Protein AF-A0A3D8IP56-F1 (afdb_monomer)

Radius of gyration: 52.85 Å; Cα contacts (8 Å, |Δi|>4): 988; chains: 1; bounding box: 137×89×140 Å

Organism: NCBI:txid2040648

Mean predicted aligned error: 13.24 Å

Solvent-accessible surface area (backbone atoms only — not comparable to full-atom values): 26062 Å² total; per-residue (Å²): 133,88,88,88,84,87,91,82,87,82,93,83,86,82,88,88,87,80,86,88,83,94,80,82,87,79,84,83,80,78,83,75,75,72,93,78,66,82,83,50,74,34,88,85,45,50,49,39,85,48,77,47,76,50,61,34,42,36,31,36,35,37,42,39,61,67,42,70,70,46,90,56,35,42,17,37,36,37,28,37,48,47,98,88,72,47,75,39,78,75,44,74,44,84,40,40,82,59,38,68,53,70,52,68,88,46,63,55,70,35,78,44,44,31,35,36,23,28,23,32,80,86,70,32,26,18,57,64,29,75,80,40,79,50,55,25,33,73,46,76,43,46,86,45,72,46,37,34,64,68,36,68,32,24,31,50,35,39,46,52,60,69,88,57,83,60,42,38,22,38,37,39,24,37,58,54,94,93,37,76,41,78,79,48,67,45,94,29,46,81,56,41,67,49,74,52,65,87,41,60,61,57,38,76,47,43,33,34,40,27,43,27,29,79,91,64,54,63,25,48,61,23,73,80,31,63,21,24,18,25,67,45,48,68,56,51,48,72,68,46,52,36,61,64,37,77,36,26,29,47,37,39,39,51,76,73,91,54,86,57,52,66,28,32,42,36,29,37,15,80,40,75,89,48,76,68,43,82,74,49,74,44,71,66,55,60,50,76,49,78,35,100,47,62,46,40,58,39,16,37,38,44,23,32,28,30,80,77,71,36,59,17,55,63,51,95,66,44,46,70,25,18,13,23,56,55,44,63,53,32,47,77,77,46,77,49,75,55,96,73,29,37,40,42,31,38,53,82,68,82,54,86,53,55,66,29,30,37,41,38,42,44,67,62,60,93,92,51,86,41,70,46,70,80,36,70,65,55,62,48,75,44,72,82,68,52,63,74,41,59,35,37,35,33,38,24,26,24,24,82,85,72,39,57,18,57,70,24,78,74,47,75,53,62,43,73,65,80,81,75,79,79,86,87,80,87,88,86,80,88,81,88,84,86,84,86,85,82,84,88,86,78,85,78,87,77,87,133

Structure (mmCIF, N/CA/C/O backbone):
data_AF-A0A3D8IP56-F1
#
_entry.id   AF-A0A3D8IP56-F1
#
loop_
_atom_site.group_PDB
_atom_site.id
_atom_site.type_symbol
_atom_site.label_atom_id
_atom_site.label_alt_id
_atom_site.label_comp_id
_atom_site.label_asym_id
_atom_site.label_entity_id
_atom_site.label_seq_id
_atom_site.pdbx_PDB_ins_code
_atom_site.Cartn_x
_atom_site.Cartn_y
_atom_site.Cartn_z
_atom_site.occupancy
_atom_site.B_iso_or_equiv
_atom_site.auth_seq_id
_atom_site.auth_comp_id
_atom_site.auth_asym_id
_atom_site.auth_atom_id
_atom_site.pdbx_PDB_model_num
ATOM 1 N N . MET A 1 1 ? -10.431 33.432 -21.878 1.00 34.69 1 MET A N 1
ATOM 2 C CA . MET A 1 1 ? -11.257 34.210 -20.927 1.00 34.69 1 MET A CA 1
ATOM 3 C C . MET A 1 1 ? -11.605 33.321 -19.742 1.00 34.69 1 MET A C 1
ATOM 5 O O . MET A 1 1 ? -12.153 32.266 -20.007 1.00 34.69 1 MET A O 1
ATOM 9 N N . LYS A 1 2 ? -11.328 33.795 -18.508 1.00 32.22 2 LYS A N 1
ATOM 10 C CA . LYS A 1 2 ? -11.927 33.401 -17.203 1.00 32.22 2 LYS A CA 1
ATOM 11 C C . LYS A 1 2 ? -11.724 31.929 -16.752 1.00 32.22 2 LYS A C 1
ATOM 13 O O . LYS A 1 2 ? -12.022 31.024 -17.503 1.00 32.22 2 LYS A O 1
ATOM 18 N N . TYR A 1 3 ? -11.242 31.565 -15.558 1.00 30.84 3 TYR A N 1
ATOM 19 C CA . TYR A 1 3 ? -11.013 32.236 -14.270 1.00 30.84 3 TYR A CA 1
ATOM 20 C C . TYR A 1 3 ? -9.814 31.565 -13.553 1.00 30.84 3 TYR A C 1
ATOM 22 O O . TYR A 1 3 ? -9.725 30.342 -13.513 1.00 30.84 3 TYR A O 1
ATOM 30 N N . LYS A 1 4 ? -8.927 32.370 -12.952 1.00 33.44 4 LYS A N 1
ATOM 31 C CA . LYS A 1 4 ? -7.924 31.991 -11.936 1.00 33.44 4 LYS A CA 1
ATOM 32 C C . LYS A 1 4 ? -8.309 32.722 -10.641 1.00 33.44 4 LYS A C 1
ATOM 34 O O . LYS A 1 4 ? -8.565 33.921 -10.704 1.00 33.44 4 LYS A O 1
ATOM 39 N N . ALA A 1 5 ? -8.310 32.035 -9.502 1.00 35.31 5 ALA A N 1
ATOM 40 C CA . ALA A 1 5 ? -8.330 32.629 -8.158 1.00 35.31 5 ALA A CA 1
ATOM 41 C C . ALA A 1 5 ? -7.398 31.774 -7.278 1.00 35.31 5 ALA A C 1
ATOM 43 O O . ALA A 1 5 ? -7.638 30.585 -7.107 1.00 35.31 5 ALA A O 1
ATOM 44 N N . ASN A 1 6 ? -6.152 32.208 -7.073 1.00 32.47 6 ASN A N 1
ATOM 45 C CA . ASN A 1 6 ? -5.650 32.998 -5.937 1.00 32.47 6 ASN A CA 1
ATOM 46 C C . ASN A 1 6 ? -5.750 32.290 -4.575 1.00 32.47 6 ASN A C 1
ATOM 48 O O . ASN A 1 6 ? -6.680 32.504 -3.808 1.00 32.47 6 ASN A O 1
ATOM 52 N N . ASN A 1 7 ? -4.703 31.512 -4.279 1.00 32.91 7 ASN A N 1
ATOM 53 C CA . ASN A 1 7 ? -4.247 31.176 -2.934 1.00 32.91 7 ASN A CA 1
ATOM 54 C C . ASN A 1 7 ? -3.130 32.155 -2.560 1.00 32.91 7 ASN A C 1
ATOM 56 O O . ASN A 1 7 ? -2.028 32.056 -3.096 1.00 32.91 7 ASN A O 1
ATOM 60 N N . PHE A 1 8 ? -3.403 33.085 -1.651 1.00 31.33 8 PHE A N 1
ATOM 61 C CA . PHE A 1 8 ? -2.369 33.831 -0.938 1.00 31.33 8 PHE A CA 1
ATOM 62 C C . PHE A 1 8 ? -3.011 34.462 0.295 1.00 31.33 8 PHE A C 1
ATOM 64 O O . PHE A 1 8 ? -3.791 35.390 0.122 1.00 31.33 8 PHE A O 1
ATOM 71 N N . PHE A 1 9 ? -2.748 33.930 1.499 1.00 29.22 9 PHE A N 1
ATOM 72 C CA . PHE A 1 9 ? -2.192 34.703 2.622 1.00 29.22 9 PHE A CA 1
ATOM 73 C C . PHE A 1 9 ? -2.137 33.935 3.972 1.00 29.22 9 PHE A C 1
ATOM 75 O O . PHE A 1 9 ? -3.104 33.324 4.409 1.00 29.22 9 PHE A O 1
ATOM 82 N N . ILE A 1 10 ? -0.976 34.091 4.630 1.00 31.78 10 ILE A N 1
ATOM 83 C CA . ILE A 1 10 ? -0.670 34.094 6.082 1.00 31.78 10 ILE A CA 1
ATOM 84 C C . ILE A 1 10 ? -0.617 32.754 6.838 1.00 31.78 10 ILE A C 1
ATOM 86 O O . ILE A 1 10 ? -1.547 32.338 7.519 1.00 31.78 10 ILE A O 1
ATOM 90 N N . LYS A 1 11 ? 0.599 32.189 6.868 1.00 30.52 11 LYS A N 1
ATOM 91 C CA . LYS A 1 11 ? 1.241 31.725 8.110 1.00 30.52 11 LYS A CA 1
ATOM 92 C C . LYS A 1 11 ? 1.801 32.952 8.835 1.00 30.52 11 LYS A C 1
ATOM 94 O O . LYS A 1 11 ? 2.644 33.613 8.245 1.00 30.52 11 LYS A O 1
ATOM 99 N N . PHE A 1 12 ? 1.372 33.224 10.063 1.00 33.34 12 PHE A N 1
ATOM 100 C CA . PHE A 1 12 ? 2.152 33.785 11.181 1.00 33.34 12 PHE A CA 1
ATOM 101 C C . PHE A 1 12 ? 1.209 33.963 12.385 1.00 33.34 12 PHE A C 1
ATOM 103 O O . PHE A 1 12 ? 0.012 34.136 12.191 1.00 33.34 12 PHE A O 1
ATOM 110 N N . ILE A 1 13 ? 1.782 33.970 13.593 1.00 31.11 13 ILE A N 1
ATOM 111 C CA . ILE A 1 13 ? 1.169 34.157 14.928 1.00 31.11 13 ILE A CA 1
ATOM 112 C C . ILE A 1 13 ? 1.014 32.842 15.713 1.00 31.11 13 ILE A C 1
ATOM 114 O O . ILE A 1 13 ? -0.050 32.243 15.840 1.00 31.11 13 ILE A O 1
ATOM 118 N N . PHE A 1 14 ? 2.153 32.417 16.265 1.00 32.19 14 PHE A N 1
ATOM 119 C CA . PHE A 1 14 ? 2.233 31.777 17.575 1.00 32.19 14 PHE A CA 1
ATOM 120 C C . PHE A 1 14 ? 2.339 32.892 18.631 1.00 32.19 14 PHE A C 1
ATOM 122 O O . PHE A 1 14 ? 2.972 33.913 18.362 1.00 32.19 14 PHE A O 1
ATOM 129 N N . LEU A 1 15 ? 1.828 32.607 19.832 1.00 30.64 15 LEU A N 1
ATOM 130 C CA . LEU A 1 15 ? 1.965 33.342 21.101 1.00 30.64 15 LEU A CA 1
ATOM 131 C C . LEU A 1 15 ? 0.818 34.305 21.477 1.00 30.64 15 LEU A C 1
ATOM 133 O O . LEU A 1 15 ? 0.420 35.172 20.709 1.00 30.64 15 LEU A O 1
ATOM 137 N N . CYS A 1 16 ? 0.381 34.143 22.733 1.00 31.30 16 CYS A N 1
ATOM 138 C CA . CYS A 1 16 ? -0.563 34.949 23.517 1.00 31.30 16 CYS A CA 1
ATOM 139 C C . CYS A 1 16 ? -2.061 34.750 23.242 1.00 31.30 16 CYS A C 1
ATOM 141 O O . CYS A 1 16 ? -2.652 35.521 22.510 1.00 31.30 16 CYS A O 1
ATOM 143 N N . TYR A 1 17 ? -2.689 33.794 23.940 1.00 29.91 17 TYR A N 1
ATOM 144 C CA . TYR A 1 17 ? -4.033 33.974 24.518 1.00 29.91 17 TYR A CA 1
ATOM 145 C C . TYR A 1 17 ? -4.200 33.018 25.710 1.00 29.91 17 TYR A C 1
ATOM 147 O O . TYR A 1 17 ? -4.777 31.938 25.624 1.00 29.91 17 TYR A O 1
ATOM 155 N N . ALA A 1 18 ? -3.617 33.419 26.835 1.00 35.22 18 ALA A N 1
ATOM 156 C CA . ALA A 1 18 ? -4.131 33.068 28.148 1.00 35.22 18 ALA A CA 1
ATOM 157 C C . ALA A 1 18 ? -4.883 34.300 28.672 1.00 35.22 18 ALA A C 1
ATOM 159 O O . ALA A 1 18 ? -4.525 35.426 28.334 1.00 35.22 18 ALA A O 1
ATOM 160 N N . VAL A 1 19 ? -5.852 34.052 29.550 1.00 35.22 19 VAL A N 1
ATOM 161 C CA . VAL A 1 19 ? -6.678 35.008 30.305 1.00 35.22 19 VAL A CA 1
ATOM 162 C C . VAL A 1 19 ? -8.010 35.415 29.637 1.00 35.22 19 VAL A C 1
ATOM 164 O O . VAL A 1 19 ? -8.063 35.885 28.508 1.00 35.22 19 VAL A O 1
ATOM 167 N N . PHE A 1 20 ? -9.068 35.252 30.447 1.00 29.77 20 PHE A N 1
ATOM 168 C CA . PHE A 1 20 ? -10.482 35.620 30.292 1.00 29.77 20 PHE A CA 1
ATOM 169 C C . PHE A 1 20 ? -11.344 34.734 29.383 1.00 29.77 20 PHE A C 1
ATOM 171 O O . PHE A 1 20 ? -11.345 34.881 28.171 1.00 29.77 20 PHE A O 1
ATOM 178 N N . LEU A 1 21 ? -12.181 33.876 29.988 1.00 30.61 21 LEU A N 1
ATOM 179 C CA . LEU A 1 21 ? -13.587 34.230 30.249 1.00 30.61 21 LEU A CA 1
ATOM 180 C C . LEU A 1 21 ? -14.311 33.071 30.967 1.00 30.61 21 LEU A C 1
ATOM 182 O O . LEU A 1 21 ? -14.954 32.217 30.363 1.00 30.61 21 LEU A O 1
ATOM 186 N N . SER A 1 22 ? -14.198 33.036 32.292 1.00 34.66 22 SER A N 1
ATOM 187 C CA . SER A 1 22 ? -15.036 32.218 33.167 1.00 34.66 22 SER A CA 1
ATOM 188 C C . SER A 1 22 ? -16.292 33.004 33.537 1.00 34.66 22 SER A C 1
ATOM 190 O O . SER A 1 22 ? -16.288 33.695 34.547 1.00 34.66 22 SER A O 1
ATOM 192 N N . TYR A 1 23 ? -17.349 32.918 32.732 1.00 34.22 23 TYR A N 1
ATOM 193 C CA . TYR A 1 23 ? -18.703 33.317 33.130 1.00 34.22 23 TYR A CA 1
ATOM 194 C C . TYR A 1 23 ? -19.718 32.547 32.292 1.00 34.22 23 TYR A C 1
ATOM 196 O O . TYR A 1 23 ? -19.950 32.904 31.151 1.00 34.22 23 TYR A O 1
ATOM 204 N N . PHE A 1 24 ? -20.286 31.490 32.871 1.00 30.02 24 PHE A N 1
ATOM 205 C CA . PHE A 1 24 ? -21.693 31.091 32.731 1.00 30.02 24 PHE A CA 1
ATOM 206 C C . PHE A 1 24 ? -21.999 30.108 33.872 1.00 30.02 24 PHE A C 1
ATOM 208 O O . PHE A 1 24 ? -22.133 28.901 33.687 1.00 30.02 24 PHE A O 1
ATOM 215 N N . LEU A 1 25 ? -22.066 30.641 35.095 1.00 35.97 25 LEU A N 1
ATOM 216 C CA . LEU A 1 25 ? -22.861 30.027 36.152 1.00 35.97 25 LEU A CA 1
ATOM 217 C C . LEU A 1 25 ? -24.308 30.422 35.862 1.00 35.97 25 LEU A C 1
ATOM 219 O O . LEU A 1 25 ? -24.690 31.568 36.087 1.00 35.97 25 LEU A O 1
ATOM 223 N N . SER A 1 26 ? -25.087 29.497 35.303 1.00 33.41 26 SER A N 1
ATOM 224 C CA . SER A 1 26 ? -26.540 29.629 35.306 1.00 33.41 26 SER A CA 1
ATOM 225 C C . SER A 1 26 ? -27.077 28.918 36.539 1.00 33.41 26 SER A C 1
ATOM 227 O O . SER A 1 26 ? -26.945 27.707 36.717 1.00 33.41 26 SER A O 1
ATOM 229 N N . SER A 1 27 ? -27.585 29.765 37.418 1.00 27.86 27 SER A N 1
ATOM 230 C CA . SER A 1 27 ? -28.222 29.520 38.692 1.00 27.86 27 SER A CA 1
ATOM 231 C C . SER A 1 27 ? -29.358 28.504 38.626 1.00 27.86 27 SER A C 1
ATOM 233 O O . SER A 1 27 ? -30.336 28.698 37.915 1.00 27.86 27 SER A O 1
ATOM 235 N N . CYS A 1 28 ? -29.289 27.507 39.503 1.00 31.78 28 CYS A N 1
ATOM 236 C CA . CYS A 1 28 ? -30.432 27.131 40.333 1.00 31.78 28 CYS A CA 1
ATOM 237 C C . CYS A 1 28 ? -29.911 26.522 41.643 1.00 31.78 28 CYS A C 1
ATOM 239 O O . CYS A 1 28 ? -30.143 25.364 41.970 1.00 31.78 28 CYS A O 1
ATOM 241 N N . SER A 1 29 ? -29.118 27.302 42.378 1.00 31.44 29 SER A N 1
ATOM 242 C CA . SER A 1 29 ? -28.724 26.990 43.749 1.00 31.44 29 SER A CA 1
ATOM 243 C C . SER A 1 29 ? -29.739 27.618 44.698 1.00 31.44 29 SER A C 1
ATOM 245 O O . SER A 1 29 ? -29.563 28.745 45.159 1.00 31.44 29 SER A O 1
ATOM 247 N N . SER A 1 30 ? -30.814 26.891 44.991 1.00 32.50 30 SER A N 1
ATOM 248 C CA . SER A 1 30 ? -31.570 27.121 46.218 1.00 32.50 30 SER A CA 1
ATOM 249 C C . SER A 1 30 ? -30.674 26.724 47.395 1.00 32.50 30 SER A C 1
ATOM 251 O O . SER A 1 30 ? -30.414 25.541 47.600 1.00 32.50 30 SER A O 1
ATOM 253 N N . THR A 1 31 ? -30.123 27.732 48.074 1.00 36.62 31 THR A N 1
ATOM 254 C CA . THR A 1 31 ? -29.680 27.714 49.482 1.00 36.62 31 THR A CA 1
ATOM 255 C C . THR A 1 31 ? -29.149 26.370 50.009 1.00 36.62 31 THR A C 1
ATOM 257 O O . THR A 1 31 ? -29.744 25.731 50.874 1.00 36.62 31 THR A O 1
ATOM 260 N N . PHE A 1 32 ? -27.978 25.952 49.518 1.00 39.22 32 PHE A N 1
ATOM 261 C CA . PHE A 1 32 ? -27.216 24.854 50.113 1.00 39.22 32 PHE A CA 1
ATOM 262 C C . PHE A 1 32 ? -26.441 25.362 51.333 1.00 39.22 32 PHE A C 1
ATOM 264 O O . PHE A 1 32 ? -25.485 26.127 51.205 1.00 39.22 32 PHE A O 1
ATOM 271 N N . GLY A 1 33 ? -26.842 24.907 52.520 1.00 35.41 33 GLY A N 1
ATOM 272 C CA . GLY A 1 33 ? -25.983 24.939 53.697 1.00 35.41 33 GLY A CA 1
ATOM 273 C C . GLY A 1 33 ? -24.664 24.216 53.406 1.00 35.41 33 GLY A C 1
ATOM 274 O O . GLY A 1 33 ? -24.645 23.178 52.746 1.00 35.41 33 GLY A O 1
ATOM 275 N N . SER A 1 34 ? -23.571 24.821 53.869 1.00 36.56 34 SER A N 1
ATOM 276 C CA . SER A 1 34 ? -22.175 24.375 53.793 1.00 36.56 34 SER A CA 1
ATOM 277 C C . SER A 1 34 ? -21.960 22.885 53.469 1.00 36.56 34 SER A C 1
ATOM 279 O O . SER A 1 34 ? -22.226 21.996 54.279 1.00 36.56 34 SER A O 1
ATOM 281 N N . ILE A 1 35 ? -21.370 22.622 52.300 1.00 47.69 35 ILE A N 1
ATOM 282 C CA . ILE A 1 35 ? -20.869 21.303 51.867 1.00 47.69 35 ILE A CA 1
ATOM 283 C C . ILE A 1 35 ? -19.579 20.905 52.637 1.00 47.69 35 ILE A C 1
ATOM 285 O O . ILE A 1 35 ? -19.059 19.810 52.448 1.00 47.69 35 ILE A O 1
ATOM 289 N N . GLY A 1 36 ? -19.073 21.753 53.546 1.00 43.41 36 GLY A N 1
ATOM 290 C CA . GLY A 1 36 ? -17.792 21.560 54.243 1.00 43.41 36 GLY A CA 1
ATOM 291 C C . GLY A 1 36 ? -17.836 21.529 55.777 1.00 43.41 36 GLY A C 1
ATOM 292 O O . GLY A 1 36 ? -16.777 21.499 56.398 1.00 43.41 36 GLY A O 1
ATOM 293 N N . GLY A 1 37 ? -19.012 21.565 56.412 1.00 56.78 37 GLY A N 1
ATOM 294 C CA . GLY A 1 37 ? -19.115 21.454 57.874 1.00 56.78 37 GLY A CA 1
ATOM 295 C C . GLY A 1 37 ? -18.830 20.030 58.361 1.00 56.78 37 GLY A C 1
ATOM 296 O O . GLY A 1 37 ? -19.289 19.069 57.743 1.00 56.78 37 GLY A O 1
ATOM 297 N N . LYS A 1 38 ? -18.097 19.878 59.474 1.00 71.69 38 LYS A N 1
ATOM 298 C CA . LYS A 1 38 ? -18.051 18.592 60.188 1.00 71.69 38 LYS A CA 1
ATOM 299 C C . LYS A 1 38 ? -19.473 18.236 60.621 1.00 71.69 38 LYS A C 1
ATOM 301 O O . LYS A 1 38 ? -20.161 19.068 61.202 1.00 71.69 38 LYS A O 1
ATOM 306 N N . ASP A 1 39 ? -19.889 17.016 60.309 1.00 85.69 39 ASP A N 1
ATOM 307 C CA . ASP A 1 39 ? -21.163 16.457 60.754 1.00 85.69 39 ASP A CA 1
ATOM 308 C C . ASP A 1 39 ? -21.223 16.469 62.293 1.00 85.69 39 ASP A C 1
ATOM 310 O O . ASP A 1 39 ? -20.398 15.821 62.941 1.00 85.69 39 ASP A O 1
ATOM 314 N N . GLU A 1 40 ? -22.186 17.184 62.877 1.00 91.56 40 GLU A N 1
ATOM 315 C CA . GLU A 1 40 ? -22.523 17.035 64.295 1.00 91.56 40 GLU A CA 1
ATOM 316 C C . GLU A 1 40 ? -23.502 15.864 64.437 1.00 91.56 40 GLU A C 1
ATOM 318 O O . GLU A 1 40 ? -24.546 15.839 63.779 1.00 91.56 40 GLU A O 1
ATOM 323 N N . ILE A 1 41 ? -23.133 14.870 65.251 1.00 93.00 41 ILE A N 1
ATOM 324 C CA . ILE A 1 41 ? -23.905 13.634 65.399 1.00 93.00 41 ILE A CA 1
ATOM 325 C C . ILE A 1 41 ? -24.960 13.804 66.491 1.00 93.00 41 ILE A C 1
ATOM 327 O O . ILE A 1 41 ? -24.613 14.074 67.640 1.00 93.00 41 ILE A O 1
ATOM 331 N N . ASP A 1 42 ? -26.226 13.570 66.149 1.00 93.75 42 ASP A N 1
ATOM 332 C CA . ASP A 1 42 ? -27.303 13.370 67.120 1.00 93.75 42 ASP A CA 1
ATOM 333 C C . ASP A 1 42 ? -27.644 11.879 67.212 1.00 93.75 42 ASP A C 1
ATOM 335 O O . ASP A 1 42 ? -28.110 11.251 66.257 1.00 93.75 42 ASP A O 1
ATOM 339 N N . THR A 1 43 ? -27.396 11.301 68.385 1.00 91.62 43 THR A N 1
ATOM 340 C CA . THR A 1 43 ? -27.649 9.886 68.675 1.00 91.62 43 THR A CA 1
ATOM 341 C C . THR A 1 43 ? -29.134 9.549 68.794 1.00 91.62 43 THR A C 1
ATOM 343 O O . THR A 1 43 ? -29.479 8.371 68.759 1.00 91.62 43 THR A O 1
ATOM 346 N N . ASN A 1 44 ? -30.009 10.550 68.929 1.00 92.44 44 ASN A N 1
ATOM 347 C CA . ASN A 1 44 ? -31.458 10.361 68.990 1.00 92.44 44 ASN A CA 1
ATOM 348 C C . ASN A 1 44 ? -32.109 10.329 67.599 1.00 92.44 44 ASN A C 1
ATOM 350 O O . ASN A 1 44 ? -33.286 9.978 67.485 1.00 92.44 44 ASN A O 1
ATOM 354 N N . LEU A 1 45 ? -31.367 10.678 66.538 1.00 94.44 45 LEU A N 1
ATOM 355 C CA . LEU A 1 45 ? -31.891 10.628 65.178 1.00 94.44 45 LEU A CA 1
ATOM 356 C C . LEU A 1 45 ? -31.979 9.183 64.655 1.00 94.44 45 LEU A C 1
ATOM 358 O O . LEU A 1 45 ? -31.026 8.409 64.795 1.00 94.44 45 LEU A O 1
ATOM 362 N N . PRO A 1 46 ? -33.090 8.814 63.992 1.00 94.19 46 PRO A N 1
ATOM 363 C CA . PRO A 1 46 ? -33.262 7.483 63.421 1.00 94.19 46 PRO A CA 1
ATOM 364 C C . PRO A 1 46 ? -32.211 7.131 62.354 1.00 94.19 46 PRO A C 1
ATOM 366 O O . PRO A 1 46 ? -32.152 7.737 61.289 1.00 94.19 46 PRO A O 1
ATOM 369 N N . VAL A 1 47 ? -31.417 6.084 62.585 1.00 95.00 47 VAL A N 1
ATOM 370 C CA . VAL A 1 47 ? -30.417 5.613 61.609 1.00 95.00 47 VAL A CA 1
ATOM 371 C C . VAL A 1 47 ? -31.084 4.832 60.474 1.00 95.00 47 VAL A C 1
ATOM 373 O O . VAL A 1 47 ? -31.926 3.959 60.700 1.00 95.00 47 VAL A O 1
ATOM 376 N N . VAL A 1 48 ? -30.651 5.083 59.237 1.00 95.62 48 VAL A N 1
ATOM 377 C CA . VAL A 1 48 ? -31.072 4.302 58.067 1.00 95.62 48 VAL A CA 1
ATOM 378 C C . VAL A 1 48 ? -30.466 2.895 58.135 1.00 95.62 48 VAL A C 1
ATOM 380 O O . VAL A 1 48 ? -29.262 2.710 57.967 1.00 95.62 48 VAL A O 1
ATOM 383 N N . LYS A 1 49 ? -31.313 1.888 58.375 1.00 92.50 49 LYS A N 1
ATOM 384 C CA . LYS A 1 49 ? -30.896 0.479 58.536 1.00 92.50 49 LYS A CA 1
ATOM 385 C C . LYS A 1 49 ? -30.760 -0.280 57.214 1.00 92.50 49 LYS A C 1
ATOM 387 O O . LYS A 1 49 ? -29.984 -1.224 57.122 1.00 92.50 49 LYS A O 1
ATOM 392 N N . THR A 1 50 ? -31.535 0.096 56.199 1.00 93.19 50 THR A N 1
ATOM 393 C CA . THR A 1 50 ? -31.520 -0.555 54.883 1.00 93.19 50 THR A CA 1
ATOM 394 C C . THR A 1 50 ? -31.044 0.441 53.846 1.00 93.19 50 THR A C 1
ATOM 396 O O . THR A 1 50 ? -31.733 1.427 53.619 1.00 93.19 50 THR A O 1
ATOM 399 N N . PHE A 1 51 ? -29.911 0.177 53.211 1.00 96.12 51 PHE A N 1
ATOM 400 C CA . PHE A 1 51 ? -29.380 1.000 52.133 1.00 96.12 51 PHE A CA 1
ATOM 401 C C . PHE A 1 51 ? -28.838 0.062 51.060 1.00 96.12 51 PHE A C 1
ATOM 403 O O . PHE A 1 51 ? -27.925 -0.721 51.322 1.00 96.12 51 PHE A O 1
ATOM 410 N N . ARG A 1 52 ? -29.476 0.061 49.890 1.00 97.00 52 ARG A N 1
ATOM 411 C CA . ARG A 1 52 ? -29.161 -0.842 48.777 1.00 97.00 52 ARG A CA 1
ATOM 412 C C . ARG A 1 52 ? -28.818 -0.034 47.540 1.00 97.00 52 ARG A C 1
ATOM 414 O O . ARG A 1 52 ? -29.259 1.104 47.400 1.00 97.00 52 ARG A O 1
ATOM 421 N N . ALA A 1 53 ? -28.040 -0.647 46.655 1.00 97.44 53 ALA A N 1
ATOM 422 C CA . ALA A 1 53 ? -27.597 -0.041 45.412 1.00 97.44 53 ALA A CA 1
ATOM 423 C C . ALA A 1 53 ? -28.028 -0.872 44.201 1.00 97.44 53 ALA A C 1
ATOM 425 O O . ALA A 1 53 ? -28.010 -2.102 44.234 1.00 97.44 53 ALA A O 1
ATOM 426 N N . LEU A 1 54 ? -28.355 -0.166 43.125 1.00 97.31 54 LEU A N 1
ATOM 427 C CA . LEU A 1 54 ? -28.669 -0.668 41.797 1.00 97.31 54 LEU A CA 1
ATOM 428 C C . LEU A 1 54 ? -27.636 -0.053 40.839 1.00 97.31 54 LEU A C 1
ATOM 430 O O . LEU A 1 54 ? -27.813 1.092 40.410 1.00 97.31 54 LEU A O 1
ATOM 434 N N . PRO A 1 55 ? -26.503 -0.732 40.583 1.00 96.50 55 PRO A N 1
ATOM 435 C CA . PRO A 1 55 ? -25.452 -0.181 39.741 1.00 96.50 55 PRO A CA 1
ATOM 436 C C . PRO A 1 55 ? -25.852 -0.189 38.264 1.00 96.50 55 PRO A C 1
ATOM 438 O O . PRO A 1 55 ? -26.368 -1.176 37.745 1.00 96.50 55 PRO A O 1
ATOM 441 N N . ASP A 1 56 ? -25.517 0.897 37.583 1.00 94.69 56 ASP A N 1
ATOM 442 C CA . ASP A 1 56 ? -25.536 1.048 36.133 1.00 94.69 5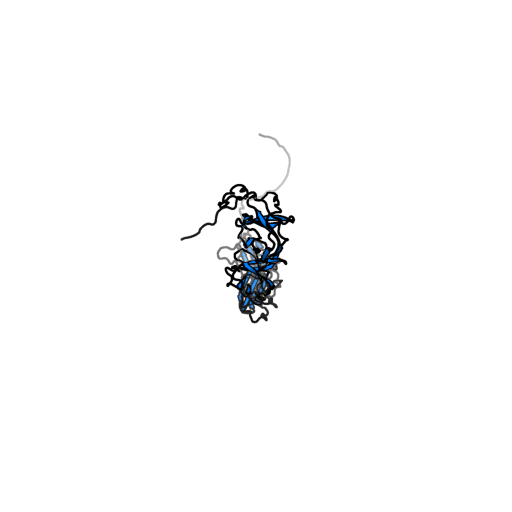6 ASP A CA 1
ATOM 443 C C . ASP A 1 56 ? -24.100 1.343 35.640 1.00 94.69 56 ASP A C 1
ATOM 445 O O . ASP A 1 56 ? -23.137 1.315 36.414 1.00 94.69 56 ASP A O 1
ATOM 449 N N . VAL A 1 57 ? -23.915 1.590 34.344 1.00 94.31 57 VAL A N 1
ATOM 450 C CA . VAL A 1 57 ? -22.602 1.801 33.713 1.00 94.31 57 VAL A CA 1
ATOM 451 C C . VAL A 1 57 ? -21.890 3.042 34.263 1.00 94.31 57 VAL A C 1
ATOM 453 O O . VAL A 1 57 ? -20.708 2.978 34.589 1.00 94.31 57 VAL A O 1
ATOM 456 N N . THR A 1 58 ? -22.589 4.172 34.380 1.00 94.50 58 THR A N 1
ATOM 457 C CA . THR A 1 58 ? -22.023 5.460 34.841 1.00 94.50 58 THR A CA 1
ATOM 458 C C . THR A 1 58 ? -22.798 6.061 36.010 1.00 94.50 58 THR A C 1
ATOM 460 O O . THR A 1 58 ? -22.605 7.229 36.366 1.00 94.50 58 THR A O 1
ATOM 463 N N . SER A 1 59 ? -23.683 5.281 36.624 1.00 95.12 59 SER A N 1
ATOM 464 C CA . SER A 1 59 ? -24.481 5.726 37.756 1.00 95.12 59 SER A CA 1
ATOM 465 C C . SER A 1 59 ? -24.758 4.594 38.734 1.00 95.12 59 SER A C 1
ATOM 467 O O . SER A 1 59 ? -24.602 3.419 38.408 1.00 95.12 59 SER A O 1
ATOM 469 N N . ILE A 1 60 ? -25.130 4.951 39.957 1.00 98.12 60 ILE A N 1
ATOM 470 C CA . ILE A 1 60 ? -25.629 4.015 40.958 1.00 98.12 60 ILE A CA 1
ATOM 471 C C . ILE A 1 60 ? -26.926 4.592 41.509 1.00 98.12 60 ILE A C 1
ATOM 473 O O . ILE A 1 60 ? -26.932 5.680 42.090 1.00 98.12 60 ILE A O 1
ATOM 477 N N . GLY A 1 61 ? -28.021 3.861 41.316 1.00 97.81 61 GLY A N 1
ATOM 478 C CA . GLY A 1 61 ? -29.282 4.114 42.000 1.00 97.81 61 GLY A CA 1
ATOM 479 C C . GLY A 1 61 ? -29.226 3.576 43.424 1.00 97.81 61 GLY A C 1
ATOM 480 O O . GLY A 1 61 ? -28.615 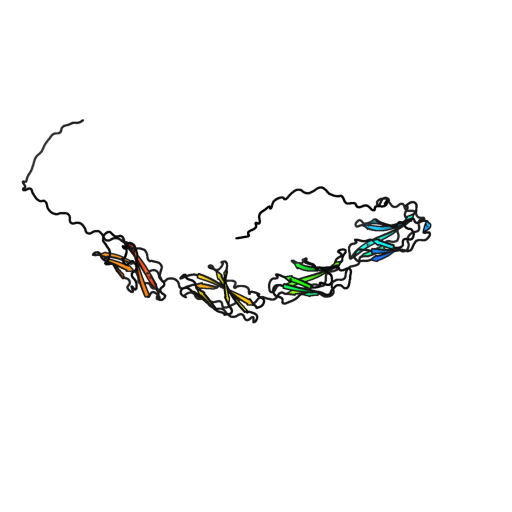2.543 43.679 1.00 97.81 61 GLY A O 1
ATOM 481 N N . PHE A 1 62 ? -29.874 4.262 44.350 1.00 98.25 62 PHE A N 1
ATOM 482 C CA . PHE A 1 62 ? -29.978 3.872 45.745 1.00 98.25 62 PHE A CA 1
ATOM 483 C C . PHE A 1 62 ? -31.435 3.760 46.154 1.00 98.25 62 PHE A C 1
ATOM 485 O O . PHE A 1 62 ? -32.252 4.592 45.759 1.00 98.25 62 PHE A O 1
ATOM 492 N N . GLU A 1 63 ? -31.721 2.778 47.001 1.00 97.75 63 GLU A N 1
ATOM 493 C CA . GLU A 1 63 ? -33.014 2.609 47.656 1.00 97.75 63 GLU A CA 1
ATOM 494 C C . GLU A 1 63 ? -32.829 2.369 49.162 1.00 97.75 63 GLU A C 1
ATOM 496 O O . GLU A 1 63 ? -31.895 1.687 49.607 1.00 97.75 63 GLU A O 1
ATOM 501 N N . TRP A 1 64 ? -33.723 2.937 49.965 1.00 97.44 64 TRP A N 1
ATOM 502 C CA . TRP A 1 64 ? -33.785 2.709 51.405 1.00 97.44 64 TRP A CA 1
ATOM 503 C C . TRP A 1 64 ? -35.222 2.758 51.916 1.00 97.44 64 TRP A C 1
ATOM 505 O O . TRP A 1 64 ? -36.113 3.350 51.308 1.00 97.44 64 TRP A O 1
ATOM 515 N N . LYS A 1 65 ? -35.453 2.135 53.072 1.00 95.50 65 LYS A N 1
ATOM 516 C CA . LYS A 1 65 ? -36.702 2.279 53.818 1.00 95.50 65 LYS A CA 1
ATOM 517 C C . LYS A 1 65 ? -36.634 3.519 54.696 1.00 95.50 65 LYS A C 1
ATOM 519 O O . LYS A 1 6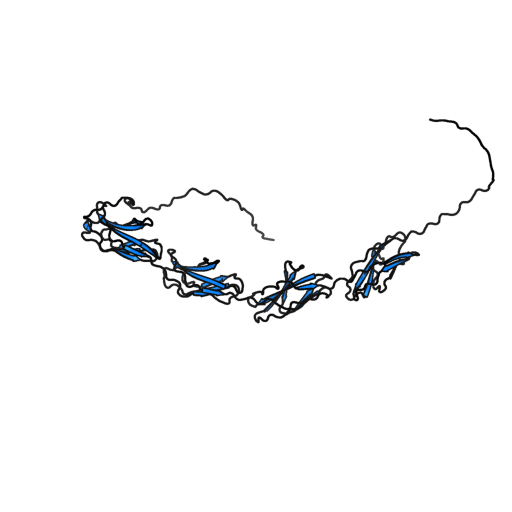5 ? -35.605 3.782 55.321 1.00 95.50 65 LYS A O 1
ATOM 524 N N . THR A 1 66 ? -37.748 4.236 54.771 1.00 94.00 66 THR A N 1
ATOM 525 C CA . THR A 1 66 ? -37.932 5.332 55.722 1.00 94.00 66 THR A CA 1
ATOM 526 C C . THR A 1 66 ? -37.686 4.819 57.148 1.00 94.00 66 THR A C 1
ATOM 528 O O . THR A 1 66 ? -38.294 3.813 57.526 1.00 94.00 66 THR A O 1
ATOM 531 N N . PRO A 1 67 ? -36.788 5.448 57.927 1.00 93.19 67 PRO A N 1
ATOM 532 C CA . PRO A 1 67 ? -36.558 5.080 59.318 1.00 93.19 67 PRO A CA 1
ATOM 533 C C . PRO A 1 67 ? -37.793 5.293 60.202 1.00 93.19 67 PRO A C 1
ATOM 535 O O . PRO A 1 67 ? -38.699 6.057 59.861 1.00 93.19 67 PRO A O 1
ATOM 538 N N . ASP A 1 68 ? -37.792 4.649 61.370 1.00 89.94 68 ASP A N 1
ATOM 539 C CA . ASP A 1 68 ? -38.799 4.869 62.412 1.00 89.94 68 ASP A CA 1
ATOM 540 C C . ASP A 1 68 ? -38.830 6.356 62.819 1.00 89.94 68 ASP A C 1
ATOM 542 O O . ASP A 1 68 ? -37.810 7.035 62.764 1.00 89.94 68 ASP A O 1
ATOM 546 N N . ASN A 1 69 ? -39.982 6.879 63.251 1.00 92.44 69 ASN A N 1
ATOM 547 C CA . ASN A 1 69 ? -40.148 8.293 63.637 1.00 92.44 69 ASN A CA 1
ATOM 548 C C . ASN A 1 69 ? -39.744 9.323 62.549 1.00 92.44 69 ASN A C 1
ATOM 550 O O . ASN A 1 69 ? -38.991 10.259 62.832 1.00 92.44 69 ASN A O 1
ATOM 554 N N . PRO A 1 70 ? -40.297 9.246 61.320 1.00 92.50 70 PRO A N 1
ATOM 555 C CA . PRO A 1 70 ? -39.926 10.144 60.218 1.00 92.50 70 PRO A CA 1
ATOM 556 C C . PRO A 1 70 ? -40.206 11.630 60.494 1.00 92.50 70 PRO A C 1
ATOM 558 O O . PRO A 1 70 ? -39.629 12.494 59.846 1.00 92.50 70 PRO A O 1
ATOM 561 N N . HIS A 1 71 ? -41.053 11.951 61.478 1.00 93.00 71 HIS A N 1
ATOM 562 C CA . HIS A 1 71 ? -41.352 13.324 61.897 1.00 93.00 71 HIS A CA 1
ATOM 563 C C . HIS A 1 71 ? -40.147 14.071 62.508 1.00 93.00 71 HIS A C 1
ATOM 565 O O . HIS A 1 71 ? -40.192 15.302 62.622 1.00 93.00 71 HIS A O 1
ATOM 571 N N . LEU A 1 72 ? -39.094 13.343 62.903 1.00 94.19 72 LEU A N 1
ATOM 572 C CA . LEU A 1 72 ? -37.825 13.891 63.397 1.00 94.19 72 LEU A CA 1
ATOM 573 C C . LEU A 1 72 ? -36.842 14.236 62.266 1.00 94.19 72 LEU A C 1
ATOM 575 O O . LEU A 1 72 ? -35.871 14.950 62.502 1.00 94.19 72 LEU A O 1
ATOM 579 N N . ILE A 1 73 ? -37.092 13.748 61.050 1.00 96.06 73 ILE A N 1
ATOM 580 C CA . ILE A 1 73 ? -36.182 13.828 59.906 1.00 96.06 73 ILE A CA 1
ATOM 581 C C . ILE A 1 73 ? -36.602 15.000 59.000 1.00 96.06 73 ILE A C 1
ATOM 583 O O . ILE A 1 73 ? -37.779 15.163 58.698 1.00 96.06 73 ILE A O 1
ATOM 587 N N . ASP A 1 74 ? -35.648 15.815 58.548 1.00 95.94 74 ASP A N 1
ATOM 588 C CA . ASP A 1 74 ? -35.819 16.835 57.495 1.00 95.94 74 ASP A CA 1
ATOM 589 C C . ASP A 1 74 ? -35.357 16.312 56.121 1.00 95.94 74 ASP A C 1
ATOM 591 O O . ASP A 1 74 ? -35.873 16.700 55.070 1.00 95.94 74 ASP A O 1
ATOM 595 N N . GLY A 1 75 ? -34.416 15.365 56.108 1.00 96.81 75 GLY A N 1
ATOM 596 C CA . GLY A 1 75 ? -33.921 14.759 54.880 1.00 96.81 75 GLY A CA 1
ATOM 597 C C . GLY A 1 75 ? -32.842 13.707 55.093 1.00 96.81 75 GLY A C 1
ATOM 598 O O . GLY A 1 75 ? -32.644 13.206 56.197 1.00 96.81 75 GLY A O 1
ATOM 599 N N . TYR A 1 76 ? -32.122 13.390 54.022 1.00 97.69 76 TY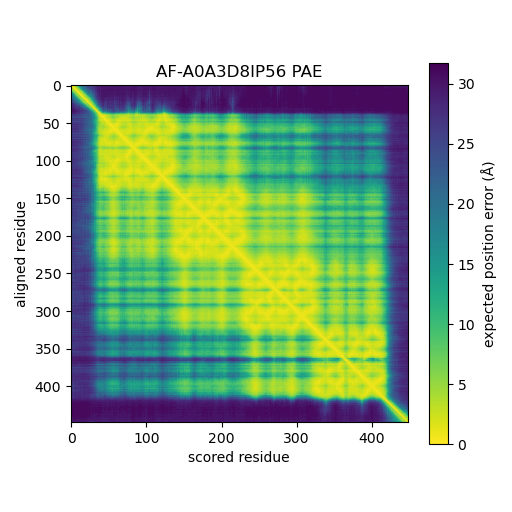R A N 1
ATOM 600 C CA . TYR A 1 76 ? -31.045 12.399 54.025 1.00 97.69 76 TYR A CA 1
ATOM 601 C C . TYR A 1 76 ? -29.791 12.951 53.363 1.00 97.69 76 TYR A C 1
ATOM 603 O O . TYR A 1 76 ? -29.884 13.700 52.393 1.00 97.69 76 TYR A O 1
ATOM 611 N N . ILE A 1 77 ? -28.618 12.549 53.845 1.00 97.69 77 ILE A N 1
ATOM 612 C CA . ILE A 1 77 ? -27.341 12.801 53.173 1.00 97.69 77 ILE A CA 1
ATOM 613 C C . ILE A 1 77 ? -26.781 11.476 52.688 1.00 97.69 77 ILE A C 1
ATOM 615 O O . ILE A 1 77 ? -26.634 10.538 53.472 1.00 97.69 77 ILE A O 1
ATOM 619 N N . ILE A 1 78 ? -26.421 11.429 51.407 1.00 97.81 78 ILE A N 1
ATOM 620 C CA . ILE A 1 78 ? -25.653 10.322 50.841 1.00 97.81 78 ILE A CA 1
ATOM 621 C C . ILE A 1 78 ? -24.195 10.747 50.766 1.00 97.81 78 ILE A C 1
ATOM 623 O O . ILE A 1 78 ? -23.854 11.826 50.269 1.00 97.81 78 ILE A O 1
ATOM 627 N N . TYR A 1 79 ? -23.338 9.871 51.266 1.00 97.38 79 TYR A N 1
ATOM 628 C CA . TYR A 1 79 ? -21.899 10.024 51.281 1.00 97.38 79 TYR A CA 1
ATOM 629 C C . TYR A 1 79 ? -21.270 9.043 50.305 1.00 97.38 79 TYR A C 1
ATOM 631 O O . TYR A 1 79 ? -21.655 7.878 50.274 1.00 97.38 79 TYR A O 1
ATOM 639 N N . ARG A 1 80 ? -20.251 9.496 49.577 1.00 97.75 80 ARG A N 1
ATOM 640 C CA . ARG A 1 80 ? -19.368 8.655 48.762 1.00 97.75 80 ARG A CA 1
ATOM 641 C C . ARG A 1 80 ? -17.941 8.843 49.230 1.00 97.75 80 ARG A C 1
ATOM 643 O O . ARG A 1 80 ? -17.526 9.972 49.491 1.00 97.75 80 ARG A O 1
ATOM 650 N N . LYS A 1 81 ? -17.165 7.773 49.319 1.00 96.19 81 LYS A N 1
ATOM 651 C CA . LYS A 1 81 ? -15.740 7.879 49.624 1.00 96.19 81 LYS A CA 1
ATOM 652 C C . LYS A 1 81 ? -14.984 8.445 48.421 1.00 96.19 81 LYS A C 1
ATOM 654 O O . LYS A 1 81 ? -15.205 8.045 47.279 1.00 96.19 81 LYS A O 1
ATOM 659 N N . ASN A 1 82 ? -14.118 9.421 48.660 1.00 93.31 82 ASN A N 1
ATOM 660 C CA . ASN A 1 82 ? -13.237 9.970 47.636 1.00 93.31 82 ASN A CA 1
ATOM 661 C C . ASN A 1 82 ? -11.938 9.149 47.527 1.00 93.31 82 ASN A C 1
ATOM 663 O O . ASN A 1 82 ? -11.687 8.240 48.316 1.00 93.31 82 ASN A O 1
ATOM 667 N N . LYS A 1 83 ? -11.072 9.505 46.570 1.00 88.94 83 LYS A N 1
ATOM 668 C CA . LYS A 1 83 ? -9.779 8.828 46.357 1.00 88.94 83 LYS A CA 1
ATOM 669 C C . LYS A 1 83 ? -8.836 8.876 47.570 1.00 88.94 83 LYS A C 1
ATOM 671 O O . LYS A 1 83 ? -7.943 8.047 47.663 1.00 88.94 83 LYS A O 1
ATOM 676 N N . SER A 1 84 ? -9.023 9.831 48.480 1.00 91.00 84 SER A N 1
ATOM 677 C CA . SER A 1 84 ? -8.247 9.961 49.721 1.00 91.00 84 SER A CA 1
ATOM 678 C C . SER A 1 84 ? -8.800 9.102 50.864 1.00 91.00 84 SER A C 1
ATOM 680 O O . SER A 1 84 ? -8.289 9.177 51.975 1.00 91.00 84 SER A O 1
ATOM 682 N N . GLY A 1 85 ? -9.859 8.324 50.620 1.00 90.31 85 GLY A N 1
ATOM 683 C CA . GLY A 1 85 ? -10.492 7.471 51.621 1.00 90.31 85 GLY A CA 1
ATOM 684 C C . GLY A 1 85 ? -11.491 8.189 52.534 1.00 90.31 85 GLY A C 1
ATOM 685 O O . GLY A 1 85 ? -12.042 7.559 53.434 1.00 90.31 85 GLY A O 1
ATOM 686 N N . ASN A 1 86 ? -11.773 9.473 52.297 1.00 92.88 86 ASN A N 1
ATOM 687 C CA . ASN A 1 86 ? -12.694 10.260 53.116 1.00 92.88 86 ASN A CA 1
ATOM 688 C C . ASN A 1 86 ? -14.099 10.277 52.510 1.00 92.88 86 ASN A C 1
ATOM 690 O O . ASN A 1 86 ? -14.258 10.448 51.300 1.00 92.88 86 ASN A O 1
ATOM 694 N N . PHE A 1 87 ? -15.123 10.168 53.354 1.00 94.12 87 PHE A N 1
ATOM 695 C CA . PHE A 1 87 ? -16.508 10.359 52.931 1.00 94.12 87 PHE A CA 1
ATOM 696 C C . PHE A 1 87 ? -16.788 11.831 52.621 1.00 94.12 87 PHE A C 1
ATOM 698 O O . PHE A 1 87 ? -16.590 12.704 53.464 1.00 94.12 87 PHE A O 1
ATOM 705 N N . ILE A 1 88 ? -17.292 12.086 51.416 1.00 94.69 88 ILE A N 1
ATOM 706 C CA . ILE A 1 88 ? -17.797 13.388 50.978 1.00 94.69 88 ILE A CA 1
ATOM 707 C C . ILE A 1 88 ? -19.306 13.308 50.764 1.00 94.69 88 ILE A C 1
ATOM 709 O O . ILE A 1 88 ? -19.817 12.269 50.345 1.00 94.69 88 ILE A O 1
ATOM 713 N N . ARG A 1 89 ? -20.022 14.402 51.031 1.00 95.06 89 ARG A N 1
ATOM 714 C CA . ARG A 1 89 ? -21.459 14.503 50.745 1.00 95.06 89 ARG A CA 1
ATOM 715 C C . ARG A 1 89 ? -21.650 14.603 49.231 1.00 95.06 89 ARG A C 1
ATOM 717 O O . ARG A 1 89 ? -21.140 15.537 48.618 1.00 95.06 89 ARG A O 1
ATOM 724 N N . VAL A 1 90 ? -22.363 13.651 48.636 1.00 96.00 90 VAL A N 1
ATOM 725 C CA . VAL A 1 90 ? -22.715 13.686 47.203 1.00 96.00 90 VAL A CA 1
ATOM 726 C C . VAL A 1 90 ? -24.148 14.145 46.971 1.00 96.00 90 VAL A C 1
ATOM 728 O O . VAL A 1 90 ? -24.462 14.619 45.885 1.00 96.00 90 VAL A O 1
ATOM 731 N N . ALA A 1 91 ? -24.997 14.070 47.999 1.00 96.38 91 ALA A N 1
ATOM 732 C CA . ALA A 1 91 ? -26.374 14.531 47.931 1.00 96.38 91 ALA A CA 1
ATOM 733 C C . ALA A 1 91 ? -26.910 14.940 49.301 1.00 96.38 91 ALA A C 1
ATOM 735 O O . ALA A 1 91 ? -26.561 14.330 50.312 1.00 96.38 91 ALA A O 1
ATOM 736 N N . PHE A 1 92 ? -27.819 15.913 49.301 1.00 96.25 92 PHE A N 1
ATOM 737 C CA . PHE A 1 92 ? -28.767 16.147 50.385 1.00 96.25 92 PHE A CA 1
ATOM 738 C C . PHE A 1 92 ? -30.180 16.101 49.802 1.00 96.25 92 PHE A C 1
ATOM 740 O O . PHE A 1 92 ? -30.500 16.858 48.886 1.00 96.25 92 PHE A O 1
ATOM 747 N N . ILE A 1 93 ? -31.007 15.193 50.310 1.00 96.75 93 ILE A N 1
ATOM 748 C CA . ILE A 1 93 ? -32.373 14.965 49.853 1.00 96.75 93 ILE A CA 1
ATOM 749 C C . ILE A 1 93 ? -33.327 15.500 50.920 1.00 96.75 93 ILE A C 1
ATOM 751 O O . ILE A 1 93 ? -33.597 14.819 51.909 1.00 96.75 93 ILE A O 1
ATOM 755 N N . LYS A 1 94 ? -33.826 16.726 50.727 1.00 95.75 94 LYS A N 1
ATOM 756 C CA . LYS A 1 94 ? -34.692 17.434 51.683 1.00 95.75 94 LYS A CA 1
ATOM 757 C C . LYS A 1 94 ? -36.145 16.957 51.623 1.00 95.75 94 LYS A C 1
ATOM 759 O O . LYS A 1 94 ? -37.016 17.663 51.121 1.00 95.75 94 LYS A O 1
ATOM 764 N N . ASN A 1 95 ? -36.383 15.730 52.069 1.00 95.44 95 ASN A N 1
ATOM 765 C CA . ASN A 1 95 ? -37.715 15.192 52.327 1.00 95.44 95 ASN A CA 1
ATOM 766 C C . ASN A 1 95 ? -37.582 13.867 53.094 1.00 95.44 95 ASN A C 1
ATOM 768 O O . ASN A 1 95 ? -37.004 12.909 52.572 1.00 95.44 95 ASN A O 1
ATOM 772 N N . ALA A 1 96 ? -38.168 13.802 54.291 1.00 95.31 96 ALA A N 1
ATOM 773 C CA . ALA A 1 96 ? -38.167 12.637 55.179 1.00 95.31 96 ALA A CA 1
ATOM 774 C C . ALA A 1 96 ? -38.749 11.356 54.555 1.00 95.31 96 ALA A C 1
ATOM 776 O O . ALA A 1 96 ? -38.372 10.252 54.943 1.00 95.31 96 ALA A O 1
ATOM 777 N N . PHE A 1 97 ? -39.640 11.481 53.572 1.00 95.44 97 PHE A N 1
ATOM 778 C CA . PHE A 1 97 ? -40.272 10.350 52.887 1.00 95.44 97 PHE A CA 1
ATOM 779 C C . PHE A 1 97 ? -39.537 9.924 51.615 1.00 95.44 97 PHE A C 1
ATOM 781 O O . PHE A 1 97 ? -39.980 9.007 50.927 1.00 95.44 97 PHE A O 1
ATOM 788 N N . SER A 1 98 ? -38.414 10.567 51.288 1.00 96.81 98 SER A N 1
ATOM 789 C CA . SER A 1 98 ? -37.578 10.120 50.175 1.00 96.81 98 SER A CA 1
ATOM 790 C C . SER A 1 98 ? -37.008 8.745 50.475 1.00 96.81 98 SER A C 1
ATOM 792 O O . SER A 1 98 ? -36.494 8.505 51.566 1.00 96.81 98 SER A O 1
ATOM 794 N N . THR A 1 99 ? -37.086 7.864 49.487 1.00 96.69 99 THR A N 1
ATOM 795 C CA . THR A 1 99 ? -36.623 6.472 49.574 1.00 96.69 99 THR A CA 1
ATOM 796 C C . THR A 1 99 ? -35.638 6.116 48.471 1.00 96.69 99 THR A C 1
ATOM 798 O O . THR A 1 99 ? -35.124 5.004 48.463 1.00 96.69 99 THR A O 1
ATOM 801 N N . HIS A 1 100 ? -35.388 7.040 47.540 1.00 97.19 100 HIS A N 1
ATOM 802 C CA . HIS A 1 100 ? -34.566 6.805 46.363 1.00 97.19 100 HIS A CA 1
ATOM 803 C C . HIS A 1 100 ? -33.710 8.023 46.026 1.00 97.19 100 HIS A C 1
ATOM 805 O O . HIS A 1 100 ? -34.097 9.170 46.261 1.00 97.19 100 HIS A O 1
ATOM 811 N N . TYR A 1 101 ? -32.552 7.758 45.435 1.00 97.31 101 TYR A N 1
ATOM 812 C CA . TYR A 1 101 ? -31.657 8.749 44.841 1.00 97.31 101 TYR A CA 1
ATOM 813 C C . TYR A 1 101 ? -30.756 8.051 43.819 1.00 97.31 101 TYR A C 1
ATOM 815 O O . TYR A 1 101 ? -30.654 6.830 43.842 1.00 97.31 101 TYR A O 1
ATOM 823 N N . TYR A 1 102 ? -30.069 8.788 42.949 1.00 96.56 102 TYR A N 1
ATOM 824 C CA . TYR A 1 102 ? -28.999 8.212 42.137 1.00 96.56 102 TYR A CA 1
ATOM 825 C C . TYR A 1 102 ? -27.795 9.149 42.057 1.00 96.56 102 TYR A C 1
ATOM 827 O O . TYR A 1 102 ? -27.943 10.365 41.950 1.00 96.56 102 TYR A O 1
ATOM 835 N N . ASP A 1 103 ? -26.599 8.570 42.088 1.00 97.12 103 ASP A N 1
ATOM 836 C CA . ASP A 1 103 ? -25.336 9.272 41.862 1.00 97.12 103 ASP A CA 1
ATOM 837 C C . ASP A 1 103 ? -24.827 8.951 40.453 1.00 97.12 103 ASP A C 1
ATOM 839 O O . ASP A 1 103 ? -24.731 7.784 40.082 1.00 97.12 103 ASP A O 1
ATOM 843 N N . GLY A 1 104 ? -24.539 9.977 39.649 1.00 94.50 104 GLY A N 1
ATOM 844 C CA . GLY A 1 104 ? -24.183 9.841 38.233 1.00 94.50 104 GLY A CA 1
ATOM 845 C C . GLY A 1 104 ? -22.763 10.305 37.902 1.00 94.50 104 GLY A C 1
ATOM 846 O O . GLY A 1 104 ? -22.031 10.803 38.756 1.00 94.50 104 GLY A O 1
ATOM 847 N N . LYS A 1 105 ? -22.388 10.196 36.618 1.00 92.06 105 LYS A N 1
ATOM 848 C CA . LYS A 1 105 ? -21.051 10.558 36.093 1.00 92.06 105 LYS A CA 1
ATOM 849 C C . LYS A 1 105 ? -19.913 9.772 36.761 1.00 92.06 105 LYS A C 1
ATOM 851 O O . LYS A 1 105 ? -18.806 10.281 36.950 1.00 92.06 105 LYS A O 1
ATOM 856 N N . LEU A 1 106 ? -20.202 8.531 37.127 1.00 94.00 106 LEU A N 1
ATOM 857 C CA . LEU A 1 106 ? -19.250 7.588 37.688 1.00 94.00 106 LEU A CA 1
ATOM 858 C C . LEU A 1 106 ? -18.425 6.933 36.579 1.00 94.00 106 LEU A C 1
ATOM 860 O O . LEU A 1 106 ? -18.823 6.898 35.415 1.00 94.00 106 LEU A O 1
ATOM 864 N N . GLN A 1 107 ? -17.257 6.420 36.950 1.00 92.75 107 GLN A N 1
ATOM 865 C CA . GLN A 1 107 ? -16.432 5.629 36.047 1.00 92.75 107 GLN A CA 1
ATOM 866 C C . GLN A 1 107 ? -17.003 4.205 35.961 1.00 92.75 107 GLN A C 1
ATOM 868 O O . GLN A 1 107 ? -17.327 3.643 37.010 1.00 92.75 107 GLN A O 1
ATOM 873 N N . PRO A 1 108 ? -17.120 3.606 34.764 1.00 93.44 108 PRO A N 1
ATOM 874 C CA . PRO A 1 108 ? -17.523 2.207 34.611 1.00 93.44 108 PRO A CA 1
ATOM 875 C C . PRO A 1 108 ? -16.553 1.234 35.291 1.00 93.44 108 PRO A C 1
ATOM 877 O O . PRO A 1 108 ? -15.379 1.558 35.488 1.00 93.44 108 PRO A O 1
ATOM 880 N N . GLN A 1 109 ? -17.038 0.039 35.643 1.00 93.81 109 GLN A N 1
ATOM 881 C CA . GLN A 1 109 ? -16.266 -1.031 36.300 1.00 93.81 109 GLN A CA 1
ATOM 882 C C . GLN A 1 109 ? -15.445 -0.594 37.527 1.00 93.81 109 GLN A C 1
ATOM 884 O O . GLN A 1 109 ? -14.429 -1.211 37.854 1.00 93.81 109 GLN A O 1
ATOM 889 N N . THR A 1 110 ? -15.875 0.457 38.220 1.00 95.00 110 THR A N 1
ATOM 890 C CA . THR A 1 110 ? -15.147 1.054 39.342 1.00 95.00 110 THR A CA 1
ATOM 891 C C . THR A 1 110 ? -15.891 0.776 40.639 1.00 95.00 110 THR A C 1
ATOM 893 O O . THR A 1 110 ? -17.112 0.914 40.704 1.00 95.00 110 THR A O 1
ATOM 896 N N . GLU A 1 111 ? -15.156 0.352 41.665 1.00 96.88 111 GLU A N 1
ATOM 897 C CA . GLU A 1 111 ? -15.700 0.162 43.008 1.00 96.88 111 GLU A CA 1
ATOM 898 C C . GLU A 1 111 ? -15.841 1.501 43.730 1.00 96.88 111 GLU A C 1
ATOM 900 O O . GLU A 1 111 ? -14.948 2.352 43.699 1.00 96.88 111 GLU A O 1
ATOM 905 N N . TYR A 1 112 ? -16.978 1.667 44.392 1.00 97.50 112 TYR A N 1
ATOM 906 C CA . TYR A 1 112 ? -17.317 2.826 45.193 1.00 97.50 112 TYR A CA 1
ATOM 907 C C . TYR A 1 112 ? -17.859 2.388 46.551 1.00 97.50 112 TYR A C 1
ATOM 909 O O . TYR A 1 112 ? -18.571 1.391 46.679 1.00 97.50 112 TYR A O 1
ATOM 917 N N . GLU A 1 113 ? -17.550 3.194 47.561 1.00 98.06 113 GLU A N 1
ATOM 918 C CA . GLU A 1 113 ? -18.018 3.024 48.932 1.00 98.06 113 GLU A CA 1
ATOM 919 C C . GLU A 1 113 ? -18.991 4.151 49.276 1.00 98.06 113 GLU A C 1
ATOM 921 O O . GLU A 1 113 ? -18.638 5.334 49.176 1.00 98.06 113 GLU A O 1
ATOM 926 N N . TYR A 1 114 ? -20.197 3.789 49.709 1.00 98.25 114 TYR A N 1
ATOM 927 C CA . TYR A 1 114 ? -21.243 4.731 50.094 1.00 98.25 114 TYR A CA 1
ATOM 928 C C . TYR A 1 114 ? -21.733 4.510 51.521 1.00 98.25 114 TYR A C 1
ATOM 930 O O . TYR A 1 114 ? -21.644 3.416 52.074 1.00 98.25 114 TYR A O 1
ATOM 938 N N . ALA A 1 115 ? -22.298 5.562 52.098 1.00 97.50 115 ALA A N 1
ATOM 939 C CA . ALA A 1 115 ? -23.079 5.495 53.324 1.00 97.50 115 ALA A CA 1
ATOM 940 C C . ALA A 1 115 ? -24.204 6.533 53.276 1.00 97.50 115 ALA A C 1
ATOM 942 O O . ALA A 1 115 ? -24.113 7.516 52.539 1.00 97.50 115 ALA A O 1
ATOM 943 N N . ILE A 1 116 ? -25.244 6.348 54.081 1.00 97.94 116 ILE A N 1
ATOM 944 C CA . ILE A 1 116 ? -26.365 7.286 54.196 1.00 97.94 116 ILE A CA 1
ATOM 945 C C . ILE A 1 116 ? -26.609 7.646 55.665 1.00 97.94 116 ILE A C 1
ATOM 947 O O . ILE A 1 116 ? -26.410 6.815 56.550 1.00 97.94 116 ILE A O 1
ATOM 951 N N . ALA A 1 117 ? -27.022 8.882 55.933 1.00 97.06 117 ALA A N 1
ATOM 952 C CA . ALA A 1 117 ? -27.467 9.328 57.254 1.00 97.06 117 ALA A CA 1
ATOM 953 C C . ALA A 1 117 ? -28.762 10.142 57.133 1.00 97.06 117 ALA A C 1
ATOM 955 O O . ALA A 1 117 ? -28.975 10.815 56.120 1.00 97.06 117 ALA A O 1
ATOM 956 N N . SER A 1 118 ? -29.618 10.098 58.155 1.00 97.25 118 SER A N 1
ATOM 957 C CA . SER A 1 118 ? -30.756 11.016 58.260 1.00 97.25 118 SER A CA 1
ATOM 958 C C . SER A 1 118 ? -30.294 12.367 58.798 1.00 97.25 118 SER A C 1
ATOM 960 O O . SER A 1 118 ? -29.348 12.430 59.584 1.00 97.25 118 SER A O 1
ATOM 962 N N . VAL A 1 119 ? -31.004 13.429 58.443 1.00 96.94 119 VAL A N 1
ATOM 963 C CA . VAL A 1 119 ? -30.771 14.793 58.925 1.00 96.94 119 VAL A CA 1
ATOM 964 C C . VAL A 1 119 ? -31.970 15.239 59.747 1.00 96.94 119 VAL A C 1
ATOM 966 O O . VAL A 1 119 ? -33.099 15.095 59.283 1.00 96.94 119 VAL A O 1
ATOM 969 N N . GLY A 1 120 ? -31.734 15.760 60.947 1.00 94.94 120 GLY A N 1
ATOM 970 C CA . GLY A 1 120 ? -32.757 16.331 61.820 1.00 94.94 120 GLY A CA 1
ATOM 971 C C . GLY A 1 120 ? -33.152 17.755 61.426 1.00 94.94 120 GLY A C 1
ATOM 972 O O . GLY A 1 120 ? -32.489 18.407 60.620 1.00 94.94 120 GLY A O 1
ATOM 973 N N . LYS A 1 121 ? -34.226 18.277 62.029 1.00 90.25 121 LYS A N 1
ATOM 974 C CA . LYS A 1 121 ? -34.701 19.660 61.791 1.00 90.25 121 LYS A CA 1
ATOM 975 C C . LYS A 1 121 ? -33.699 20.741 62.218 1.00 90.25 121 LYS A C 1
ATOM 977 O O . LYS A 1 121 ? -33.763 21.864 61.731 1.00 90.25 121 LYS A O 1
ATOM 982 N N . ASP A 1 122 ? -32.780 20.403 63.114 1.00 89.94 122 ASP A N 1
ATOM 983 C CA . ASP A 1 122 ? -31.681 21.243 63.591 1.00 89.94 122 ASP A CA 1
ATOM 984 C C . ASP A 1 122 ? -30.398 21.092 62.749 1.00 89.94 122 ASP A C 1
ATOM 986 O O . ASP A 1 122 ? -29.353 21.631 63.104 1.00 89.94 122 ASP A O 1
ATOM 990 N N . SER A 1 123 ? -30.477 20.392 61.608 1.00 89.75 123 SER A N 1
ATOM 991 C CA . SER A 1 123 ? -29.362 20.088 60.698 1.00 89.75 123 SER A CA 1
ATOM 992 C C . SER A 1 123 ? -28.287 19.144 61.252 1.00 89.75 123 SER A C 1
ATOM 994 O O . SER A 1 123 ? -27.281 18.919 60.569 1.00 89.75 123 SER A O 1
ATOM 996 N N . LYS A 1 124 ? -28.485 18.547 62.436 1.00 94.75 124 LYS A N 1
ATOM 997 C CA . LYS A 1 124 ? -27.628 17.458 62.927 1.00 94.75 124 LYS A CA 1
ATOM 998 C C . LYS A 1 124 ? -27.904 16.176 62.152 1.00 94.75 124 LYS A C 1
ATOM 1000 O O . LYS A 1 124 ? -28.962 16.022 61.538 1.00 94.75 124 LYS A O 1
ATOM 1005 N N . VAL A 1 125 ? -26.944 15.256 62.150 1.00 96.38 125 VAL A N 1
ATOM 1006 C CA . VAL A 1 125 ? -27.051 14.005 61.386 1.00 96.38 125 VAL A CA 1
ATOM 1007 C C . VAL A 1 125 ? -27.030 12.791 62.302 1.00 96.38 125 VAL A C 1
ATOM 1009 O O . VAL A 1 125 ? -26.388 12.798 63.350 1.00 96.38 125 VAL A O 1
ATOM 1012 N N . SER A 1 126 ? -27.706 11.720 61.896 1.00 96.38 126 SER A N 1
ATOM 1013 C CA . SER A 1 126 ? -27.579 10.432 62.577 1.00 96.38 126 SER A CA 1
ATOM 1014 C C . SER A 1 126 ? -26.177 9.843 62.389 1.00 96.38 126 SER A C 1
ATOM 1016 O O . SER A 1 126 ? -25.394 10.272 61.532 1.00 96.38 126 SER A O 1
ATOM 1018 N N . ALA A 1 127 ? -25.886 8.754 63.104 1.00 95.00 127 ALA A N 1
ATOM 1019 C CA . ALA A 1 127 ? -24.821 7.853 62.675 1.00 95.00 127 ALA A CA 1
ATOM 1020 C C . ALA A 1 127 ? -25.051 7.414 61.213 1.00 95.00 127 ALA A C 1
ATOM 1022 O O . ALA A 1 127 ? -26.192 7.262 60.761 1.00 95.00 127 ALA A O 1
ATOM 1023 N N . LYS A 1 128 ? -23.954 7.234 60.470 1.00 95.56 128 LYS A N 1
ATOM 1024 C CA . LYS A 1 128 ? -23.985 6.712 59.098 1.00 95.56 128 LYS A CA 1
ATOM 1025 C C . LYS A 1 128 ? -24.442 5.250 59.110 1.00 95.56 128 LYS A C 1
ATOM 1027 O O . LYS A 1 128 ? -24.189 4.529 60.074 1.00 95.56 128 LYS A O 1
ATOM 1032 N N . SER A 1 129 ? -25.076 4.813 58.027 1.00 96.06 129 SER A N 1
ATOM 1033 C CA . SER A 1 129 ? -25.344 3.397 57.768 1.00 96.06 129 SER A CA 1
ATOM 1034 C C . SER A 1 129 ? -24.048 2.576 57.743 1.00 96.06 129 SER A C 1
ATOM 1036 O O . SER A 1 129 ? -22.942 3.121 57.669 1.00 96.06 129 SER A O 1
ATOM 1038 N N . SER A 1 130 ? -24.179 1.248 57.706 1.00 94.62 130 SER A N 1
ATOM 1039 C CA . SER A 1 130 ? -23.069 0.394 57.281 1.00 94.62 130 SER A CA 1
ATOM 1040 C C . SER A 1 130 ? -22.565 0.814 55.893 1.00 94.62 130 SER A C 1
ATOM 1042 O O . SER A 1 130 ? -23.324 1.339 55.069 1.00 94.62 130 SER A O 1
ATOM 1044 N N . ILE A 1 131 ? -21.267 0.604 55.654 1.00 96.50 131 ILE A N 1
ATOM 1045 C CA . ILE A 1 131 ? -20.637 0.923 54.371 1.00 96.50 131 ILE A CA 1
ATOM 1046 C C . ILE A 1 131 ? -21.201 -0.010 53.301 1.00 96.50 131 ILE A C 1
ATOM 1048 O O . ILE A 1 131 ? -21.146 -1.234 53.432 1.00 96.50 131 ILE A O 1
ATOM 1052 N N . LEU A 1 132 ? -21.713 0.586 52.230 1.00 97.50 132 LEU A N 1
ATOM 1053 C CA . LEU A 1 132 ? -22.189 -0.109 51.048 1.00 97.50 132 LEU A CA 1
ATOM 1054 C C . LEU A 1 132 ? -21.103 -0.078 49.972 1.00 97.50 132 LEU A C 1
ATOM 1056 O O . LEU A 1 132 ? -20.784 0.983 49.436 1.00 97.50 132 LEU A O 1
ATOM 1060 N N . ASN A 1 133 ? -20.554 -1.250 49.660 1.00 97.44 133 ASN A N 1
ATOM 1061 C CA . ASN A 1 133 ? -19.605 -1.442 48.567 1.00 97.44 133 ASN A CA 1
ATOM 1062 C C . ASN A 1 133 ? -20.371 -1.814 47.300 1.00 97.44 133 ASN A C 1
ATOM 1064 O O . ASN A 1 133 ? -21.163 -2.757 47.306 1.00 97.44 133 ASN A O 1
ATOM 1068 N N . VAL A 1 134 ? -20.141 -1.082 46.217 1.00 97.50 134 VAL A N 1
ATOM 1069 C CA . VAL A 1 134 ? -20.834 -1.297 44.945 1.00 97.50 134 VAL A CA 1
ATOM 1070 C C . VAL A 1 134 ? -19.899 -0.989 43.785 1.00 97.50 134 VAL A C 1
ATOM 1072 O O . VAL A 1 134 ? -19.167 -0.003 43.800 1.00 97.50 134 VAL A O 1
ATOM 1075 N N . LYS A 1 135 ? -19.930 -1.843 42.762 1.00 97.31 135 LYS A N 1
ATOM 1076 C CA . LYS A 1 135 ? -19.163 -1.676 41.530 1.00 97.31 135 LYS A CA 1
ATOM 1077 C C . LYS A 1 135 ? -20.102 -1.276 40.401 1.00 97.31 135 LYS A C 1
ATOM 1079 O O . LYS A 1 135 ? -21.112 -1.944 40.192 1.00 97.31 135 LYS A O 1
ATOM 1084 N N . THR A 1 136 ? -19.779 -0.203 39.686 1.00 95.88 136 THR A N 1
ATOM 1085 C CA . THR A 1 136 ? -20.512 0.182 38.469 1.00 95.88 136 THR A CA 1
ATOM 1086 C C . THR A 1 136 ? -20.399 -0.904 37.398 1.00 95.88 136 THR A C 1
ATOM 1088 O O . THR A 1 136 ? -19.409 -1.639 37.328 1.00 95.88 136 THR A O 1
ATOM 1091 N N . SER A 1 137 ? -21.430 -1.015 36.562 1.00 94.81 137 SER A N 1
ATOM 1092 C CA . SER A 1 137 ? -21.512 -2.028 35.508 1.00 94.81 137 SER A CA 1
ATOM 1093 C C . SER A 1 137 ? -20.667 -1.646 34.279 1.00 94.81 137 SER A C 1
ATOM 1095 O O . SER A 1 137 ? -19.827 -0.740 34.321 1.00 94.81 137 SER A O 1
ATOM 1097 N N . PHE A 1 138 ? -20.861 -2.353 33.168 1.00 93.94 138 PHE A N 1
ATOM 1098 C CA . PHE A 1 138 ? -20.236 -2.079 31.877 1.00 93.94 138 PHE A CA 1
ATOM 1099 C C . PHE A 1 138 ? -21.191 -2.364 30.719 1.00 93.94 138 PHE A C 1
ATOM 1101 O O . PHE A 1 138 ? -22.180 -3.074 30.866 1.00 93.94 138 PHE A O 1
ATOM 1108 N N . ILE A 1 139 ? -20.879 -1.799 29.552 1.00 95.00 139 ILE A N 1
ATOM 1109 C CA . ILE A 1 139 ? -21.553 -2.153 28.301 1.00 95.00 139 ILE A CA 1
ATOM 1110 C C . ILE A 1 139 ? -20.854 -3.389 27.736 1.00 95.00 139 ILE A C 1
ATOM 1112 O O . ILE A 1 139 ? -19.624 -3.386 27.595 1.00 95.00 139 ILE A O 1
ATOM 1116 N N . ASP A 1 140 ? -21.634 -4.417 27.402 1.00 94.50 140 ASP A N 1
ATOM 1117 C CA . ASP A 1 140 ? -21.124 -5.651 26.808 1.00 94.50 140 ASP A CA 1
ATOM 1118 C C . ASP A 1 140 ? -20.325 -5.388 25.523 1.00 94.50 140 ASP A C 1
ATOM 1120 O O . ASP A 1 140 ? -20.657 -4.480 24.744 1.00 94.50 140 ASP A O 1
ATOM 1124 N N . PRO A 1 141 ? -19.266 -6.176 25.275 1.00 96.69 141 PRO A N 1
ATOM 1125 C CA . PRO A 1 141 ? -18.536 -6.097 24.025 1.00 96.69 141 PRO A CA 1
ATOM 1126 C C . PRO A 1 141 ? -19.426 -6.506 22.850 1.00 96.69 141 PRO A C 1
ATOM 1128 O O . PRO A 1 141 ? -20.404 -7.244 22.982 1.00 96.69 141 PRO A O 1
ATOM 1131 N N . VAL A 1 142 ? -19.045 -6.056 21.659 1.00 96.56 142 VAL A N 1
ATOM 1132 C CA . VAL A 1 142 ? -19.665 -6.522 20.418 1.00 96.56 142 VAL A CA 1
ATOM 1133 C C . VAL A 1 142 ? -19.439 -8.033 20.276 1.00 96.56 142 VAL A C 1
ATOM 1135 O O . VAL A 1 142 ? -18.300 -8.498 20.331 1.00 96.56 142 VAL A O 1
ATOM 1138 N N . SER A 1 143 ? -20.525 -8.791 20.099 1.00 93.38 143 SER A N 1
ATOM 1139 C CA . SER A 1 143 ? -20.534 -10.261 20.177 1.00 93.38 143 SER A CA 1
ATOM 1140 C C . SER A 1 143 ? -19.916 -10.964 18.967 1.00 93.38 143 SER A C 1
ATOM 1142 O O . SER A 1 143 ? -19.378 -12.060 19.099 1.00 93.38 143 SER A O 1
ATOM 1144 N N . PHE A 1 144 ? -19.975 -10.342 17.790 1.00 97.12 144 PHE A N 1
ATOM 1145 C CA . PHE A 1 144 ? -19.396 -10.862 16.555 1.00 97.12 144 PHE A CA 1
ATOM 1146 C C . PHE A 1 144 ? -18.804 -9.725 15.739 1.00 97.12 144 PHE A C 1
ATOM 1148 O O . PHE A 1 144 ? -19.469 -8.711 15.529 1.00 97.12 144 PHE A O 1
ATOM 1155 N N . ALA A 1 145 ? -17.598 -9.936 15.223 1.00 98.06 145 ALA A N 1
ATOM 1156 C CA . ALA A 1 145 ? -16.956 -9.069 14.254 1.00 98.06 145 ALA A CA 1
ATOM 1157 C C . ALA A 1 145 ? -16.235 -9.915 13.199 1.00 98.06 145 ALA A C 1
ATOM 1159 O O . ALA A 1 145 ? -15.789 -11.030 13.469 1.00 98.06 145 ALA A O 1
ATOM 1160 N N . TYR A 1 146 ? -16.092 -9.360 12.003 1.00 98.38 146 TYR A N 1
ATOM 1161 C CA . TYR A 1 146 ? -15.369 -9.954 10.888 1.00 98.38 146 TYR A CA 1
ATOM 1162 C C . TYR A 1 146 ? -14.531 -8.890 10.186 1.00 98.38 146 TYR A C 1
ATOM 1164 O O . TYR A 1 146 ? -14.977 -7.752 10.038 1.00 98.38 146 TYR A O 1
ATOM 1172 N N . ALA A 1 147 ? -13.355 -9.286 9.698 1.00 98.69 147 ALA A N 1
ATOM 1173 C CA . ALA A 1 147 ? -12.524 -8.492 8.803 1.00 98.69 147 ALA A CA 1
ATOM 1174 C C . ALA A 1 147 ? -12.191 -9.292 7.530 1.00 98.69 147 ALA A C 1
ATOM 1176 O O . ALA A 1 147 ? -11.865 -10.481 7.585 1.00 98.69 147 ALA A O 1
ATOM 1177 N N . SER A 1 148 ? -12.293 -8.642 6.371 1.00 98.56 148 SER A N 1
ATOM 1178 C CA . SER A 1 148 ? -12.083 -9.272 5.062 1.00 98.56 148 SER A CA 1
ATOM 1179 C C . SER A 1 148 ? -10.637 -9.719 4.832 1.00 98.56 148 SER A C 1
ATOM 1181 O O . SER A 1 148 ? -9.711 -9.078 5.324 1.00 98.56 148 SER A O 1
ATOM 1183 N N . GLN A 1 149 ? -10.446 -10.757 4.010 1.00 97.69 149 GLN A N 1
ATOM 1184 C CA . GLN A 1 149 ? -9.133 -11.382 3.762 1.00 97.69 149 GLN A CA 1
ATOM 1185 C C . GLN A 1 149 ? -8.534 -11.151 2.362 1.00 97.69 149 GLN A C 1
ATOM 1187 O O . GLN A 1 149 ? -7.417 -11.590 2.110 1.00 97.69 149 GLN A O 1
ATOM 1192 N N . ASN A 1 150 ? -9.268 -10.554 1.413 1.00 95.38 150 ASN A N 1
ATOM 1193 C CA . ASN A 1 150 ? -8.826 -10.554 0.008 1.00 95.38 150 ASN A CA 1
ATOM 1194 C C . ASN A 1 150 ? -9.377 -9.394 -0.844 1.00 95.38 150 ASN A C 1
ATOM 1196 O O . ASN A 1 150 ? -9.698 -9.557 -2.031 1.00 95.38 150 ASN A O 1
ATOM 1200 N N . LEU A 1 151 ? -9.531 -8.220 -0.232 1.00 97.19 151 LEU A N 1
ATOM 1201 C CA . LEU A 1 151 ? -9.871 -6.992 -0.949 1.00 97.19 151 LEU A CA 1
ATOM 1202 C C . LEU A 1 151 ? -8.588 -6.237 -1.324 1.00 97.19 151 LEU A C 1
ATOM 1204 O O . LEU A 1 151 ? -7.618 -6.220 -0.566 1.00 97.19 151 LEU A O 1
ATOM 1208 N N . ALA A 1 152 ? -8.571 -5.647 -2.518 1.00 96.44 152 ALA A N 1
ATOM 1209 C CA . ALA A 1 152 ? -7.445 -4.849 -2.991 1.00 96.44 152 ALA A CA 1
ATOM 1210 C C . ALA A 1 152 ? -7.412 -3.504 -2.255 1.00 96.44 152 ALA A C 1
ATOM 1212 O O . ALA A 1 152 ? -8.414 -2.791 -2.234 1.00 96.44 152 ALA A O 1
ATOM 1213 N N . SER A 1 153 ? -6.272 -3.193 -1.634 1.00 95.44 153 SER A N 1
ATOM 1214 C CA . SER A 1 153 ? -5.987 -1.926 -0.942 1.00 95.44 153 SER A CA 1
ATOM 1215 C C . SER A 1 153 ? -6.992 -1.482 0.127 1.00 95.44 153 SER A C 1
ATOM 1217 O O . SER A 1 153 ? -7.015 -0.310 0.506 1.00 95.44 153 SER A O 1
ATOM 1219 N N . GLN A 1 154 ? -7.814 -2.398 0.641 1.00 97.56 154 GLN A N 1
ATOM 1220 C CA . GLN A 1 154 ? -8.776 -2.100 1.696 1.00 97.56 154 GLN A CA 1
ATOM 1221 C C . GLN A 1 154 ? -9.112 -3.339 2.528 1.00 97.56 154 GLN A C 1
ATOM 1223 O O . GLN A 1 154 ? -8.966 -4.469 2.063 1.00 97.56 154 GLN A O 1
ATOM 1228 N N . ILE A 1 155 ? -9.623 -3.123 3.738 1.00 98.69 155 ILE A N 1
ATOM 1229 C CA . ILE A 1 155 ? -10.226 -4.152 4.587 1.00 98.69 155 ILE A CA 1
ATOM 1230 C C . ILE A 1 155 ? -11.631 -3.692 4.977 1.00 98.69 155 ILE A C 1
ATOM 1232 O O . ILE A 1 155 ? -11.810 -2.636 5.585 1.00 98.69 155 ILE A O 1
ATOM 1236 N N . LYS A 1 156 ? -12.635 -4.511 4.644 1.00 98.50 156 LYS A N 1
ATOM 1237 C CA . LYS A 1 156 ? -14.002 -4.352 5.147 1.00 98.50 156 LYS A CA 1
ATOM 1238 C C . LYS A 1 156 ? -14.103 -5.012 6.514 1.00 98.50 156 LYS A C 1
ATOM 1240 O O . LYS A 1 156 ? -13.756 -6.184 6.659 1.00 98.50 156 LYS A O 1
ATOM 1245 N N . ILE A 1 157 ? -14.634 -4.275 7.478 1.00 98.62 157 ILE A N 1
ATOM 1246 C CA . ILE A 1 157 ? -14.917 -4.732 8.834 1.00 98.62 157 ILE A CA 1
ATOM 1247 C C . ILE A 1 157 ? -16.422 -4.621 9.039 1.00 98.62 157 ILE A C 1
ATOM 1249 O O . ILE A 1 157 ? -17.003 -3.583 8.727 1.00 98.62 157 ILE A O 1
ATOM 1253 N N . PHE A 1 158 ? -17.067 -5.666 9.546 1.00 98.19 158 PHE A N 1
ATOM 1254 C CA . PHE A 1 158 ? -18.475 -5.591 9.937 1.00 98.19 158 PHE A CA 1
ATOM 1255 C C . PHE A 1 158 ? -18.739 -6.394 11.203 1.00 98.19 158 PHE A C 1
ATOM 1257 O O . PHE A 1 158 ? -17.959 -7.278 11.561 1.00 98.19 158 PHE A O 1
ATOM 1264 N N . TRP A 1 159 ? -19.817 -6.062 11.903 1.00 98.38 159 TRP A N 1
ATOM 1265 C CA . TRP A 1 159 ? -20.129 -6.656 13.197 1.00 98.38 159 TRP A CA 1
ATOM 1266 C C . TRP A 1 159 ? -21.631 -6.756 13.461 1.00 98.38 159 TRP A C 1
ATOM 1268 O O . TRP A 1 159 ? -22.452 -6.255 12.697 1.00 98.38 159 TRP A O 1
ATOM 1278 N N . SER A 1 160 ? -21.997 -7.441 14.545 1.00 97.38 160 SER A N 1
ATOM 1279 C CA . SER A 1 160 ? -23.389 -7.481 15.007 1.00 97.38 160 SER A CA 1
ATOM 1280 C C . SER A 1 160 ? -23.744 -6.210 15.786 1.00 97.38 160 SER A C 1
ATOM 1282 O O . SER A 1 160 ? -22.959 -5.798 16.645 1.00 97.38 160 SER A O 1
ATOM 1284 N N . PRO A 1 161 ? -24.911 -5.585 15.541 1.00 96.56 161 PRO A N 1
ATOM 1285 C CA . PRO A 1 161 ? -25.327 -4.419 16.308 1.00 96.56 161 PRO A CA 1
ATOM 1286 C C . PRO A 1 161 ? -25.530 -4.778 17.785 1.00 96.56 161 PRO A C 1
ATOM 1288 O O . PRO A 1 161 ? -26.061 -5.839 18.109 1.00 96.56 161 PRO A O 1
ATOM 1291 N N . SER A 1 162 ? -25.149 -3.874 18.689 1.00 95.69 162 SER A N 1
ATOM 1292 C CA . SER A 1 162 ? -25.410 -4.030 20.118 1.00 95.69 162 SER A CA 1
ATOM 1293 C C . SER A 1 162 ? -26.923 -4.053 20.382 1.00 95.69 162 SER A C 1
ATOM 1295 O O . SER A 1 162 ? -27.644 -3.177 19.879 1.00 95.69 162 SER A O 1
ATOM 1297 N N . PRO A 1 163 ? -27.425 -5.007 21.191 1.00 94.44 163 PRO A N 1
ATOM 1298 C CA . PRO A 1 163 ? -28.825 -5.029 21.599 1.00 94.44 163 PRO A CA 1
ATOM 1299 C C . PRO A 1 163 ? -29.157 -3.902 22.587 1.00 94.44 163 PRO A C 1
ATOM 1301 O O . PRO A 1 163 ? -30.328 -3.573 22.755 1.00 94.44 163 PRO A O 1
ATOM 1304 N N . ASN A 1 164 ? -28.149 -3.288 23.221 1.00 92.94 164 ASN A N 1
ATOM 1305 C CA . ASN A 1 164 ? -28.351 -2.238 24.208 1.00 92.94 164 ASN A CA 1
ATOM 1306 C C . ASN A 1 164 ? -28.722 -0.900 23.523 1.00 92.94 164 ASN A C 1
ATOM 1308 O O . ASN A 1 164 ? -27.897 -0.336 22.796 1.00 92.94 164 ASN A O 1
ATOM 1312 N N . PRO A 1 165 ? -29.932 -0.349 23.755 1.00 93.31 165 PRO A N 1
ATOM 1313 C CA . PRO A 1 165 ? -30.397 0.868 23.088 1.00 93.31 165 PRO A CA 1
ATOM 1314 C C . PRO A 1 165 ? -29.640 2.135 23.509 1.00 93.31 165 PRO A C 1
ATOM 1316 O O . PRO A 1 165 ? -29.740 3.145 22.816 1.00 93.31 165 PRO A O 1
ATOM 1319 N N . VAL A 1 166 ? -28.871 2.103 24.606 1.00 92.38 166 VAL A N 1
ATOM 1320 C CA . VAL A 1 166 ? -28.058 3.256 25.030 1.00 92.38 166 VAL A CA 1
ATOM 1321 C C . VAL A 1 166 ? -26.832 3.465 24.143 1.00 92.38 166 VAL A C 1
ATOM 1323 O O . VAL A 1 166 ? -26.237 4.542 24.181 1.00 92.38 166 VAL A O 1
ATOM 1326 N N . VAL A 1 167 ? -26.448 2.457 23.348 1.00 96.44 167 VAL A N 1
ATOM 1327 C CA . VAL A 1 167 ? -25.341 2.552 22.393 1.00 96.44 167 VAL A CA 1
ATOM 1328 C C . VAL A 1 167 ? -25.722 3.517 21.275 1.00 96.44 167 VAL A C 1
ATOM 1330 O O . VAL A 1 167 ? -26.665 3.289 20.519 1.00 96.44 167 VAL A O 1
ATOM 1333 N N . LYS A 1 168 ? -24.943 4.591 21.159 1.00 97.62 168 LYS A N 1
ATOM 1334 C CA . LYS A 1 168 ? -25.075 5.629 20.141 1.00 97.62 168 LYS A CA 1
ATOM 1335 C C . LYS A 1 168 ? -24.387 5.212 18.845 1.00 97.62 168 LYS A C 1
ATOM 1337 O O . LYS A 1 168 ? -24.971 5.352 17.774 1.00 97.62 168 LYS A O 1
ATOM 1342 N N . ASN A 1 169 ? -23.147 4.736 18.932 1.00 98.31 169 ASN A N 1
ATOM 1343 C CA . ASN A 1 169 ? -22.316 4.372 17.786 1.00 98.31 169 ASN A CA 1
ATOM 1344 C C . ASN A 1 169 ? -21.199 3.386 18.171 1.00 98.31 169 ASN A C 1
ATOM 1346 O O . ASN A 1 169 ? -21.108 2.942 19.317 1.00 98.31 169 ASN A O 1
ATOM 1350 N N . TYR A 1 170 ? -20.347 3.057 17.199 1.00 98.62 170 TYR A N 1
ATOM 1351 C CA . TYR A 1 170 ? -19.151 2.245 17.398 1.00 98.62 170 TYR A CA 1
ATOM 1352 C C . TYR A 1 170 ? -17.890 3.027 17.050 1.00 98.62 170 TYR A C 1
ATOM 1354 O O . TYR A 1 170 ? -17.887 3.859 16.143 1.00 98.62 170 TYR A O 1
ATOM 1362 N N . ILE A 1 171 ? -16.812 2.707 17.751 1.00 98.75 171 ILE A N 1
ATOM 1363 C CA . ILE A 1 171 ? -15.448 3.160 17.519 1.00 98.75 171 ILE A CA 1
ATOM 1364 C C . ILE A 1 171 ? -14.674 1.962 16.973 1.00 98.75 171 ILE A C 1
ATOM 1366 O O . ILE A 1 171 ? -14.635 0.904 17.604 1.00 98.75 171 ILE A O 1
ATOM 1370 N N . ILE A 1 172 ? -14.067 2.129 15.803 1.00 98.69 172 ILE A N 1
ATOM 1371 C CA . ILE A 1 172 ? -13.244 1.104 15.167 1.00 98.69 172 ILE A CA 1
ATOM 1372 C C . ILE A 1 172 ? -11.798 1.418 15.515 1.00 98.69 172 ILE A C 1
ATOM 1374 O O . ILE A 1 172 ? -11.296 2.497 15.193 1.00 98.69 172 ILE A O 1
ATOM 1378 N N . GLU A 1 173 ? -11.125 0.481 16.172 1.00 98.81 173 GLU A N 1
ATOM 1379 C CA . GLU A 1 173 ? -9.730 0.618 16.566 1.00 98.81 173 GLU A CA 1
ATOM 1380 C C . GLU A 1 173 ? -8.852 -0.355 15.778 1.00 98.81 173 GLU A C 1
ATOM 1382 O O . GLU A 1 173 ? -9.180 -1.531 15.636 1.00 98.81 173 GLU A O 1
ATOM 1387 N N . LYS A 1 174 ? -7.709 0.132 15.291 1.00 98.69 174 LYS A N 1
ATOM 1388 C CA . LYS A 1 174 ? -6.677 -0.641 14.591 1.00 98.69 174 LYS A CA 1
ATOM 1389 C C . LYS A 1 174 ? -5.437 -0.751 15.467 1.00 98.69 174 LYS A C 1
ATOM 1391 O O . LYS A 1 174 ? -5.035 0.230 16.094 1.00 98.69 174 LYS A O 1
ATOM 1396 N N . LYS A 1 175 ? -4.807 -1.924 15.498 1.00 98.56 175 LYS A N 1
ATOM 1397 C CA . LYS A 1 175 ? -3.535 -2.134 16.197 1.00 98.56 175 LYS A CA 1
ATOM 1398 C C . LYS A 1 175 ? -2.386 -1.530 15.384 1.00 98.56 175 LYS A C 1
ATOM 1400 O O . LYS A 1 175 ? -2.122 -1.948 14.259 1.00 98.56 175 LYS A O 1
ATOM 1405 N N . ILE A 1 176 ? -1.697 -0.548 15.960 1.00 96.56 176 ILE A N 1
ATOM 1406 C CA . ILE A 1 176 ? -0.540 0.154 15.394 1.00 96.56 176 ILE A CA 1
ATOM 1407 C C . ILE A 1 176 ? 0.563 0.159 16.457 1.00 96.56 176 ILE A C 1
ATOM 1409 O O . ILE A 1 176 ? 0.378 0.735 17.527 1.00 96.56 176 ILE A O 1
ATOM 1413 N N . LYS A 1 177 ? 1.716 -0.470 16.175 1.00 93.94 177 LYS A N 1
ATOM 1414 C CA . LYS A 1 177 ? 2.856 -0.578 17.118 1.00 93.94 177 LYS A CA 1
ATOM 1415 C C . LYS A 1 177 ? 2.415 -1.061 18.515 1.00 93.94 177 LYS A C 1
ATOM 1417 O O . LYS A 1 177 ? 2.645 -0.387 19.516 1.00 93.94 177 LYS A O 1
ATOM 1422 N N . ASP A 1 178 ? 1.682 -2.175 18.541 1.00 93.56 178 ASP A N 1
ATOM 1423 C CA . ASP A 1 178 ? 1.107 -2.814 19.739 1.00 93.56 178 ASP A CA 1
ATOM 1424 C C . ASP A 1 178 ? 0.073 -2.012 20.538 1.00 93.56 178 ASP A C 1
ATOM 1426 O O . ASP A 1 178 ? -0.391 -2.466 21.583 1.00 93.56 178 ASP A O 1
ATOM 1430 N N . LYS A 1 179 ? -0.371 -0.858 20.032 1.00 97.56 179 LYS A N 1
ATOM 1431 C CA . LYS A 1 179 ? -1.439 -0.062 20.644 1.00 97.56 179 LYS A CA 1
ATOM 1432 C C . LYS A 1 179 ? -2.651 0.010 19.733 1.00 97.56 179 LYS A C 1
ATOM 1434 O O . LYS A 1 179 ? -2.519 0.168 18.524 1.00 97.56 179 LYS A O 1
ATOM 1439 N N . PHE A 1 180 ? -3.838 -0.068 20.318 1.00 98.38 180 PHE A N 1
ATOM 1440 C CA . PHE A 1 180 ? -5.077 0.176 19.590 1.00 98.38 180 PHE A CA 1
ATOM 1441 C C . PHE A 1 180 ? -5.330 1.676 19.463 1.00 98.38 180 PHE A C 1
ATOM 1443 O O . PHE A 1 180 ? -5.300 2.406 20.453 1.00 98.38 180 PHE A O 1
ATOM 1450 N N . VAL A 1 181 ? -5.557 2.122 18.230 1.00 98.31 181 VAL A N 1
ATOM 1451 C CA . VAL A 1 181 ? -5.822 3.518 17.876 1.00 98.31 181 VAL A CA 1
ATOM 1452 C C . VAL A 1 181 ? -7.139 3.580 17.116 1.00 98.31 181 VAL A C 1
ATOM 1454 O O . VAL A 1 181 ? -7.349 2.802 16.188 1.00 98.31 181 VAL A O 1
ATOM 1457 N N . ALA A 1 182 ? -8.023 4.505 17.492 1.00 98.44 182 ALA A N 1
ATOM 1458 C CA . ALA A 1 182 ? -9.271 4.733 16.773 1.00 98.44 182 ALA A CA 1
ATOM 1459 C C . ALA A 1 182 ? -8.990 5.248 15.351 1.00 98.44 182 ALA A C 1
ATOM 1461 O O . ALA A 1 182 ? -8.319 6.265 15.183 1.00 98.44 182 ALA A O 1
ATOM 1462 N N . ILE A 1 183 ? -9.516 4.552 14.344 1.00 98.38 183 ILE A N 1
ATOM 1463 C CA . ILE A 1 183 ? -9.396 4.916 12.921 1.00 98.38 183 ILE A CA 1
ATOM 1464 C C . ILE A 1 183 ? -10.710 5.432 12.331 1.00 98.38 183 ILE A C 1
ATOM 1466 O O . ILE A 1 183 ? -10.738 5.943 11.216 1.00 98.38 183 ILE A O 1
ATOM 1470 N N . GLY A 1 184 ? -11.804 5.319 13.081 1.00 98.00 184 GLY A N 1
ATOM 1471 C CA . GLY A 1 184 ? -13.101 5.816 12.661 1.00 98.00 184 GLY A CA 1
ATOM 1472 C C . GLY A 1 184 ? -14.187 5.562 13.692 1.00 98.00 184 GLY A C 1
ATOM 1473 O O . GLY A 1 184 ? -14.003 4.822 14.660 1.00 98.00 184 GLY A O 1
ATOM 1474 N N . THR A 1 185 ? -15.335 6.190 13.462 1.00 98.19 185 THR A N 1
ATOM 1475 C CA . THR A 1 185 ? -16.557 5.948 14.229 1.00 98.19 185 THR A CA 1
ATOM 1476 C C . THR A 1 185 ? -17.743 5.859 13.287 1.00 98.19 185 THR A C 1
ATOM 1478 O O . THR A 1 185 ? -17.723 6.455 12.209 1.00 98.19 185 THR A O 1
ATOM 1481 N N . THR A 1 186 ? -18.776 5.128 13.685 1.00 98.25 186 THR A N 1
ATOM 1482 C CA . THR A 1 186 ? -20.035 5.106 12.942 1.00 98.25 186 THR A CA 1
ATOM 1483 C C . THR A 1 186 ? -20.943 6.256 13.375 1.00 98.25 186 THR A C 1
ATOM 1485 O O . THR A 1 186 ? -20.778 6.849 14.444 1.00 98.25 186 THR A O 1
ATOM 1488 N N . SER A 1 187 ? -21.911 6.610 12.531 1.00 96.38 187 SER A N 1
ATOM 1489 C CA . SER A 1 187 ? -22.856 7.692 12.830 1.00 96.38 187 SER A CA 1
ATOM 1490 C C . SER A 1 187 ? -24.004 7.253 13.742 1.00 96.38 187 SER A C 1
ATOM 1492 O O . SER A 1 187 ? -24.602 8.093 14.410 1.00 96.38 187 SER A O 1
ATOM 1494 N N . ASN A 1 188 ? -24.323 5.955 13.773 1.00 96.44 188 ASN A N 1
ATOM 1495 C CA . ASN A 1 188 ? -25.403 5.390 14.580 1.00 96.44 188 ASN A CA 1
ATOM 1496 C C . ASN A 1 188 ? -25.186 3.888 14.870 1.00 96.44 188 ASN A C 1
ATOM 1498 O O . ASN A 1 188 ? -24.329 3.248 14.255 1.00 96.44 188 ASN A O 1
ATOM 1502 N N . ARG A 1 189 ? -25.998 3.316 15.774 1.00 96.38 189 ARG A N 1
ATOM 1503 C CA . ARG A 1 189 ? -25.892 1.915 16.233 1.00 96.38 189 ARG A CA 1
ATOM 1504 C C . ARG A 1 189 ? -26.242 0.843 15.196 1.00 96.38 189 ARG A C 1
ATOM 1506 O O . ARG A 1 189 ? -25.915 -0.320 15.424 1.00 96.38 189 ARG A O 1
ATOM 1513 N N . MET A 1 190 ? -26.941 1.204 14.118 1.00 96.38 190 MET A N 1
ATOM 1514 C CA . MET A 1 190 ? -27.334 0.278 13.046 1.00 96.38 190 MET A CA 1
ATOM 1515 C C . MET A 1 190 ? -26.349 0.285 11.878 1.00 96.38 190 MET A C 1
ATOM 1517 O O . MET A 1 190 ? -26.350 -0.639 11.071 1.00 96.38 190 MET A O 1
ATOM 1521 N N . LEU A 1 191 ? -25.475 1.292 11.801 1.00 97.31 191 LEU A N 1
ATOM 1522 C CA . LEU A 1 191 ? -24.354 1.281 10.875 1.00 97.31 191 LEU A CA 1
ATOM 1523 C C . LEU A 1 191 ? -23.250 0.402 11.473 1.00 97.31 191 LEU A C 1
ATOM 1525 O O . LEU A 1 191 ? -22.531 0.827 12.376 1.00 97.31 191 LEU A O 1
ATOM 1529 N N . VAL A 1 192 ? -23.169 -0.838 10.995 1.00 97.62 192 VAL A N 1
ATOM 1530 C CA . VAL A 1 192 ? -22.309 -1.902 11.543 1.00 97.62 192 VAL A CA 1
ATOM 1531 C C . VAL A 1 192 ? -21.240 -2.373 10.557 1.00 97.62 192 VAL A C 1
ATOM 1533 O O . VAL A 1 192 ? -20.825 -3.530 10.569 1.00 97.62 192 VAL A O 1
ATOM 1536 N N . GLU A 1 193 ? -20.807 -1.477 9.673 1.00 97.94 193 GLU A N 1
ATOM 1537 C CA . GLU A 1 193 ? -19.716 -1.721 8.737 1.00 97.94 193 GLU A CA 1
ATOM 1538 C C . GLU A 1 193 ? -18.755 -0.533 8.660 1.00 97.94 193 GLU A C 1
ATOM 1540 O O . GLU A 1 193 ? -19.126 0.619 8.895 1.00 97.94 193 GLU A O 1
ATOM 1545 N N . PHE A 1 194 ? -17.502 -0.833 8.330 1.00 98.50 194 PHE A N 1
ATOM 1546 C CA . PHE A 1 194 ? -16.423 0.128 8.162 1.00 98.50 194 PHE A CA 1
ATOM 1547 C C . PHE A 1 194 ? -15.438 -0.360 7.093 1.00 98.50 194 PHE A C 1
ATOM 1549 O O . PHE A 1 194 ? -15.173 -1.559 6.988 1.00 98.50 194 PHE A O 1
ATOM 1556 N N . PHE A 1 195 ? -14.870 0.566 6.323 1.00 98.25 195 PHE A N 1
ATOM 1557 C CA . PHE A 1 195 ? -13.844 0.279 5.320 1.00 98.25 195 PHE A CA 1
ATOM 1558 C C . PHE A 1 195 ? -12.548 0.999 5.694 1.00 98.25 195 PHE A C 1
ATOM 1560 O O . PHE A 1 195 ? -12.491 2.228 5.676 1.00 98.25 195 PHE A O 1
ATOM 1567 N N . ASP A 1 196 ? -11.514 0.228 6.029 1.00 98.38 196 ASP A N 1
ATOM 1568 C CA . ASP A 1 196 ? -10.148 0.734 6.165 1.00 98.38 196 ASP A CA 1
ATOM 1569 C C . ASP A 1 196 ? -9.494 0.715 4.780 1.00 98.38 196 ASP A C 1
ATOM 1571 O O . ASP A 1 196 ? -9.265 -0.357 4.224 1.00 98.38 196 ASP A O 1
ATOM 1575 N N . ASN A 1 197 ? -9.274 1.892 4.196 1.00 97.19 197 ASN A N 1
ATOM 1576 C CA . ASN A 1 197 ? -8.846 2.069 2.806 1.00 97.19 197 ASN A CA 1
ATOM 1577 C C . ASN A 1 197 ? -7.364 2.452 2.715 1.00 97.19 197 ASN A C 1
ATOM 1579 O O . ASN A 1 197 ? -6.741 2.811 3.711 1.00 97.19 197 ASN A O 1
ATOM 1583 N N . ASN A 1 198 ? -6.830 2.482 1.490 1.00 95.62 198 ASN A N 1
ATOM 1584 C CA . ASN A 1 198 ? -5.456 2.905 1.187 1.00 95.62 198 ASN A CA 1
ATOM 1585 C C . ASN A 1 198 ? -4.405 2.049 1.906 1.00 95.62 198 ASN A C 1
ATOM 1587 O O . ASN A 1 198 ? -3.422 2.555 2.445 1.00 95.62 198 ASN A O 1
ATOM 1591 N N . LEU A 1 199 ? -4.652 0.743 1.945 1.00 96.38 199 LEU A N 1
ATOM 1592 C CA . LEU A 1 199 ? -3.764 -0.226 2.563 1.00 96.38 199 LEU A CA 1
ATOM 1593 C C . LEU A 1 199 ? -2.781 -0.796 1.543 1.00 96.38 199 LEU A C 1
ATOM 1595 O O . LEU A 1 199 ? -3.109 -0.971 0.367 1.00 96.38 199 LEU A O 1
ATOM 1599 N N . GLU A 1 200 ? -1.589 -1.132 2.024 1.00 95.56 200 GLU A N 1
ATOM 1600 C CA . GLU A 1 200 ? -0.589 -1.852 1.240 1.00 95.56 200 GLU A CA 1
ATOM 1601 C C . GLU A 1 200 ? -1.109 -3.233 0.818 1.00 95.56 200 GLU A C 1
ATOM 1603 O O . GLU A 1 200 ? -1.978 -3.824 1.470 1.00 95.56 200 GLU A O 1
ATOM 1608 N N . SER A 1 201 ? -0.572 -3.760 -0.280 1.00 95.31 201 SER A N 1
ATOM 1609 C CA . SER A 1 201 ? -0.895 -5.115 -0.747 1.00 95.31 201 SER A CA 1
ATOM 1610 C C . SER A 1 201 ? -0.272 -6.175 0.164 1.00 95.31 201 SER A C 1
ATOM 1612 O O . SER A 1 201 ? 0.805 -5.958 0.716 1.00 95.31 201 SER A O 1
ATOM 1614 N N . ASP A 1 202 ? -0.931 -7.330 0.298 1.00 96.12 202 ASP A N 1
ATOM 1615 C CA . ASP A 1 202 ? -0.526 -8.447 1.177 1.00 96.12 202 ASP A CA 1
ATOM 1616 C C . ASP A 1 202 ? -0.316 -8.058 2.662 1.00 96.12 202 ASP A C 1
ATOM 1618 O O . ASP A 1 202 ? 0.366 -8.739 3.428 1.00 96.12 202 ASP A O 1
ATOM 1622 N N . ALA A 1 203 ? -0.916 -6.950 3.096 1.00 96.50 203 ALA A N 1
ATOM 1623 C CA . ALA A 1 203 ? -0.817 -6.436 4.451 1.00 96.50 203 ALA A CA 1
ATOM 1624 C C . ALA A 1 203 ? -1.835 -7.111 5.373 1.00 96.50 203 ALA A C 1
ATOM 1626 O O . ALA A 1 203 ? -2.993 -7.325 5.013 1.00 96.50 203 ALA A O 1
ATOM 1627 N N . THR A 1 204 ? -1.403 -7.408 6.599 1.00 97.94 204 THR A N 1
ATOM 1628 C CA . THR A 1 204 ? -2.260 -7.947 7.661 1.00 97.94 204 THR A CA 1
ATOM 1629 C C . THR A 1 204 ? -2.462 -6.895 8.741 1.00 97.94 204 THR A C 1
ATOM 1631 O O . THR A 1 204 ? -1.506 -6.266 9.199 1.00 97.94 204 THR A O 1
ATOM 1634 N N . HIS A 1 205 ? -3.706 -6.711 9.169 1.00 98.31 205 HIS A N 1
ATOM 1635 C CA . HIS A 1 205 ? -4.069 -5.743 10.193 1.00 98.31 205 HIS A CA 1
ATOM 1636 C C . HIS A 1 205 ? -5.036 -6.339 11.207 1.00 98.31 205 HIS A C 1
ATOM 1638 O O . HIS A 1 205 ? -5.944 -7.088 10.856 1.00 98.31 205 HIS A O 1
ATOM 1644 N N . THR A 1 206 ? -4.851 -5.956 12.466 1.00 98.75 206 THR A N 1
ATOM 1645 C CA . THR A 1 206 ? -5.699 -6.378 13.581 1.00 98.75 206 THR A CA 1
ATOM 1646 C C . THR A 1 206 ? -6.588 -5.224 14.018 1.00 98.75 206 THR A C 1
ATOM 1648 O O . THR A 1 206 ? -6.106 -4.104 14.210 1.00 98.75 206 THR A O 1
ATOM 1651 N N . TYR A 1 207 ? -7.871 -5.506 14.211 1.00 98.75 207 TYR A N 1
ATOM 1652 C CA . TYR A 1 207 ? -8.889 -4.537 14.594 1.00 98.75 207 TYR A CA 1
ATOM 1653 C C . TYR A 1 207 ? -9.685 -5.018 15.799 1.00 98.75 207 TYR A C 1
ATOM 1655 O O . TYR A 1 207 ? -9.766 -6.215 16.068 1.00 98.75 207 TYR A O 1
ATOM 1663 N N . ARG A 1 208 ? -10.322 -4.076 16.489 1.00 98.69 208 ARG A N 1
ATOM 1664 C CA . ARG A 1 208 ? -11.378 -4.343 17.468 1.00 98.69 208 ARG A CA 1
ATOM 1665 C C . ARG A 1 208 ? -12.399 -3.210 17.453 1.00 98.69 208 ARG A C 1
ATOM 1667 O O . ARG A 1 208 ? -12.103 -2.101 17.006 1.00 98.69 208 ARG A O 1
ATOM 1674 N N . ILE A 1 209 ? -13.598 -3.495 17.938 1.00 98.75 209 ILE A N 1
ATOM 1675 C CA . ILE A 1 209 ? -14.724 -2.568 17.942 1.00 98.75 209 ILE A CA 1
ATOM 1676 C C . ILE A 1 209 ? -15.097 -2.254 19.390 1.00 98.75 209 ILE A C 1
ATOM 1678 O O . ILE A 1 209 ? -15.168 -3.148 20.233 1.00 98.75 209 ILE A O 1
ATOM 1682 N N . VAL A 1 210 ? -15.352 -0.982 19.676 1.00 98.44 210 VAL A N 1
ATOM 1683 C CA . VAL A 1 210 ? -15.815 -0.501 20.982 1.00 98.44 210 VAL A CA 1
ATOM 1684 C C . VAL A 1 210 ? -17.142 0.220 20.783 1.00 98.44 210 VAL A C 1
ATOM 1686 O O . VAL A 1 210 ? -17.225 1.149 19.985 1.00 98.44 210 VAL A O 1
ATOM 1689 N N . SER A 1 211 ? -18.186 -0.182 21.500 1.00 98.06 211 SER A N 1
ATOM 1690 C CA . SER A 1 211 ? -19.453 0.556 21.507 1.00 98.06 211 SER A CA 1
ATOM 1691 C C . SER A 1 211 ? -19.315 1.803 22.375 1.00 98.06 211 SER A C 1
ATOM 1693 O O . SER A 1 211 ? -18.646 1.768 23.409 1.00 98.06 211 SER A O 1
ATOM 1695 N N . GLN A 1 212 ? -19.973 2.891 21.989 1.00 97.38 212 GLN A N 1
ATOM 1696 C CA . GLN A 1 212 ? -20.065 4.099 22.801 1.00 97.38 212 GLN A CA 1
ATOM 1697 C C . GLN A 1 212 ? -21.528 4.496 22.993 1.00 97.38 212 GLN A C 1
ATOM 1699 O O . GLN A 1 212 ? -22.312 4.522 22.043 1.00 97.38 212 GLN A O 1
ATOM 1704 N N . SER A 1 213 ? -21.901 4.806 24.230 1.00 95.44 213 SER A N 1
ATOM 1705 C CA . SER A 1 213 ? -23.242 5.260 24.600 1.00 95.44 213 SER A CA 1
ATOM 1706 C C . SER A 1 213 ? -23.443 6.768 24.420 1.00 95.44 213 SER A C 1
ATOM 1708 O O . SER A 1 213 ? -22.501 7.520 24.157 1.00 95.44 213 SER A O 1
ATOM 1710 N N . TYR A 1 214 ? -24.687 7.237 24.562 1.00 93.38 214 TYR A N 1
ATOM 1711 C CA . TYR A 1 214 ? -25.027 8.665 24.466 1.00 93.38 214 TYR A CA 1
ATOM 1712 C C . TYR A 1 214 ? -24.363 9.549 25.533 1.00 93.38 214 TYR A C 1
ATOM 1714 O O . TYR A 1 214 ? -24.075 10.711 25.253 1.00 93.38 214 TYR A O 1
ATOM 1722 N N . ASP A 1 215 ? -24.084 9.007 26.719 1.00 89.31 215 ASP A N 1
ATOM 1723 C CA . ASP A 1 215 ? -23.357 9.674 27.808 1.00 89.31 215 ASP A CA 1
ATOM 1724 C C . ASP A 1 215 ? -21.825 9.534 27.689 1.00 89.31 215 ASP A C 1
ATOM 1726 O O . ASP A 1 215 ? -21.079 10.060 28.514 1.00 89.31 215 ASP A O 1
ATOM 1730 N N . GLY A 1 216 ? -21.344 8.862 26.637 1.00 92.25 216 GLY A N 1
ATOM 1731 C CA . GLY A 1 216 ? -19.927 8.739 26.306 1.00 92.25 216 GLY A CA 1
ATOM 1732 C C . GLY A 1 216 ? -19.212 7.541 26.932 1.00 92.25 216 GLY A C 1
ATOM 1733 O O . GLY A 1 216 ? -18.020 7.364 26.656 1.00 92.25 216 GLY A O 1
ATOM 1734 N N . ALA A 1 217 ? -19.901 6.707 27.718 1.00 93.69 217 ALA A N 1
ATOM 1735 C CA . ALA A 1 217 ? -19.331 5.473 28.249 1.00 93.69 217 ALA A CA 1
ATOM 1736 C C . ALA A 1 217 ? -18.937 4.515 27.116 1.00 93.69 217 ALA A C 1
ATOM 1738 O O . ALA A 1 217 ? -19.591 4.439 26.073 1.00 93.69 217 ALA A O 1
ATOM 1739 N N . LYS A 1 218 ? -17.834 3.791 27.314 1.00 95.81 218 LYS A N 1
ATOM 1740 C CA . LYS A 1 218 ? -17.299 2.835 26.341 1.00 95.81 218 LYS A CA 1
ATOM 1741 C C . LYS A 1 218 ? -17.529 1.411 26.825 1.00 95.81 218 LYS A C 1
ATOM 1743 O O . LYS A 1 218 ? -17.394 1.139 28.017 1.00 95.81 218 LYS A O 1
ATOM 1748 N N . SER A 1 219 ? -17.846 0.510 25.901 1.00 96.56 219 SER A N 1
ATOM 1749 C CA . SER A 1 219 ? -17.895 -0.920 26.195 1.00 96.56 219 SER A CA 1
ATOM 1750 C C . SER A 1 219 ? -16.508 -1.489 26.455 1.00 96.56 219 SER A C 1
ATOM 1752 O O . SER A 1 219 ? -15.483 -0.903 26.093 1.00 96.56 219 SER A O 1
ATOM 1754 N N . VAL A 1 220 ? -16.487 -2.701 27.001 1.00 95.75 220 VAL A N 1
ATOM 1755 C CA . VAL A 1 220 ? -15.325 -3.575 26.825 1.00 95.75 220 VAL A CA 1
ATOM 1756 C C . VAL A 1 220 ? -15.099 -3.766 25.309 1.00 95.75 220 VAL A C 1
ATOM 1758 O O . VAL A 1 220 ? -16.084 -3.856 24.563 1.00 95.75 220 VAL A O 1
ATOM 1761 N N . PRO A 1 221 ? -13.850 -3.769 24.805 1.00 97.81 221 PRO A N 1
ATOM 1762 C CA . PRO A 1 221 ? -13.600 -4.001 23.385 1.00 97.81 221 PRO A CA 1
ATOM 1763 C C . PRO A 1 221 ? -14.062 -5.386 22.924 1.00 97.81 221 PRO A C 1
ATOM 1765 O O . PRO A 1 221 ? -14.054 -6.342 23.699 1.00 97.81 221 PRO A O 1
ATOM 1768 N N . SER A 1 222 ? -14.426 -5.502 21.646 1.00 98.38 222 SER A N 1
ATOM 1769 C CA . SER A 1 222 ? -14.675 -6.795 21.003 1.00 98.38 222 SER A CA 1
ATOM 1770 C C . SER A 1 222 ? -13.435 -7.691 21.035 1.00 98.38 222 SER A C 1
ATOM 1772 O O . SER A 1 222 ? -12.312 -7.227 21.251 1.00 98.38 222 SER A O 1
ATOM 1774 N N . GLN A 1 223 ? -13.631 -8.968 20.700 1.00 97.56 223 GLN A N 1
ATOM 1775 C CA . GLN A 1 223 ? -12.517 -9.822 20.288 1.00 97.56 223 GLN A CA 1
ATOM 1776 C C . GLN A 1 223 ? -11.768 -9.194 19.106 1.00 97.56 223 GLN A C 1
ATOM 1778 O O . GLN A 1 223 ? -12.359 -8.476 18.289 1.00 97.56 223 GLN A O 1
ATOM 1783 N N . GLU A 1 224 ? -10.464 -9.452 19.041 1.00 98.44 224 GLU A N 1
ATOM 1784 C CA . GLU A 1 224 ? -9.627 -8.994 17.938 1.00 98.44 224 GLU A CA 1
ATOM 1785 C C . GLU A 1 224 ? -9.993 -9.745 16.652 1.00 98.44 224 GLU A C 1
ATOM 1787 O O . GLU A 1 224 ? -10.152 -10.965 16.649 1.00 98.44 224 GLU A O 1
ATOM 1792 N N . VAL A 1 225 ? -10.099 -9.015 15.544 1.00 98.50 225 VAL A N 1
ATOM 1793 C CA . VAL A 1 225 ? -10.297 -9.584 14.209 1.00 98.50 225 VAL A CA 1
ATOM 1794 C C . VAL A 1 225 ? -9.142 -9.196 13.310 1.00 98.50 225 VAL A C 1
ATOM 1796 O O . VAL A 1 225 ? -8.658 -8.065 13.342 1.00 98.50 225 VAL A O 1
ATOM 1799 N N . ILE A 1 226 ? -8.690 -10.145 12.502 1.00 98.69 226 ILE A N 1
ATOM 1800 C CA . ILE A 1 226 ? -7.553 -9.958 11.609 1.00 98.69 226 ILE A CA 1
ATOM 1801 C C . ILE A 1 226 ? -8.094 -9.858 10.194 1.00 98.69 226 ILE A C 1
ATOM 1803 O O . ILE A 1 226 ? -8.791 -10.762 9.752 1.00 98.69 226 ILE A O 1
ATOM 1807 N N . GLY A 1 227 ? -7.790 -8.770 9.497 1.00 98.50 227 GLY A N 1
ATOM 1808 C CA . GLY A 1 227 ? -8.047 -8.623 8.070 1.00 98.50 227 GLY A CA 1
ATOM 1809 C C . GLY A 1 227 ? -6.747 -8.689 7.282 1.00 98.50 227 GLY A C 1
ATOM 1810 O O . GLY A 1 227 ? -5.689 -8.293 7.780 1.00 98.50 227 GLY A O 1
ATOM 1811 N N . LYS A 1 228 ? -6.842 -9.159 6.042 1.00 98.44 228 LYS A N 1
ATOM 1812 C CA . LYS A 1 228 ? -5.719 -9.241 5.114 1.00 98.44 228 LYS A CA 1
ATOM 1813 C C . LYS A 1 228 ? -6.101 -8.608 3.778 1.00 98.44 228 LYS A 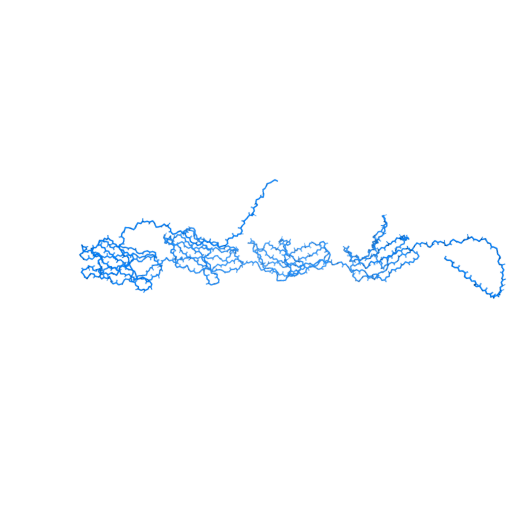C 1
ATOM 1815 O O . LYS A 1 228 ? -7.213 -8.809 3.288 1.00 98.44 228 LYS A O 1
ATOM 1820 N N . THR A 1 229 ? -5.212 -7.805 3.207 1.00 98.19 229 THR A N 1
ATOM 1821 C CA . THR A 1 229 ? -5.394 -7.274 1.853 1.00 98.19 229 THR A CA 1
ATOM 1822 C C . THR A 1 229 ? -4.922 -8.284 0.816 1.00 98.19 229 THR A C 1
ATOM 1824 O O . THR A 1 229 ? -4.097 -9.161 1.083 1.00 98.19 229 THR A O 1
ATOM 1827 N N . ARG A 1 230 ? -5.460 -8.167 -0.396 1.00 96.81 230 ARG A N 1
ATOM 1828 C CA . ARG A 1 230 ? -5.044 -8.985 -1.535 1.00 96.81 230 ARG A CA 1
ATOM 1829 C C . ARG A 1 230 ? -3.552 -8.784 -1.829 1.00 96.81 230 ARG A C 1
ATOM 1831 O O . ARG A 1 230 ? -3.049 -7.662 -1.757 1.00 96.81 230 ARG A O 1
ATOM 1838 N N . ALA A 1 231 ? -2.861 -9.869 -2.166 1.00 96.44 231 ALA A N 1
ATOM 1839 C CA . ALA A 1 231 ? -1.481 -9.811 -2.628 1.00 96.44 231 ALA A CA 1
ATOM 1840 C C . ALA A 1 231 ? -1.414 -9.302 -4.073 1.00 96.44 231 ALA A C 1
ATOM 1842 O O . ALA A 1 231 ? -2.242 -9.679 -4.900 1.00 96.44 231 ALA A O 1
ATOM 1843 N N . ALA A 1 232 ? -0.425 -8.461 -4.366 1.00 96.38 232 ALA A N 1
ATOM 1844 C CA . ALA A 1 232 ? -0.116 -8.075 -5.736 1.00 96.38 232 ALA A CA 1
ATOM 1845 C C . ALA A 1 232 ? 0.535 -9.248 -6.498 1.00 96.38 232 ALA A C 1
ATOM 1847 O O . ALA A 1 232 ? 1.085 -10.155 -5.857 1.00 96.38 232 ALA A O 1
ATOM 1848 N N . PRO A 1 233 ? 0.545 -9.220 -7.845 1.00 97.50 233 PRO A N 1
ATOM 1849 C CA . PRO A 1 233 ? 1.275 -10.203 -8.634 1.00 97.50 233 PRO A CA 1
ATOM 1850 C C . PRO A 1 233 ? 2.753 -10.282 -8.238 1.00 97.50 233 PRO A C 1
ATOM 1852 O O . PRO A 1 233 ? 3.352 -9.317 -7.747 1.00 97.50 233 PRO A O 1
ATOM 1855 N N . LYS A 1 234 ? 3.374 -11.436 -8.487 1.00 97.00 234 LYS A N 1
ATOM 1856 C CA . LYS A 1 234 ? 4.818 -11.605 -8.279 1.00 97.00 234 LYS A CA 1
ATOM 1857 C C . LYS A 1 234 ? 5.612 -10.743 -9.263 1.00 97.00 234 LYS A C 1
ATOM 1859 O O . LYS A 1 234 ? 5.137 -10.418 -10.350 1.00 97.00 234 LYS A O 1
ATOM 1864 N N . THR A 1 235 ? 6.831 -10.382 -8.872 1.00 97.44 235 THR A N 1
ATOM 1865 C CA . THR A 1 235 ? 7.782 -9.683 -9.743 1.00 97.44 235 THR A CA 1
ATOM 1866 C C . THR A 1 235 ? 8.038 -10.484 -11.016 1.00 97.44 235 THR A C 1
ATOM 1868 O O . THR A 1 235 ? 8.164 -11.705 -10.970 1.00 97.44 235 THR A O 1
ATOM 1871 N N . ILE A 1 236 ? 8.117 -9.786 -12.149 1.00 98.00 236 ILE A N 1
ATOM 1872 C CA . ILE A 1 236 ? 8.376 -10.407 -13.447 1.00 98.00 236 ILE A CA 1
ATOM 1873 C C . ILE A 1 236 ? 9.836 -10.821 -13.577 1.00 98.00 236 ILE A C 1
ATOM 1875 O O . ILE A 1 236 ? 10.751 -10.072 -13.233 1.00 98.00 236 ILE A O 1
ATOM 1879 N N . GLU A 1 237 ? 10.039 -12.013 -14.121 1.00 96.44 237 GLU A N 1
ATOM 1880 C CA . GLU A 1 237 ? 11.345 -12.628 -14.322 1.00 96.44 237 GLU A CA 1
ATOM 1881 C C . GLU A 1 237 ? 11.719 -12.669 -15.810 1.00 96.44 237 GLU A C 1
ATOM 1883 O O . GLU A 1 237 ? 10.888 -12.474 -16.701 1.00 96.44 237 GLU A O 1
ATOM 1888 N N . GLY A 1 238 ? 12.994 -12.949 -16.089 1.00 96.75 238 GLY A N 1
ATOM 1889 C CA . GLY A 1 238 ? 13.466 -13.195 -17.453 1.00 96.75 238 GLY A CA 1
ATOM 1890 C C . GLY A 1 238 ? 13.445 -11.970 -18.366 1.00 96.75 238 GLY A C 1
ATOM 1891 O O . GLY A 1 238 ? 13.392 -12.136 -19.578 1.00 96.75 238 GLY A O 1
ATOM 1892 N N . VAL A 1 239 ? 13.473 -10.755 -17.807 1.00 98.06 239 VAL A N 1
ATOM 1893 C CA . VAL A 1 239 ? 13.564 -9.528 -18.605 1.00 98.06 239 VAL A CA 1
ATOM 1894 C C . VAL A 1 239 ? 14.919 -9.496 -19.317 1.00 98.06 239 VAL A C 1
ATOM 1896 O O . VAL A 1 239 ? 15.971 -9.493 -18.676 1.00 98.06 239 VAL A O 1
ATOM 1899 N N . ILE A 1 240 ? 14.899 -9.453 -20.644 1.00 98.25 240 ILE A N 1
ATOM 1900 C CA . ILE A 1 240 ? 16.083 -9.338 -21.499 1.00 98.25 240 ILE A CA 1
ATOM 1901 C C . ILE A 1 240 ? 15.925 -8.163 -22.455 1.00 98.25 240 ILE A C 1
ATOM 1903 O O . ILE A 1 240 ? 14.810 -7.774 -22.798 1.00 98.25 240 ILE A O 1
ATOM 1907 N N . THR A 1 241 ? 17.052 -7.582 -22.877 1.00 98.56 241 THR A N 1
ATOM 1908 C CA . THR A 1 241 ? 17.059 -6.447 -23.808 1.00 98.56 241 THR A CA 1
ATOM 1909 C C . THR A 1 241 ? 18.169 -6.555 -24.850 1.00 98.56 241 THR A C 1
ATOM 1911 O O . THR A 1 241 ? 19.230 -7.131 -24.584 1.00 98.56 241 THR A O 1
ATOM 1914 N N . THR A 1 242 ? 17.952 -5.980 -26.035 1.00 98.38 242 THR A N 1
ATOM 1915 C CA . THR A 1 242 ? 18.981 -5.897 -27.085 1.00 98.38 242 THR A CA 1
ATOM 1916 C C . THR A 1 242 ? 20.030 -4.823 -26.789 1.00 98.38 242 THR A C 1
ATOM 1918 O O . THR A 1 242 ? 19.782 -3.861 -26.055 1.00 98.38 242 THR A O 1
ATOM 1921 N N . LYS A 1 243 ? 21.221 -4.967 -27.388 1.00 97.00 243 LYS A N 1
ATOM 1922 C CA . LYS A 1 243 ? 22.369 -4.061 -27.163 1.00 97.00 243 LYS A CA 1
ATOM 1923 C C . LYS A 1 243 ? 22.988 -3.487 -28.446 1.00 97.00 243 LYS A C 1
ATOM 1925 O O . LYS A 1 243 ? 24.009 -2.802 -28.382 1.00 97.00 243 LYS A O 1
ATOM 1930 N N . ASP A 1 244 ? 22.401 -3.803 -29.593 1.00 94.69 244 ASP A N 1
ATOM 1931 C CA . ASP A 1 244 ? 23.015 -3.669 -30.912 1.00 94.69 244 ASP A CA 1
ATOM 1932 C C . ASP A 1 244 ? 22.002 -3.368 -32.033 1.00 94.69 244 ASP A C 1
ATOM 1934 O O . ASP A 1 244 ? 22.333 -3.488 -33.212 1.00 94.69 244 ASP A O 1
ATOM 1938 N N . LYS A 1 245 ? 20.771 -2.961 -31.698 1.00 95.75 245 LYS A N 1
ATOM 1939 C CA . LYS A 1 245 ? 19.759 -2.588 -32.699 1.00 95.75 245 LYS A CA 1
ATOM 1940 C C . LYS A 1 245 ? 19.835 -1.090 -33.022 1.00 95.75 245 LYS A C 1
ATOM 1942 O O . LYS A 1 245 ? 19.942 -0.273 -32.102 1.00 95.75 245 LYS A O 1
ATOM 1947 N N . PRO A 1 246 ? 19.849 -0.691 -34.306 1.00 94.69 246 PRO A N 1
ATOM 1948 C CA . PRO A 1 246 ? 19.939 0.715 -34.682 1.00 94.69 246 PRO A CA 1
ATOM 1949 C C . PRO A 1 246 ? 18.657 1.446 -34.282 1.00 94.69 246 PRO A C 1
ATOM 1951 O O . PRO A 1 246 ? 17.567 1.054 -34.679 1.00 94.69 246 PRO A O 1
ATOM 1954 N N . LYS A 1 247 ? 18.806 2.523 -33.506 1.00 94.88 247 LYS A N 1
ATOM 1955 C CA . LYS A 1 247 ? 17.712 3.395 -33.049 1.00 94.88 247 LYS A CA 1
ATOM 1956 C C . LYS A 1 247 ? 16.565 2.723 -32.280 1.00 94.88 247 LYS A C 1
ATOM 1958 O O . LYS A 1 247 ? 15.476 3.282 -32.167 1.00 94.88 247 LYS A O 1
ATOM 1963 N N . GLU A 1 248 ? 16.783 1.542 -31.720 1.00 97.31 248 GLU A N 1
ATOM 1964 C CA . GLU A 1 248 ? 15.763 0.869 -30.920 1.00 97.31 248 GLU A CA 1
ATOM 1965 C C . GLU A 1 248 ? 16.371 -0.106 -29.913 1.00 97.31 248 GLU A C 1
ATOM 1967 O O . GLU A 1 248 ? 17.505 -0.563 -30.060 1.00 97.31 248 GLU A O 1
ATOM 1972 N N . ILE A 1 249 ? 15.609 -0.415 -28.869 1.00 98.62 249 ILE A N 1
ATOM 1973 C CA . ILE A 1 249 ? 15.911 -1.457 -27.895 1.00 98.62 249 ILE A CA 1
ATOM 1974 C C . ILE A 1 249 ? 14.680 -2.349 -27.788 1.00 98.62 249 ILE A C 1
ATOM 1976 O O . ILE A 1 249 ? 13.590 -1.881 -27.474 1.00 98.62 249 ILE A O 1
ATOM 1980 N N . TRP A 1 250 ? 14.854 -3.639 -28.053 1.00 98.44 250 TRP A N 1
ATOM 1981 C CA . TRP A 1 250 ? 13.796 -4.628 -27.897 1.00 98.44 250 TRP A CA 1
ATOM 1982 C C . TRP A 1 250 ? 13.887 -5.211 -26.496 1.00 98.44 250 TRP A C 1
ATOM 1984 O O . TRP A 1 250 ? 14.988 -5.482 -26.013 1.00 98.44 250 TRP A O 1
ATOM 1994 N N . LEU A 1 251 ? 12.739 -5.382 -25.858 1.00 98.62 251 LEU A N 1
ATOM 1995 C CA . LEU A 1 251 ? 12.568 -5.979 -24.546 1.00 98.62 251 LEU A CA 1
ATOM 1996 C C . LEU A 1 251 ? 11.687 -7.215 -24.686 1.00 98.62 251 LEU A C 1
ATOM 1998 O O . LEU A 1 251 ? 10.660 -7.161 -25.362 1.00 98.62 251 LEU A O 1
ATOM 2002 N N . GLU A 1 252 ? 12.041 -8.279 -23.981 1.00 98.56 252 GLU A N 1
ATOM 2003 C CA . GLU A 1 252 ? 11.219 -9.482 -23.833 1.00 98.56 252 GLU A CA 1
ATOM 2004 C C . GLU A 1 252 ? 11.273 -9.949 -22.380 1.00 98.56 252 GLU A C 1
ATOM 2006 O O . GLU A 1 252 ? 12.260 -9.702 -21.684 1.00 98.56 252 GLU A O 1
ATOM 2011 N N . TRP A 1 253 ? 10.210 -10.587 -21.897 1.00 98.44 253 TRP A N 1
ATOM 2012 C CA . TRP A 1 253 ? 10.146 -11.118 -20.535 1.00 98.44 253 TRP A CA 1
ATOM 2013 C C . TRP A 1 253 ? 9.273 -12.366 -20.445 1.00 98.44 253 TRP A C 1
ATOM 2015 O O . TRP A 1 253 ? 8.501 -12.684 -21.350 1.00 98.44 253 TRP A O 1
ATOM 2025 N N . LYS A 1 254 ? 9.380 -13.089 -19.326 1.00 98.06 254 LYS A N 1
ATOM 2026 C CA . LYS A 1 254 ? 8.505 -14.230 -19.049 1.00 98.06 254 LYS A CA 1
ATOM 2027 C C . LYS A 1 254 ? 7.120 -13.728 -18.627 1.00 98.06 254 LYS A C 1
ATOM 2029 O O . LYS A 1 254 ? 7.011 -12.822 -17.802 1.00 98.06 254 LYS A O 1
ATOM 2034 N N . ALA A 1 255 ? 6.061 -14.338 -19.162 1.00 97.44 255 ALA A N 1
ATOM 2035 C CA . ALA A 1 255 ? 4.697 -14.077 -18.704 1.00 97.44 255 ALA A CA 1
ATOM 2036 C C . ALA A 1 255 ? 4.543 -14.373 -17.200 1.00 97.44 255 ALA A C 1
ATOM 2038 O O . ALA A 1 255 ? 5.167 -15.298 -16.679 1.00 97.44 255 ALA A O 1
ATOM 2039 N N . SER A 1 256 ? 3.689 -13.609 -16.516 1.00 97.69 256 SER A N 1
ATOM 2040 C CA . SER A 1 256 ? 3.291 -13.915 -15.139 1.00 97.69 256 SER A CA 1
ATOM 2041 C C . SER A 1 256 ? 2.524 -15.239 -15.071 1.00 97.69 256 SER A C 1
ATOM 2043 O O . SER A 1 256 ? 1.661 -15.496 -15.909 1.00 97.69 256 SER A O 1
ATOM 2045 N N . ASP A 1 257 ? 2.776 -16.037 -14.031 1.00 95.69 257 ASP A N 1
ATOM 2046 C CA . ASP A 1 257 ? 1.997 -17.250 -13.733 1.00 95.69 257 ASP A CA 1
ATOM 2047 C C . ASP A 1 257 ? 0.634 -16.926 -13.074 1.00 95.69 257 ASP A C 1
ATOM 2049 O O . ASP A 1 257 ? -0.211 -17.805 -12.885 1.00 95.69 257 ASP A O 1
ATOM 2053 N N . ASP A 1 258 ? 0.410 -15.662 -12.701 1.00 95.75 258 ASP A N 1
ATOM 2054 C CA . ASP A 1 258 ? -0.844 -15.178 -12.126 1.00 95.75 258 ASP A CA 1
ATOM 2055 C C . ASP A 1 258 ? -1.881 -14.891 -13.224 1.00 95.75 258 ASP A C 1
ATOM 2057 O O . ASP A 1 258 ? -1.714 -13.990 -14.048 1.00 95.75 258 ASP A O 1
ATOM 2061 N N . LYS A 1 259 ? -2.982 -15.652 -13.202 1.00 95.56 259 LYS A N 1
ATOM 2062 C CA . LYS A 1 259 ? -4.079 -15.577 -14.180 1.00 95.56 259 LYS A CA 1
ATOM 2063 C C . LYS A 1 259 ? -4.892 -14.287 -14.097 1.00 95.56 259 LYS A C 1
ATOM 2065 O O . LYS A 1 259 ? -5.631 -13.987 -15.031 1.00 95.56 259 LYS A O 1
ATOM 2070 N N . GLU A 1 260 ? -4.789 -13.542 -13.000 1.00 96.62 260 GLU A N 1
ATOM 2071 C CA . GLU A 1 260 ? -5.492 -12.271 -12.840 1.00 96.62 260 GLU A CA 1
ATOM 2072 C C . GLU A 1 260 ? -4.711 -11.099 -13.467 1.00 96.62 260 GLU A C 1
ATOM 2074 O O . GLU A 1 260 ? -5.248 -9.988 -13.529 1.00 96.62 260 GLU A O 1
ATOM 2079 N N . VAL A 1 261 ? -3.476 -11.324 -13.951 1.00 98.19 261 VAL A N 1
ATOM 2080 C CA . VAL A 1 261 ? -2.661 -10.320 -14.655 1.00 98.19 261 VAL A CA 1
ATOM 2081 C C . VAL A 1 261 ? -3.290 -9.947 -15.993 1.00 98.19 261 VAL A C 1
ATOM 2083 O O . VAL A 1 261 ? -3.548 -10.792 -16.845 1.00 98.19 261 VAL A O 1
ATOM 2086 N N . ILE A 1 262 ? -3.497 -8.645 -16.186 1.00 98.31 262 ILE A N 1
ATOM 2087 C CA . ILE A 1 262 ? -4.111 -8.065 -17.389 1.00 98.31 262 ILE A CA 1
ATOM 2088 C C . ILE A 1 262 ? -3.100 -7.371 -18.307 1.00 98.31 262 ILE A C 1
ATOM 2090 O O . ILE A 1 262 ? -3.457 -6.980 -19.418 1.00 98.31 262 ILE A O 1
ATOM 2094 N N . GLY A 1 263 ? -1.861 -7.181 -17.851 1.00 98.38 263 GLY A N 1
ATOM 2095 C CA . GLY A 1 263 ? -0.789 -6.575 -18.632 1.00 98.38 263 GLY A CA 1
ATOM 2096 C C . GLY A 1 263 ? 0.412 -6.162 -17.787 1.00 98.38 263 GLY A C 1
ATOM 2097 O O . GLY A 1 263 ? 0.505 -6.488 -16.602 1.00 98.38 263 GLY A O 1
ATOM 2098 N N . TYR A 1 264 ? 1.324 -5.426 -18.414 1.00 98.81 264 TYR A N 1
ATOM 2099 C CA . TYR A 1 264 ? 2.632 -5.082 -17.876 1.00 98.81 264 TYR A CA 1
ATOM 2100 C C . TYR A 1 264 ? 2.926 -3.597 -18.054 1.00 98.81 264 TYR A C 1
ATOM 2102 O O . TYR A 1 264 ? 2.760 -3.058 -19.151 1.00 98.81 264 TYR A O 1
ATOM 2110 N N . ASN A 1 265 ? 3.395 -2.939 -16.994 1.00 98.81 265 ASN A N 1
ATOM 2111 C CA . ASN A 1 265 ? 4.013 -1.624 -17.106 1.00 98.81 265 ASN A CA 1
ATOM 2112 C C . ASN A 1 265 ? 5.490 -1.796 -17.472 1.00 98.81 265 ASN A C 1
ATOM 2114 O O . ASN A 1 265 ? 6.209 -2.578 -16.850 1.00 98.81 265 ASN A O 1
ATOM 2118 N N . ILE A 1 266 ? 5.943 -1.022 -18.454 1.00 98.62 266 ILE A N 1
ATOM 2119 C CA . ILE A 1 266 ? 7.346 -0.925 -18.846 1.00 98.62 266 ILE A CA 1
ATOM 2120 C C . ILE A 1 266 ? 7.881 0.374 -18.279 1.00 98.62 266 ILE A C 1
ATOM 2122 O O . ILE A 1 266 ? 7.306 1.439 -18.505 1.00 98.62 266 ILE A O 1
ATOM 2126 N N . TRP A 1 267 ? 8.988 0.280 -17.560 1.00 98.56 267 TRP A N 1
ATOM 2127 C CA . TRP A 1 267 ? 9.658 1.397 -16.921 1.00 98.56 267 TRP A CA 1
ATOM 2128 C C . TRP A 1 267 ? 11.074 1.525 -17.463 1.00 98.56 267 TRP A C 1
ATOM 2130 O O . TRP A 1 267 ? 11.731 0.508 -17.684 1.00 98.56 267 TRP A O 1
ATOM 2140 N N . TYR A 1 268 ? 11.563 2.753 -17.628 1.00 98.12 268 TYR A N 1
ATOM 2141 C CA . TYR A 1 268 ? 12.933 3.012 -18.069 1.00 98.12 268 TYR A CA 1
ATOM 2142 C C . TYR A 1 268 ? 13.623 4.088 -17.225 1.00 98.12 268 TYR A C 1
ATOM 2144 O O . TYR A 1 268 ? 12.973 4.998 -16.711 1.00 98.12 268 TYR A O 1
ATOM 2152 N N . ALA A 1 269 ? 14.945 4.006 -17.128 1.00 98.00 269 ALA A N 1
ATOM 2153 C CA . ALA A 1 269 ? 15.816 5.037 -16.575 1.00 98.00 269 ALA A CA 1
ATOM 2154 C C . ALA A 1 269 ? 17.071 5.199 -17.448 1.00 98.00 269 ALA A C 1
ATOM 2156 O O . ALA A 1 269 ? 17.537 4.238 -18.065 1.00 98.00 269 ALA A O 1
ATOM 2157 N N . ASP A 1 270 ? 17.652 6.400 -17.472 1.00 95.88 270 ASP A N 1
ATOM 2158 C CA . ASP A 1 270 ? 18.901 6.677 -18.206 1.00 95.88 270 ASP A CA 1
ATOM 2159 C C . ASP A 1 270 ? 20.161 6.245 -17.421 1.00 95.88 270 ASP A C 1
ATOM 2161 O O . ASP A 1 270 ? 21.277 6.246 -17.941 1.00 95.88 270 ASP A O 1
ATOM 2165 N N . SER A 1 271 ? 19.994 5.828 -16.162 1.00 94.38 271 SER A N 1
ATOM 2166 C CA . SER A 1 271 ? 21.039 5.248 -15.316 1.00 94.38 271 SER A CA 1
ATOM 2167 C C . SER A 1 271 ? 20.481 4.106 -14.463 1.00 94.38 271 SER A C 1
ATOM 2169 O O . SER A 1 271 ? 19.284 4.046 -14.192 1.00 94.38 271 SER A O 1
ATOM 2171 N N . GLU A 1 272 ? 21.349 3.188 -14.035 1.00 90.62 272 GLU A N 1
ATOM 2172 C CA . GLU A 1 272 ? 20.958 1.950 -13.342 1.00 90.62 272 GLU A CA 1
ATOM 2173 C C . GLU A 1 272 ? 20.180 2.211 -12.044 1.00 90.62 272 GLU A C 1
ATOM 2175 O O . GLU A 1 272 ? 19.126 1.616 -11.812 1.00 90.62 272 GLU A O 1
ATOM 2180 N N . ASN A 1 273 ? 20.672 3.173 -11.257 1.00 88.81 273 ASN A N 1
ATOM 2181 C CA . ASN A 1 273 ? 20.091 3.626 -9.991 1.00 88.81 273 ASN A CA 1
ATOM 2182 C C . ASN A 1 273 ? 19.279 4.925 -10.145 1.00 88.81 273 ASN A C 1
ATOM 2184 O O . ASN A 1 273 ? 19.049 5.636 -9.168 1.00 88.81 273 ASN A O 1
ATOM 2188 N N . GLY A 1 274 ? 18.910 5.278 -11.378 1.00 91.25 274 GLY A N 1
ATOM 2189 C CA . GLY A 1 274 ? 18.146 6.482 -11.669 1.00 91.25 274 GLY A CA 1
ATOM 2190 C C . GLY A 1 274 ? 16.671 6.364 -11.293 1.00 91.25 274 GLY A C 1
ATOM 2191 O O . GLY A 1 274 ? 16.172 5.312 -10.887 1.00 91.25 274 GLY A O 1
ATOM 2192 N N . THR A 1 275 ? 15.947 7.464 -11.477 1.00 95.31 275 THR A N 1
ATOM 2193 C CA . THR A 1 275 ? 14.485 7.468 -11.388 1.00 95.31 275 THR A CA 1
ATOM 2194 C C . THR A 1 275 ? 13.900 6.774 -12.614 1.00 95.31 275 THR A C 1
ATOM 2196 O O . THR A 1 275 ? 14.156 7.189 -13.744 1.00 95.31 275 THR A O 1
ATOM 2199 N N . TYR A 1 276 ? 13.095 5.737 -12.386 1.00 97.44 276 TYR A N 1
ATOM 2200 C CA . TYR A 1 276 ? 12.404 5.014 -13.449 1.00 97.44 276 TYR A CA 1
ATOM 2201 C C . TYR A 1 276 ? 11.092 5.713 -13.808 1.00 97.44 276 TYR A C 1
ATOM 2203 O O . TYR A 1 276 ? 10.258 5.964 -12.940 1.00 97.44 276 TYR A O 1
ATOM 2211 N N . ASN A 1 277 ? 10.895 5.988 -15.095 1.00 97.56 277 ASN A N 1
ATOM 2212 C CA . ASN A 1 277 ? 9.685 6.588 -15.647 1.00 97.56 277 ASN A CA 1
ATOM 2213 C C . ASN A 1 277 ? 8.884 5.545 -16.421 1.00 97.56 277 ASN A C 1
ATOM 2215 O O . ASN A 1 277 ? 9.456 4.669 -17.074 1.00 97.56 277 ASN A O 1
ATOM 2219 N N . LYS A 1 278 ? 7.554 5.643 -16.364 1.00 98.12 278 LYS A N 1
ATOM 2220 C CA . LYS A 1 278 ? 6.675 4.739 -17.106 1.00 98.12 278 LYS A CA 1
ATOM 2221 C C . LYS A 1 278 ? 6.774 5.045 -18.596 1.00 98.12 278 LYS A C 1
ATOM 2223 O O . LYS A 1 278 ? 6.469 6.156 -19.018 1.00 98.12 278 LYS A O 1
ATOM 2228 N N . LEU A 1 279 ? 7.166 4.045 -19.371 1.00 97.75 279 LEU A N 1
ATOM 2229 C CA . LEU A 1 279 ? 7.258 4.100 -20.823 1.00 97.75 279 LEU A CA 1
ATOM 2230 C C . LEU A 1 279 ? 5.936 3.695 -21.479 1.00 97.75 279 LEU A C 1
ATOM 2232 O O . LEU A 1 279 ? 5.449 4.384 -22.369 1.00 97.75 279 LEU A O 1
ATOM 2236 N N . ALA A 1 280 ? 5.350 2.581 -21.032 1.00 98.31 280 ALA A N 1
ATOM 2237 C CA . ALA A 1 280 ? 4.148 2.012 -21.635 1.00 98.31 280 ALA A CA 1
ATOM 2238 C C . ALA A 1 280 ? 3.386 1.088 -20.672 1.00 98.31 280 ALA A C 1
ATOM 2240 O O . ALA A 1 280 ? 3.904 0.682 -19.630 1.00 98.31 280 ALA A O 1
ATOM 2241 N N . PHE A 1 281 ? 2.153 0.744 -21.050 1.00 98.56 281 PHE A N 1
ATOM 2242 C CA . PHE A 1 281 ? 1.409 -0.400 -20.525 1.00 98.56 281 PHE A CA 1
ATOM 2243 C C . PHE A 1 281 ? 0.927 -1.249 -21.702 1.00 98.56 281 PHE A C 1
ATOM 2245 O O . PHE A 1 281 ? 0.281 -0.713 -22.603 1.00 98.56 281 PHE A O 1
ATOM 2252 N N . ILE A 1 282 ? 1.236 -2.546 -21.705 1.00 98.50 282 ILE A N 1
ATOM 2253 C CA . ILE A 1 282 ? 0.860 -3.465 -22.790 1.00 98.50 282 ILE A CA 1
ATOM 2254 C C . ILE A 1 282 ? 0.373 -4.808 -22.240 1.00 98.50 282 ILE A C 1
ATOM 2256 O O . ILE A 1 282 ? 0.657 -5.156 -21.100 1.00 98.50 282 ILE A O 1
ATOM 2260 N N . GLN A 1 283 ? -0.311 -5.594 -23.070 1.00 97.94 283 GLN A N 1
ATOM 2261 C CA . GLN A 1 283 ? -0.767 -6.946 -22.710 1.00 97.94 283 GLN A CA 1
ATOM 2262 C C . GLN A 1 283 ? 0.203 -8.052 -23.160 1.00 97.94 283 GLN A C 1
ATOM 2264 O O . GLN A 1 283 ? 0.156 -9.163 -22.640 1.00 97.94 283 GLN A O 1
ATOM 2269 N N . GLY A 1 284 ? 1.078 -7.750 -24.126 1.00 97.00 284 GLY A N 1
ATOM 2270 C CA . GLY A 1 284 ? 2.093 -8.676 -24.629 1.00 97.00 284 GLY A CA 1
ATOM 2271 C C . GLY A 1 284 ? 3.293 -8.827 -23.692 1.00 97.00 284 GLY A C 1
ATOM 2272 O O . GLY A 1 284 ? 3.428 -8.103 -22.710 1.00 97.00 284 GLY A O 1
ATOM 2273 N N . VAL A 1 285 ? 4.180 -9.763 -24.035 1.00 98.25 285 VAL A N 1
ATOM 2274 C CA . VAL A 1 285 ? 5.416 -10.072 -23.287 1.00 98.25 285 VAL A CA 1
ATOM 2275 C C . VAL A 1 285 ? 6.685 -9.532 -23.957 1.00 98.25 285 VAL A 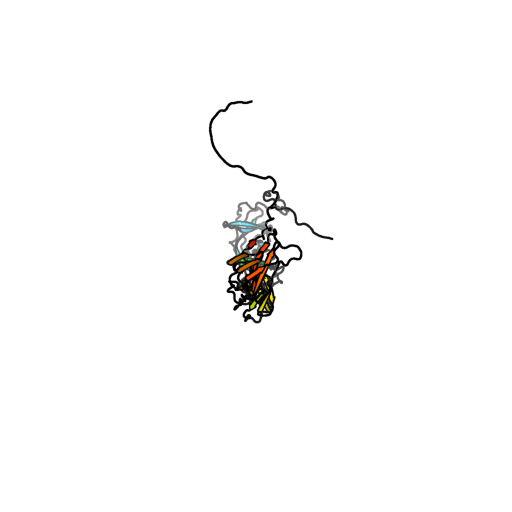C 1
ATOM 2277 O O . VAL A 1 285 ? 7.798 -9.954 -23.647 1.00 98.25 285 VAL A O 1
ATOM 2280 N N . SER A 1 286 ? 6.515 -8.612 -24.906 1.00 98.31 286 SER A N 1
ATOM 2281 C CA . SER A 1 286 ? 7.606 -7.941 -25.600 1.00 98.31 286 SER A CA 1
ATOM 2282 C C . SER A 1 286 ? 7.253 -6.496 -25.928 1.00 98.31 286 SER A C 1
ATOM 2284 O O . SER A 1 286 ? 6.086 -6.150 -26.128 1.00 98.31 286 SER A O 1
ATOM 2286 N N . TYR A 1 287 ? 8.268 -5.637 -25.973 1.00 98.56 287 TYR A N 1
ATOM 2287 C CA . TYR A 1 287 ? 8.125 -4.216 -26.274 1.00 98.56 287 TYR A CA 1
ATOM 2288 C C . TYR A 1 287 ? 9.330 -3.700 -27.062 1.00 98.56 287 TYR A C 1
ATOM 2290 O O . TYR A 1 287 ? 10.458 -4.106 -26.802 1.00 98.56 287 TYR A O 1
ATOM 2298 N N . ILE A 1 288 ? 9.104 -2.776 -27.998 1.00 98.44 288 ILE A N 1
ATOM 2299 C CA . ILE A 1 288 ? 10.175 -2.106 -28.746 1.00 98.44 288 ILE A CA 1
ATOM 2300 C C . ILE A 1 288 ? 10.204 -0.637 -28.332 1.00 98.44 288 ILE A C 1
ATOM 2302 O O . ILE A 1 288 ? 9.281 0.120 -28.634 1.00 98.44 288 ILE A O 1
ATOM 2306 N N . ASP A 1 289 ? 11.281 -0.235 -27.662 1.00 98.25 289 ASP A N 1
ATOM 2307 C CA . ASP A 1 289 ? 11.568 1.160 -27.347 1.00 98.25 289 ASP A CA 1
ATOM 2308 C C . ASP A 1 289 ? 12.349 1.803 -28.498 1.00 98.25 289 ASP A C 1
ATOM 2310 O O . ASP A 1 289 ? 13.497 1.441 -28.758 1.00 98.25 289 ASP A O 1
ATOM 2314 N N . LYS A 1 290 ? 11.724 2.744 -29.209 1.00 97.38 290 LYS A N 1
ATOM 2315 C CA . LYS A 1 290 ? 12.350 3.482 -30.315 1.00 97.38 290 LYS A CA 1
ATOM 2316 C C . LYS A 1 290 ? 13.089 4.702 -29.771 1.00 97.38 290 LYS A C 1
ATOM 2318 O O . LYS A 1 290 ? 12.511 5.522 -29.062 1.00 97.38 290 LYS A O 1
ATOM 2323 N N . ILE A 1 291 ? 14.366 4.829 -30.119 1.00 95.88 291 ILE A N 1
ATOM 2324 C CA . ILE A 1 291 ? 15.288 5.829 -29.576 1.00 95.88 291 ILE A CA 1
ATOM 2325 C C . ILE A 1 291 ? 16.089 6.439 -30.723 1.00 95.88 291 ILE A C 1
ATOM 2327 O O . ILE A 1 291 ? 16.929 5.776 -31.320 1.00 95.88 291 ILE A O 1
ATOM 2331 N N . ASP A 1 292 ? 15.916 7.731 -30.984 1.00 92.19 292 ASP A N 1
ATOM 2332 C CA . ASP A 1 292 ? 16.540 8.397 -32.139 1.00 92.19 292 ASP A CA 1
ATOM 2333 C C . ASP A 1 292 ? 18.065 8.606 -32.035 1.00 92.19 292 ASP A C 1
ATOM 2335 O O . ASP A 1 292 ? 18.691 9.135 -32.956 1.00 92.19 292 ASP A O 1
ATOM 2339 N N . THR A 1 293 ? 18.683 8.142 -30.947 1.00 93.62 293 THR A N 1
ATOM 2340 C CA . THR A 1 293 ? 20.111 8.296 -30.656 1.00 93.62 293 THR A CA 1
ATOM 2341 C C . THR A 1 293 ? 20.855 6.965 -30.768 1.00 93.62 293 THR A C 1
ATOM 2343 O O . THR A 1 293 ? 20.489 5.968 -30.139 1.00 93.62 293 THR A O 1
ATOM 2346 N N . ASN A 1 294 ? 21.959 6.960 -31.517 1.00 92.94 294 ASN A N 1
ATOM 2347 C CA . ASN A 1 294 ? 22.864 5.813 -31.622 1.00 92.94 294 ASN A CA 1
ATOM 2348 C C . ASN A 1 294 ? 23.734 5.671 -30.366 1.00 92.94 294 ASN A C 1
ATOM 2350 O O . ASN A 1 294 ? 24.211 6.657 -29.807 1.00 92.94 294 ASN A O 1
ATOM 2354 N N . GLY A 1 295 ? 23.971 4.434 -29.932 1.00 94.06 295 GLY A N 1
ATOM 2355 C CA . GLY A 1 295 ? 24.738 4.126 -28.725 1.00 94.06 295 GLY A CA 1
ATOM 2356 C C . GLY A 1 295 ? 24.067 4.511 -27.403 1.00 94.06 295 GLY A C 1
ATOM 2357 O O . GLY A 1 295 ? 24.730 4.429 -26.366 1.00 94.06 295 GLY A O 1
ATOM 2358 N N . ALA A 1 296 ? 22.792 4.908 -27.422 1.00 96.25 296 ALA A N 1
ATOM 2359 C CA . ALA A 1 296 ? 22.018 5.247 -26.235 1.00 96.25 296 ALA A CA 1
ATOM 2360 C C . ALA A 1 296 ? 21.916 4.044 -25.293 1.00 96.25 296 ALA A C 1
ATOM 2362 O O . ALA A 1 296 ? 21.754 2.911 -25.742 1.00 96.25 296 ALA A O 1
ATOM 2363 N N . ILE A 1 297 ? 22.008 4.297 -23.989 1.00 97.56 297 ILE A N 1
ATOM 2364 C CA . ILE A 1 297 ? 21.894 3.286 -22.935 1.00 97.56 297 ILE A CA 1
ATOM 2365 C C . ILE A 1 297 ? 20.658 3.612 -22.106 1.00 97.56 297 ILE A C 1
ATOM 2367 O O . ILE A 1 297 ? 20.486 4.754 -21.691 1.00 97.56 297 ILE A O 1
ATOM 2371 N N . ARG A 1 298 ? 19.839 2.596 -21.833 1.00 97.75 298 ARG A N 1
ATOM 2372 C CA . ARG A 1 298 ? 18.711 2.668 -20.900 1.00 97.75 298 ARG A CA 1
ATOM 2373 C C . ARG A 1 298 ? 18.680 1.430 -20.017 1.00 97.75 298 ARG A C 1
ATOM 2375 O O . ARG A 1 298 ? 19.192 0.375 -20.395 1.00 97.75 298 ARG A O 1
ATOM 2382 N N . TYR A 1 299 ? 18.067 1.565 -18.854 1.00 98.38 299 TYR A N 1
ATOM 2383 C CA . TYR A 1 299 ? 17.821 0.482 -17.912 1.00 98.38 299 TYR A CA 1
ATOM 2384 C C . TYR A 1 299 ? 16.322 0.289 -17.777 1.00 98.38 299 TYR A C 1
ATOM 2386 O O . TYR A 1 299 ? 15.604 1.265 -17.578 1.00 98.38 299 TYR A O 1
ATOM 2394 N N . TYR A 1 300 ? 15.857 -0.953 -17.884 1.00 98.38 300 TYR A N 1
ATOM 2395 C CA . TYR A 1 300 ? 14.433 -1.264 -17.920 1.00 98.38 300 TYR A CA 1
ATOM 2396 C C . TYR A 1 300 ? 13.995 -2.122 -16.745 1.00 98.38 300 TYR A C 1
ATOM 2398 O O . TYR A 1 300 ? 14.721 -3.007 -16.293 1.00 98.38 300 TYR A O 1
ATOM 2406 N N . ARG A 1 301 ? 12.772 -1.877 -16.287 1.00 98.12 301 ARG A N 1
ATOM 2407 C CA . ARG A 1 301 ? 12.045 -2.714 -15.331 1.00 98.12 301 ARG A CA 1
ATOM 2408 C C . ARG A 1 301 ? 10.656 -2.990 -15.887 1.00 98.12 301 ARG A C 1
ATOM 2410 O O . ARG A 1 301 ? 10.092 -2.156 -16.594 1.00 98.12 301 ARG A O 1
ATOM 2417 N N . VAL A 1 302 ? 10.109 -4.153 -15.563 1.00 98.50 302 VAL A N 1
ATOM 2418 C CA . VAL A 1 302 ? 8.784 -4.581 -16.016 1.00 98.50 302 VAL A CA 1
ATOM 2419 C C . VAL A 1 302 ? 7.987 -5.053 -14.812 1.00 98.50 302 VAL A C 1
ATOM 2421 O O . VAL A 1 302 ? 8.440 -5.917 -14.067 1.00 98.50 302 VAL A O 1
ATOM 2424 N N . THR A 1 303 ? 6.796 -4.510 -14.610 1.00 98.69 303 THR A N 1
ATOM 2425 C CA . THR A 1 303 ? 5.907 -4.905 -13.509 1.00 98.69 303 THR A CA 1
ATOM 2426 C C . THR A 1 303 ? 4.591 -5.425 -14.064 1.00 98.69 303 THR A C 1
ATOM 2428 O O . THR A 1 303 ? 4.082 -4.903 -15.053 1.00 98.69 303 THR A O 1
ATOM 2431 N N . ALA A 1 304 ? 4.040 -6.469 -13.448 1.00 98.62 304 ALA A N 1
ATOM 2432 C CA . ALA A 1 304 ? 2.719 -6.987 -13.788 1.00 98.62 304 ALA A CA 1
ATOM 2433 C C . ALA A 1 304 ? 1.627 -6.188 -13.079 1.00 98.62 304 ALA A C 1
ATOM 2435 O O . ALA A 1 304 ? 1.802 -5.773 -11.934 1.00 98.62 304 ALA A O 1
ATOM 2436 N N . VAL A 1 305 ? 0.488 -6.028 -13.748 1.00 98.44 305 VAL A N 1
ATOM 2437 C CA . VAL A 1 305 ? -0.713 -5.398 -13.197 1.00 98.44 305 VAL A CA 1
ATOM 2438 C C . VAL A 1 305 ? -1.878 -6.371 -13.308 1.00 98.44 305 VAL A C 1
ATOM 2440 O O . VAL A 1 305 ? -2.135 -6.903 -14.391 1.00 98.44 305 VAL A O 1
ATOM 2443 N N . ASP A 1 306 ? -2.591 -6.596 -12.207 1.00 97.75 306 ASP A N 1
ATOM 2444 C CA . ASP A 1 306 ? -3.791 -7.436 -12.186 1.00 97.75 306 ASP A CA 1
ATOM 2445 C C . ASP A 1 306 ? -5.088 -6.664 -12.490 1.00 97.75 306 ASP A C 1
ATOM 2447 O O . ASP A 1 306 ? -5.130 -5.432 -12.558 1.00 97.75 306 ASP A O 1
ATOM 2451 N N . ARG A 1 307 ? -6.193 -7.396 -12.663 1.00 97.25 307 ARG A N 1
ATOM 2452 C CA . ARG A 1 307 ? -7.537 -6.819 -12.869 1.00 97.25 307 ARG A CA 1
ATOM 2453 C C . ARG A 1 307 ? -8.028 -5.944 -11.706 1.00 97.25 307 ARG A C 1
ATOM 2455 O O . ARG A 1 307 ? -8.990 -5.195 -11.876 1.00 97.25 307 ARG A O 1
ATOM 2462 N N . TYR A 1 308 ? -7.427 -6.078 -10.523 1.00 95.81 308 TYR A N 1
ATOM 2463 C CA . TYR A 1 308 ? -7.723 -5.291 -9.326 1.00 95.81 308 TYR A CA 1
ATOM 2464 C C . TYR A 1 308 ? -6.828 -4.050 -9.219 1.00 95.81 308 TYR A C 1
ATOM 2466 O O . TYR A 1 308 ? -6.964 -3.290 -8.261 1.00 95.81 308 TYR A O 1
ATOM 2474 N N . LYS A 1 309 ? -5.990 -3.807 -10.239 1.00 95.44 309 LYS A N 1
ATOM 2475 C CA . LYS A 1 309 ? -5.037 -2.699 -10.348 1.00 95.44 309 LYS A CA 1
ATOM 2476 C C . LYS A 1 309 ? -3.888 -2.780 -9.339 1.00 95.44 309 LYS A C 1
ATOM 2478 O O . LYS A 1 309 ? -3.260 -1.759 -9.066 1.00 95.44 309 LYS A O 1
ATOM 2483 N N . LEU A 1 310 ? -3.605 -3.965 -8.798 1.00 96.75 310 LEU A N 1
ATOM 2484 C CA . LEU A 1 310 ? -2.416 -4.196 -7.987 1.00 96.75 310 LEU A CA 1
ATOM 2485 C C . LEU A 1 310 ? -1.211 -4.418 -8.897 1.00 96.75 310 LEU A C 1
ATOM 2487 O O . LEU A 1 310 ? -1.289 -5.147 -9.886 1.00 96.75 310 LEU A O 1
ATOM 2491 N N . GLU A 1 311 ? -0.100 -3.781 -8.545 1.00 97.50 311 GLU A N 1
ATOM 2492 C CA . GLU A 1 311 ? 1.141 -3.819 -9.309 1.00 97.50 311 GLU A CA 1
ATOM 2493 C C . GLU A 1 311 ? 2.206 -4.632 -8.569 1.00 97.50 311 GLU A C 1
ATOM 2495 O O . GLU A 1 311 ? 2.408 -4.465 -7.363 1.00 97.50 311 GLU A O 1
ATOM 2500 N N . SER A 1 312 ? 2.893 -5.519 -9.290 1.00 97.94 312 SER A N 1
ATOM 2501 C CA . SER A 1 312 ? 3.995 -6.298 -8.732 1.00 97.94 312 SER A CA 1
ATOM 2502 C C . SER A 1 312 ? 5.142 -5.398 -8.286 1.00 97.94 312 SER A C 1
ATOM 2504 O O . SER A 1 312 ? 5.399 -4.350 -8.882 1.00 97.94 312 SER A O 1
ATOM 2506 N N . LYS A 1 313 ? 5.950 -5.864 -7.330 1.00 96.81 313 LYS A N 1
ATOM 2507 C CA . LYS A 1 313 ? 7.228 -5.199 -7.044 1.00 96.81 313 LYS A CA 1
ATOM 2508 C C . LYS A 1 313 ? 8.108 -5.175 -8.307 1.00 96.81 313 LYS A C 1
ATOM 2510 O O . LYS A 1 313 ? 8.123 -6.174 -9.037 1.00 96.81 313 LYS A O 1
ATOM 2515 N N . PRO A 1 314 ? 8.836 -4.077 -8.576 1.00 96.31 314 PRO A N 1
ATOM 2516 C CA . PRO A 1 314 ? 9.805 -4.026 -9.666 1.00 96.31 314 PRO A CA 1
ATOM 2517 C C . PRO A 1 314 ? 11.000 -4.944 -9.392 1.00 96.31 314 PRO A C 1
ATOM 2519 O O . PRO A 1 314 ? 11.257 -5.318 -8.248 1.00 96.31 314 PRO A O 1
ATOM 2522 N N . GLN A 1 315 ? 11.764 -5.262 -10.438 1.00 95.31 315 GLN A N 1
ATOM 2523 C CA . GLN A 1 315 ? 13.058 -5.928 -10.289 1.00 95.31 315 GLN A CA 1
ATOM 2524 C C . GLN A 1 315 ? 14.011 -5.063 -9.451 1.00 95.31 315 GLN A C 1
ATOM 2526 O O . GLN A 1 315 ? 14.040 -3.839 -9.608 1.00 95.31 315 GLN A O 1
ATOM 2531 N N . GLU A 1 316 ? 14.831 -5.691 -8.601 1.00 92.62 316 GLU A N 1
ATOM 2532 C CA . GLU A 1 316 ? 15.804 -4.977 -7.758 1.00 92.62 316 GLU A CA 1
ATOM 2533 C C . GLU A 1 316 ? 16.789 -4.150 -8.592 1.00 92.62 316 GLU A C 1
ATOM 2535 O O . GLU A 1 316 ? 17.063 -2.996 -8.267 1.00 92.62 316 GLU A O 1
ATOM 2540 N N . GLN A 1 317 ? 17.245 -4.688 -9.723 1.00 92.69 317 GLN A N 1
ATOM 2541 C CA . GLN A 1 317 ? 18.115 -4.007 -10.684 1.00 92.69 317 GLN A CA 1
ATOM 2542 C C . GLN A 1 317 ? 17.425 -3.905 -12.043 1.00 92.69 317 GLN A C 1
ATOM 2544 O O . GLN A 1 317 ? 16.684 -4.803 -12.445 1.00 92.69 317 GLN A O 1
ATOM 2549 N N . GLY A 1 318 ? 17.644 -2.794 -12.745 1.00 95.31 318 GLY A N 1
ATOM 2550 C CA . GLY A 1 318 ? 17.152 -2.643 -14.110 1.00 95.31 318 GLY A CA 1
ATOM 2551 C C . GLY A 1 318 ? 18.032 -3.367 -15.119 1.00 95.31 318 GLY A C 1
ATOM 2552 O O . GLY A 1 318 ? 19.250 -3.446 -14.977 1.00 95.31 318 GLY A O 1
ATOM 2553 N N . VAL A 1 319 ? 17.416 -3.855 -16.189 1.00 97.44 319 VAL A N 1
ATOM 2554 C CA . VAL A 1 319 ? 18.113 -4.565 -17.260 1.00 97.44 319 VAL A CA 1
ATOM 2555 C C . VAL A 1 319 ? 18.626 -3.565 -18.288 1.00 97.44 319 VAL A C 1
ATOM 2557 O O . VAL A 1 319 ? 17.856 -2.796 -18.860 1.00 97.44 319 VAL A O 1
ATOM 2560 N N . LYS A 1 320 ? 19.939 -3.572 -18.528 1.00 98.25 320 LYS A N 1
ATOM 2561 C CA . LYS A 1 320 ? 20.606 -2.647 -19.451 1.00 98.25 320 LYS A CA 1
ATOM 2562 C C . LYS A 1 320 ? 20.365 -3.012 -20.915 1.00 9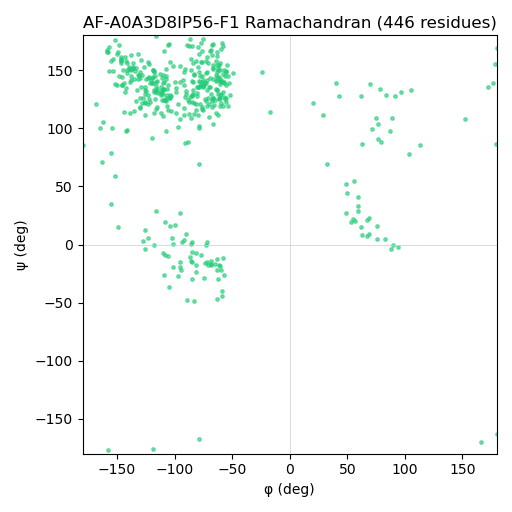8.25 320 LYS A C 1
ATOM 2564 O O . LYS A 1 320 ? 20.919 -4.010 -21.386 1.00 98.25 320 LYS A O 1
ATOM 2569 N N . GLY A 1 321 ? 19.688 -2.126 -21.637 1.00 98.12 321 GLY A N 1
ATOM 2570 C CA . GLY A 1 321 ? 19.594 -2.130 -23.094 1.00 98.12 321 GLY A CA 1
ATOM 2571 C C . GLY A 1 321 ? 20.473 -1.057 -23.731 1.00 98.12 321 GLY A C 1
ATOM 2572 O O . GLY A 1 321 ? 20.843 -0.065 -23.092 1.00 98.12 321 GLY A O 1
ATOM 2573 N N . LYS A 1 322 ? 20.830 -1.259 -25.003 1.00 98.12 3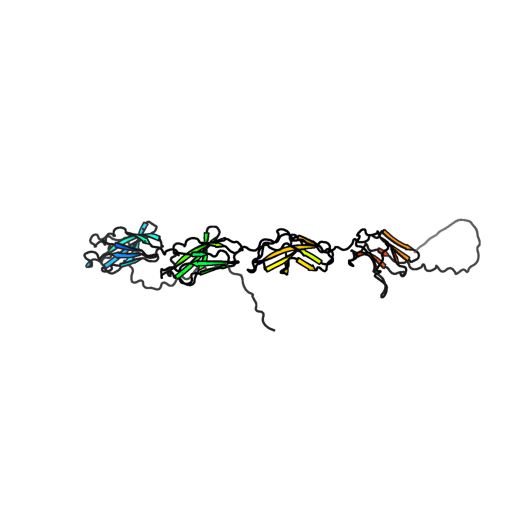22 LYS A N 1
ATOM 2574 C CA . LYS A 1 322 ? 21.645 -0.301 -25.756 1.00 98.12 322 LYS A CA 1
ATOM 2575 C C . LYS A 1 322 ? 21.257 -0.263 -27.236 1.00 98.12 322 LYS A C 1
ATOM 2577 O O . LYS A 1 322 ? 21.084 -1.317 -27.843 1.00 98.12 322 LYS A O 1
ATOM 2582 N N . THR A 1 323 ? 21.164 0.926 -27.827 1.00 97.75 323 THR A N 1
ATOM 2583 C CA . THR A 1 323 ? 21.084 1.043 -29.291 1.00 97.75 323 THR A CA 1
ATOM 2584 C C . THR A 1 323 ? 22.464 0.831 -29.916 1.00 97.75 323 THR A C 1
ATOM 2586 O O . THR A 1 323 ? 23.503 1.019 -29.276 1.00 97.75 323 THR A O 1
ATOM 2589 N N . LEU A 1 324 ? 22.504 0.450 -31.189 1.00 96.06 324 LEU A N 1
ATOM 2590 C CA . LEU A 1 324 ? 23.754 0.229 -31.910 1.00 96.06 324 LEU A CA 1
ATOM 2591 C C . LEU A 1 324 ? 24.641 1.492 -31.851 1.00 96.06 324 LEU A C 1
ATOM 2593 O O . LEU A 1 324 ? 24.180 2.572 -32.232 1.00 96.06 324 LEU A O 1
ATOM 2597 N N . PRO A 1 325 ? 25.888 1.413 -31.340 1.00 95.50 325 PRO A N 1
ATOM 2598 C CA . PRO A 1 325 ? 26.772 2.569 -31.304 1.00 95.50 325 PRO A CA 1
ATOM 2599 C C . PRO A 1 325 ? 27.270 2.940 -32.709 1.00 95.50 325 PRO A C 1
ATOM 2601 O O . PRO A 1 325 ? 27.366 2.064 -33.583 1.00 95.50 325 PRO A O 1
ATOM 2604 N N . PRO A 1 326 ? 27.665 4.212 -32.906 1.00 94.94 326 PRO A N 1
ATOM 2605 C CA . PRO A 1 326 ? 28.389 4.624 -34.102 1.00 94.94 326 PRO A CA 1
ATOM 2606 C C . PRO A 1 326 ? 29.588 3.711 -34.402 1.00 94.94 326 PRO A C 1
ATOM 2608 O O . PRO A 1 326 ? 30.187 3.173 -33.461 1.00 94.94 326 PRO A O 1
ATOM 2611 N N . PRO A 1 327 ? 29.944 3.502 -35.681 1.00 95.81 327 PRO A N 1
ATOM 2612 C CA . PRO A 1 327 ? 31.168 2.794 -36.030 1.00 95.81 327 PRO A CA 1
ATOM 2613 C C . PRO A 1 327 ? 32.408 3.549 -35.544 1.00 95.81 327 PRO A C 1
ATOM 2615 O O . PRO A 1 327 ? 32.359 4.718 -35.151 1.00 95.81 327 PRO A O 1
ATOM 2618 N N . GLN A 1 328 ? 33.545 2.859 -35.548 1.00 95.88 328 GLN A N 1
ATOM 2619 C CA . GLN A 1 328 ? 34.814 3.436 -35.118 1.00 95.88 328 GLN A CA 1
ATOM 2620 C C . GLN A 1 328 ? 35.239 4.602 -36.028 1.00 95.88 328 GLN A C 1
ATOM 2622 O O . GLN A 1 328 ? 35.268 4.482 -37.253 1.00 95.88 328 GLN A O 1
ATOM 2627 N N . THR A 1 329 ? 35.651 5.709 -35.409 1.00 96.75 329 THR A N 1
ATOM 2628 C CA . THR A 1 329 ? 36.203 6.879 -36.102 1.00 96.75 329 THR A CA 1
ATOM 2629 C C . THR A 1 329 ? 37.502 6.546 -36.844 1.00 96.75 329 THR A C 1
ATOM 2631 O O . THR A 1 329 ? 38.428 6.009 -36.222 1.00 96.75 329 THR A O 1
ATOM 2634 N N . PRO A 1 330 ? 37.619 6.895 -38.138 1.00 97.38 330 PRO A N 1
ATOM 2635 C CA . PRO A 1 330 ? 38.859 6.723 -38.886 1.00 97.38 330 PRO A CA 1
ATOM 2636 C C . PRO A 1 330 ? 39.998 7.585 -38.330 1.00 97.38 330 PRO A C 1
ATOM 2638 O O . PRO A 1 330 ? 39.797 8.715 -37.876 1.00 97.38 330 PRO A O 1
ATOM 2641 N N . LYS A 1 331 ? 41.224 7.064 -38.402 1.00 97.56 331 LYS A N 1
ATOM 2642 C CA . LYS A 1 331 ? 42.439 7.776 -37.990 1.00 97.56 331 LYS A CA 1
ATOM 2643 C C . LYS A 1 331 ? 43.214 8.223 -39.219 1.00 97.56 331 LYS A C 1
ATOM 2645 O O . LYS A 1 331 ? 43.691 7.387 -39.975 1.00 97.56 331 LYS A O 1
ATOM 2650 N N . ILE A 1 332 ? 43.350 9.530 -39.412 1.00 97.38 332 ILE A N 1
ATOM 2651 C CA . ILE A 1 332 ? 44.167 10.093 -40.494 1.00 97.38 332 ILE A CA 1
ATOM 2652 C C . ILE A 1 332 ? 45.644 9.795 -40.217 1.00 97.38 332 ILE A C 1
ATOM 2654 O O . ILE A 1 332 ? 46.130 10.077 -39.123 1.00 97.38 332 ILE A O 1
ATOM 2658 N N . VAL A 1 333 ? 46.341 9.253 -41.217 1.00 96.94 333 VAL A N 1
ATOM 2659 C CA . VAL A 1 333 ? 47.774 8.906 -41.152 1.00 96.94 333 VAL A CA 1
ATOM 2660 C C . VAL A 1 333 ? 48.644 9.822 -41.996 1.00 96.94 333 VAL A C 1
ATOM 2662 O O . VAL A 1 333 ? 49.825 9.985 -41.703 1.00 96.94 333 VAL A O 1
ATOM 2665 N N . ARG A 1 334 ? 48.085 10.419 -43.053 1.00 94.88 334 ARG A N 1
ATOM 2666 C CA . ARG A 1 334 ? 48.833 11.281 -43.968 1.00 94.88 334 ARG A CA 1
ATOM 2667 C C . ARG A 1 334 ? 47.921 12.319 -44.606 1.00 94.88 334 ARG A C 1
ATOM 2669 O O . ARG A 1 334 ? 46.820 11.999 -45.046 1.00 94.88 334 ARG A O 1
ATOM 2676 N N . SER A 1 335 ? 48.434 13.537 -44.701 1.00 94.06 335 SER A N 1
ATOM 2677 C CA . SER A 1 335 ? 47.873 14.649 -45.464 1.00 94.06 335 SER A CA 1
ATOM 2678 C C . SER A 1 335 ? 49.010 15.285 -46.263 1.00 94.06 335 SER A C 1
ATOM 2680 O O . SER A 1 335 ? 50.020 15.657 -45.667 1.00 94.06 335 SER A O 1
ATOM 2682 N N . LEU A 1 336 ? 48.882 15.370 -47.585 1.00 93.81 336 LEU A N 1
ATOM 2683 C CA . LEU A 1 336 ? 49.912 15.929 -48.467 1.00 93.81 336 LEU A CA 1
ATOM 2684 C C . LEU A 1 336 ? 49.268 16.798 -49.546 1.00 93.81 336 LEU A C 1
ATOM 2686 O O . LEU A 1 336 ? 48.260 16.396 -50.118 1.00 93.81 336 LEU A O 1
ATOM 2690 N N . ILE A 1 337 ? 49.891 17.934 -49.853 1.00 91.94 337 ILE A N 1
ATOM 2691 C CA . ILE A 1 337 ? 49.633 18.712 -51.066 1.00 91.94 337 ILE A CA 1
ATOM 2692 C C . ILE A 1 337 ? 50.839 18.539 -51.990 1.00 91.94 337 ILE A C 1
ATOM 2694 O O . ILE A 1 337 ? 51.967 18.787 -51.573 1.00 91.94 337 ILE A O 1
ATOM 2698 N N . GLU A 1 338 ? 50.605 18.114 -53.226 1.00 90.25 338 GLU A N 1
ATOM 2699 C CA . GLU A 1 338 ? 51.632 18.001 -54.265 1.00 90.25 338 GLU A CA 1
ATOM 2700 C C . GLU A 1 338 ? 51.014 18.391 -55.609 1.00 90.25 338 GLU A C 1
ATOM 2702 O O . GLU A 1 338 ? 49.924 17.927 -55.940 1.00 90.25 338 GLU A O 1
ATOM 2707 N N . ASN A 1 339 ? 51.674 19.270 -56.372 1.00 86.94 339 ASN A N 1
ATOM 2708 C CA . ASN A 1 339 ? 51.186 19.763 -57.669 1.00 86.94 339 ASN A CA 1
ATOM 2709 C C . ASN A 1 339 ? 49.726 20.270 -57.628 1.00 86.94 339 ASN A C 1
ATOM 2711 O O . ASN A 1 339 ? 48.927 19.944 -58.502 1.00 86.94 339 ASN A O 1
ATOM 2715 N N . ASN A 1 340 ? 49.368 21.044 -56.594 1.00 86.19 340 ASN A N 1
ATOM 2716 C CA . ASN A 1 340 ? 48.010 21.556 -56.334 1.00 86.19 340 ASN A CA 1
ATOM 2717 C C . ASN A 1 340 ? 46.928 20.485 -56.091 1.00 86.19 340 ASN A C 1
ATOM 2719 O O . ASN A 1 340 ? 45.739 20.798 -56.103 1.00 86.19 340 ASN A O 1
ATOM 2723 N N . ILE A 1 341 ? 47.318 19.235 -55.825 1.00 91.00 341 ILE A N 1
ATOM 2724 C CA . ILE A 1 341 ? 46.409 18.135 -55.496 1.00 91.00 341 ILE A CA 1
ATOM 2725 C C . ILE A 1 341 ? 46.576 17.775 -54.022 1.00 91.00 341 ILE A C 1
ATOM 2727 O O . ILE A 1 341 ? 47.670 17.428 -53.570 1.00 91.00 341 ILE A O 1
ATOM 2731 N N . PHE A 1 342 ? 45.478 17.810 -53.270 1.00 94.25 342 PHE A N 1
ATOM 2732 C CA . PHE A 1 342 ? 45.464 17.364 -51.885 1.00 94.25 342 PHE A CA 1
ATOM 2733 C C . PHE A 1 342 ? 45.130 15.876 -51.790 1.00 94.25 342 PHE A C 1
ATOM 2735 O O . PHE A 1 342 ? 44.136 15.406 -52.334 1.00 94.25 342 PHE A O 1
ATOM 2742 N N . THR A 1 343 ? 45.952 15.125 -51.063 1.00 96.00 343 THR A N 1
ATOM 2743 C CA . THR A 1 343 ? 45.728 13.718 -50.736 1.00 96.00 343 THR A CA 1
ATOM 2744 C C . THR A 1 343 ? 45.581 13.547 -49.231 1.00 96.00 343 THR A C 1
ATOM 2746 O O . THR A 1 343 ? 46.495 13.868 -48.467 1.00 96.00 343 THR A O 1
ATOM 2749 N N . LEU A 1 344 ? 44.468 12.944 -48.819 1.00 97.19 344 LEU A N 1
ATOM 2750 C CA . LEU A 1 344 ? 44.202 12.530 -47.447 1.00 97.19 344 LEU A CA 1
ATOM 2751 C C . LEU A 1 344 ? 44.172 11.002 -47.365 1.00 97.19 344 LEU A C 1
ATOM 2753 O O . LEU A 1 344 ? 43.482 10.357 -48.149 1.00 97.19 344 LEU A O 1
ATOM 2757 N N . SER A 1 345 ? 44.888 10.409 -46.414 1.00 97.69 345 SER A N 1
ATOM 2758 C CA . SER A 1 345 ? 44.876 8.962 -46.168 1.00 97.69 345 SER A CA 1
ATOM 2759 C C . SER A 1 345 ? 44.642 8.654 -44.696 1.00 97.69 345 SER A C 1
ATOM 2761 O O . SER A 1 345 ? 45.149 9.350 -43.812 1.00 97.69 345 SER A O 1
ATOM 2763 N N . TRP A 1 346 ? 43.890 7.589 -44.430 1.00 97.62 346 TRP A N 1
ATOM 2764 C CA . TRP A 1 346 ? 43.544 7.122 -43.086 1.00 97.62 346 TRP A CA 1
ATOM 2765 C C . TRP A 1 346 ? 43.789 5.620 -42.928 1.00 97.62 346 TRP A C 1
ATOM 2767 O O . TRP A 1 346 ? 43.970 4.897 -43.903 1.00 97.62 346 TRP A O 1
ATOM 2777 N N . GLU A 1 347 ? 43.828 5.142 -41.687 1.00 97.06 347 GLU A N 1
ATOM 2778 C CA . GLU A 1 347 ? 43.880 3.711 -41.386 1.00 97.06 347 GLU A CA 1
ATOM 2779 C C . GLU A 1 347 ? 42.554 3.041 -41.753 1.00 97.06 347 GLU A C 1
ATOM 2781 O O . GLU A 1 347 ? 41.475 3.594 -41.513 1.00 97.06 347 GLU A O 1
ATOM 2786 N N . LYS A 1 348 ? 42.624 1.808 -42.264 1.00 94.94 348 LYS A N 1
ATOM 2787 C CA . LYS A 1 348 ? 41.437 0.969 -42.438 1.00 94.94 348 LYS A CA 1
ATOM 2788 C C . LYS A 1 348 ? 40.775 0.729 -41.079 1.00 94.94 348 LYS A C 1
ATOM 2790 O O . LYS A 1 348 ? 41.415 0.235 -40.152 1.00 94.94 348 LYS A O 1
ATOM 2795 N N . VAL A 1 349 ? 39.486 1.040 -40.976 1.00 96.44 349 VAL A N 1
ATOM 2796 C CA . VAL A 1 349 ? 38.703 0.781 -39.763 1.00 96.44 349 VAL A CA 1
ATOM 2797 C C . VAL A 1 349 ? 38.483 -0.728 -39.588 1.00 96.44 349 VAL A C 1
ATOM 2799 O O . VAL A 1 349 ? 38.176 -1.430 -40.550 1.00 96.44 349 VAL A O 1
ATOM 2802 N N . SER A 1 350 ? 38.662 -1.241 -38.365 1.00 94.31 350 SER A N 1
ATOM 2803 C CA . SER A 1 350 ? 38.544 -2.678 -38.062 1.00 94.31 350 SER A CA 1
ATOM 2804 C C . SER A 1 350 ? 37.108 -3.139 -37.787 1.00 94.31 350 SER A C 1
ATOM 2806 O O . SER A 1 350 ? 36.835 -4.341 -37.811 1.00 94.31 350 SER A O 1
ATOM 2808 N N . ASP A 1 351 ? 36.186 -2.203 -37.541 1.00 92.69 351 ASP A N 1
ATOM 2809 C CA . ASP A 1 351 ? 34.757 -2.483 -37.399 1.00 92.69 351 ASP A CA 1
ATOM 2810 C C . ASP A 1 351 ? 34.196 -3.064 -38.707 1.00 92.69 351 ASP A C 1
ATOM 2812 O O . ASP A 1 351 ? 34.077 -2.374 -39.719 1.00 92.69 351 ASP A O 1
ATOM 2816 N N . LYS A 1 352 ? 33.821 -4.348 -38.668 1.00 93.19 352 LYS A N 1
ATOM 2817 C CA . LYS A 1 352 ? 33.325 -5.112 -39.824 1.00 93.19 352 LYS A CA 1
ATOM 2818 C C . LYS A 1 352 ? 32.014 -4.580 -40.406 1.00 93.19 352 LYS A C 1
ATOM 2820 O O . LYS A 1 352 ? 31.604 -5.052 -41.461 1.00 93.19 352 LYS A O 1
ATOM 2825 N N . ARG A 1 353 ? 31.315 -3.679 -39.708 1.00 94.31 353 ARG A N 1
ATOM 2826 C CA . ARG A 1 353 ? 30.076 -3.077 -40.210 1.00 94.31 353 ARG A CA 1
ATOM 2827 C C . ARG A 1 353 ? 30.331 -1.922 -41.174 1.00 94.31 353 ARG A C 1
ATOM 2829 O O . ARG A 1 353 ? 29.384 -1.538 -41.847 1.00 94.31 353 ARG A O 1
ATOM 2836 N N . VAL A 1 354 ? 31.536 -1.342 -41.187 1.00 96.44 354 VAL A N 1
ATOM 2837 C CA . VAL A 1 354 ? 31.872 -0.188 -42.034 1.00 96.44 354 VAL A CA 1
ATOM 2838 C C . VAL A 1 354 ? 31.872 -0.600 -43.503 1.00 96.44 354 VAL A C 1
ATOM 2840 O O . VAL A 1 354 ? 32.605 -1.510 -43.883 1.00 96.44 354 VAL A O 1
ATOM 2843 N N . GLU A 1 355 ? 31.070 0.085 -44.316 1.00 96.19 355 GLU A N 1
ATOM 2844 C CA . GLU A 1 355 ? 30.951 -0.160 -45.761 1.00 96.19 355 GLU A CA 1
ATOM 2845 C C . GLU A 1 355 ? 31.667 0.907 -46.589 1.00 96.19 355 GLU A C 1
ATOM 2847 O O . GLU A 1 355 ? 32.261 0.596 -47.619 1.00 96.19 355 GLU A O 1
ATOM 2852 N N . ASN A 1 356 ? 31.636 2.163 -46.139 1.00 97.25 356 ASN A N 1
ATOM 2853 C CA . ASN A 1 356 ? 32.264 3.280 -46.835 1.00 97.25 356 ASN A CA 1
ATOM 2854 C C . ASN A 1 356 ? 32.686 4.399 -45.869 1.00 97.25 356 ASN A C 1
ATOM 2856 O O . ASN A 1 356 ? 32.445 4.347 -44.659 1.00 97.25 356 ASN A O 1
ATOM 2860 N N . TYR A 1 357 ? 33.343 5.409 -46.427 1.00 98.06 357 TYR A N 1
ATOM 2861 C CA . TYR A 1 357 ? 33.761 6.633 -45.768 1.00 98.06 357 TYR A CA 1
ATOM 2862 C C . TYR A 1 357 ? 33.093 7.842 -46.426 1.00 98.06 357 TYR A C 1
ATOM 2864 O O . TYR A 1 357 ? 32.835 7.862 -47.633 1.00 98.06 357 TYR A O 1
ATOM 2872 N N . ILE A 1 358 ? 32.865 8.882 -45.624 1.00 98.19 358 ILE A N 1
ATOM 2873 C CA . ILE A 1 358 ? 32.474 10.205 -46.112 1.00 98.19 358 ILE A CA 1
ATOM 2874 C C . ILE A 1 358 ? 33.554 11.199 -45.710 1.00 98.19 358 ILE A C 1
ATOM 2876 O O . ILE A 1 358 ? 33.976 11.238 -44.552 1.00 98.19 358 ILE A O 1
ATOM 2880 N N . ILE A 1 359 ? 33.976 12.024 -46.664 1.00 97.50 359 ILE A N 1
ATOM 2881 C CA . ILE A 1 359 ? 34.892 13.135 -46.418 1.00 97.50 359 ILE A CA 1
ATOM 2882 C C . ILE A 1 359 ? 34.066 14.407 -46.439 1.00 97.50 359 ILE A C 1
ATOM 2884 O O . ILE A 1 359 ? 33.315 14.667 -47.381 1.00 97.50 359 ILE A O 1
ATOM 2888 N N . TYR A 1 360 ? 34.228 15.207 -45.401 1.00 96.50 360 TYR A N 1
ATOM 2889 C CA . TYR A 1 360 ? 33.647 16.531 -45.319 1.00 96.50 360 TYR A CA 1
ATOM 2890 C C . TYR A 1 360 ? 34.734 17.573 -45.535 1.00 96.50 360 TYR A C 1
ATOM 2892 O O . TYR A 1 360 ? 35.836 17.449 -44.999 1.00 96.50 360 TYR A O 1
ATOM 2900 N N . ARG A 1 361 ? 34.401 18.596 -46.321 1.00 94.69 361 ARG A N 1
ATOM 2901 C CA . ARG A 1 361 ? 35.267 19.722 -46.665 1.00 94.69 361 ARG A CA 1
ATOM 2902 C C . ARG A 1 361 ? 34.563 21.026 -46.313 1.00 94.69 361 ARG A C 1
ATOM 2904 O O . ARG A 1 361 ? 33.582 21.400 -46.949 1.00 94.69 361 ARG A O 1
ATOM 2911 N N . GLU A 1 362 ? 35.076 21.720 -45.311 1.00 93.00 362 GLU A N 1
ATOM 2912 C CA . GLU A 1 362 ? 34.649 23.061 -44.899 1.00 93.00 362 GLU A CA 1
ATOM 2913 C C . GLU A 1 362 ? 35.553 24.121 -45.563 1.00 93.00 362 GLU A C 1
ATOM 2915 O O . GLU A 1 362 ? 36.707 23.830 -45.878 1.00 93.00 362 GLU A O 1
ATOM 2920 N N . GLY A 1 363 ? 35.049 25.344 -45.773 1.00 84.00 363 GLY A N 1
ATOM 2921 C CA . GLY A 1 363 ? 35.794 26.449 -46.414 1.00 84.00 363 GLY A CA 1
ATOM 2922 C C . GLY A 1 363 ? 35.573 26.598 -47.927 1.00 84.00 363 GLY A C 1
ATOM 2923 O O . GLY A 1 363 ? 36.079 27.534 -48.537 1.00 84.00 363 GLY A O 1
ATOM 2924 N N . ALA A 1 364 ? 34.781 25.704 -48.522 1.00 77.62 364 ALA A N 1
ATOM 2925 C CA . ALA A 1 364 ? 34.398 25.748 -49.929 1.00 77.62 364 ALA A CA 1
ATOM 2926 C C . ALA A 1 364 ? 33.387 26.879 -50.225 1.00 77.62 364 ALA A C 1
ATOM 2928 O O . ALA A 1 364 ? 32.553 27.215 -49.380 1.00 77.62 364 ALA A O 1
ATOM 2929 N N . GLY A 1 365 ? 33.460 27.462 -51.425 1.00 76.00 365 GLY A N 1
ATOM 2930 C CA . GLY A 1 365 ? 32.546 28.521 -51.872 1.00 76.00 365 GLY A CA 1
ATOM 2931 C C . GLY A 1 365 ? 31.106 28.031 -52.093 1.00 76.00 365 GLY A C 1
ATOM 2932 O O . GLY A 1 365 ? 30.838 26.830 -52.141 1.00 76.00 365 GLY A O 1
ATOM 2933 N N . TYR A 1 366 ? 30.153 28.956 -52.252 1.00 70.81 366 TYR A N 1
ATOM 2934 C CA . TYR A 1 366 ? 28.752 28.604 -52.526 1.00 70.81 366 TYR A CA 1
ATOM 2935 C C . TYR A 1 366 ? 28.632 27.747 -53.800 1.00 70.81 366 TYR A C 1
ATOM 2937 O O . TYR A 1 366 ? 29.127 28.133 -54.857 1.00 70.81 366 TYR A O 1
ATOM 2945 N N . GLY A 1 367 ? 27.974 26.586 -53.692 1.00 71.44 367 GLY A N 1
ATOM 2946 C CA . GLY A 1 367 ? 27.797 25.629 -54.793 1.00 71.44 367 GLY A CA 1
ATOM 2947 C C . GLY A 1 367 ? 28.917 24.591 -54.952 1.00 71.44 367 GLY A C 1
ATOM 2948 O O . GLY A 1 367 ? 28.792 23.694 -55.783 1.00 71.44 367 GLY A O 1
ATOM 2949 N N . GLU A 1 368 ? 29.988 24.659 -54.158 1.00 80.75 368 GLU A N 1
ATOM 2950 C CA . GLU A 1 368 ? 31.052 23.653 -54.178 1.00 80.75 368 GLU A CA 1
ATOM 2951 C C . GLU A 1 368 ? 30.702 22.424 -53.325 1.00 80.75 368 GLU A C 1
ATOM 2953 O O . GLU A 1 368 ? 30.074 22.525 -52.269 1.00 80.75 368 GLU A O 1
ATOM 2958 N N . ALA A 1 369 ? 31.157 21.242 -53.755 1.00 81.44 369 ALA A N 1
ATOM 2959 C CA . ALA A 1 369 ? 30.983 20.017 -52.982 1.00 81.44 369 ALA A CA 1
ATOM 2960 C C . ALA A 1 369 ? 31.696 20.128 -51.622 1.00 81.44 369 ALA A C 1
ATOM 2962 O O . ALA A 1 369 ? 32.892 20.413 -51.547 1.00 81.44 369 ALA A O 1
ATOM 2963 N N . ASN A 1 370 ? 30.959 19.891 -50.542 1.00 90.19 370 ASN A N 1
ATOM 2964 C CA . ASN A 1 370 ? 31.459 19.897 -49.164 1.00 90.19 370 ASN A CA 1
ATOM 2965 C C . ASN A 1 370 ? 31.311 18.527 -48.476 1.00 90.19 370 ASN A C 1
ATOM 2967 O O . ASN A 1 370 ? 31.699 18.371 -47.319 1.00 90.19 370 ASN A O 1
ATOM 2971 N N . ARG A 1 371 ? 30.759 17.534 -49.188 1.00 94.31 371 ARG A N 1
ATOM 2972 C CA . ARG A 1 371 ? 30.527 16.166 -48.717 1.00 94.31 371 ARG A CA 1
ATOM 2973 C C . ARG A 1 371 ? 30.754 15.179 -49.861 1.00 94.31 371 ARG A C 1
ATOM 2975 O O . ARG A 1 371 ? 29.984 15.155 -50.817 1.00 94.31 371 ARG A O 1
ATOM 2982 N N . PHE A 1 372 ? 31.774 14.341 -49.732 1.00 95.44 372 PHE A N 1
ATOM 2983 C CA . PHE A 1 372 ? 32.148 13.307 -50.698 1.00 95.44 372 PHE A CA 1
ATOM 2984 C C . PHE A 1 372 ? 31.764 11.941 -50.124 1.00 95.44 372 PHE A C 1
ATOM 2986 O O . PHE A 1 372 ? 32.210 11.608 -49.028 1.00 95.44 372 PHE A O 1
ATOM 2993 N N . LYS A 1 373 ? 30.883 11.197 -50.806 1.00 94.50 373 LYS A N 1
ATOM 2994 C CA . LYS A 1 373 ? 30.278 9.943 -50.314 1.00 94.50 373 LYS A CA 1
ATOM 2995 C C . LYS A 1 373 ? 30.873 8.711 -50.992 1.00 94.50 373 LYS A C 1
ATOM 2997 O O . LYS A 1 373 ? 31.588 8.849 -51.978 1.00 94.50 373 LYS A O 1
ATOM 3002 N N . ASP A 1 374 ? 30.507 7.535 -50.478 1.00 91.75 374 ASP A N 1
ATOM 3003 C CA . ASP A 1 374 ? 30.717 6.225 -51.109 1.00 91.75 374 ASP A CA 1
ATOM 3004 C C . ASP A 1 374 ? 32.193 5.889 -51.381 1.00 91.75 374 ASP A C 1
ATOM 3006 O O . ASP A 1 374 ? 32.526 5.132 -52.290 1.00 91.75 374 ASP A O 1
ATOM 3010 N N . ILE A 1 375 ? 33.099 6.438 -50.564 1.00 95.56 375 ILE A N 1
ATOM 3011 C CA . ILE A 1 375 ? 34.534 6.174 -50.672 1.00 95.56 375 ILE A CA 1
ATOM 3012 C C . ILE A 1 375 ? 34.834 4.866 -49.947 1.00 95.56 375 ILE A C 1
ATOM 3014 O O . ILE A 1 375 ? 34.712 4.785 -48.729 1.00 95.56 375 ILE A O 1
ATOM 3018 N N . THR A 1 376 ? 35.214 3.828 -50.686 1.00 95.31 376 THR A N 1
ATOM 3019 C CA . THR A 1 376 ? 35.541 2.504 -50.124 1.00 95.31 376 THR A CA 1
ATOM 3020 C C . THR A 1 376 ? 37.034 2.323 -49.849 1.00 95.31 376 THR A C 1
ATOM 3022 O O . THR A 1 376 ? 37.420 1.502 -49.016 1.00 95.31 376 THR A O 1
ATOM 3025 N N . ASP A 1 377 ? 37.877 3.104 -50.526 1.00 94.56 377 ASP A N 1
ATOM 3026 C CA . ASP A 1 377 ? 39.321 3.134 -50.308 1.00 94.56 377 ASP A CA 1
ATOM 3027 C C . ASP A 1 377 ? 39.690 3.914 -49.040 1.00 94.56 377 ASP A C 1
ATOM 3029 O O . ASP A 1 377 ? 38.895 4.663 -48.477 1.00 94.56 377 ASP A O 1
ATOM 3033 N N . THR A 1 378 ? 40.938 3.782 -48.589 1.00 96.62 378 THR A N 1
ATOM 3034 C CA . THR A 1 378 ? 41.472 4.523 -47.430 1.00 96.62 378 THR A CA 1
ATOM 3035 C C . THR A 1 378 ? 42.230 5.794 -47.829 1.00 96.62 378 THR A C 1
ATOM 3037 O O . THR A 1 378 ? 43.171 6.223 -47.150 1.00 96.62 378 THR A O 1
ATOM 3040 N N . LYS A 1 379 ? 41.861 6.370 -48.978 1.00 96.25 379 LYS A N 1
ATOM 3041 C CA . LYS A 1 379 ? 42.486 7.547 -49.582 1.00 96.25 379 LYS A CA 1
ATOM 3042 C C . LYS A 1 379 ? 41.422 8.415 -50.251 1.00 96.25 379 LYS A C 1
ATOM 3044 O O . LYS A 1 379 ? 40.548 7.905 -50.941 1.00 96.25 379 LYS A O 1
ATOM 3049 N N . PHE A 1 380 ? 41.548 9.726 -50.093 1.00 96.81 380 PHE A N 1
ATOM 3050 C CA . PHE A 1 380 ? 40.773 10.738 -50.802 1.00 96.81 380 PHE A CA 1
ATOM 3051 C C . PHE A 1 380 ? 41.715 11.710 -51.509 1.00 96.81 380 PHE A C 1
ATOM 3053 O O . PHE A 1 380 ? 42.779 12.039 -50.981 1.00 96.81 380 PHE A O 1
ATOM 3060 N N . ILE A 1 381 ? 41.321 12.146 -52.704 1.00 95.31 381 ILE A N 1
ATOM 3061 C CA . ILE A 1 381 ? 42.077 13.078 -53.537 1.00 95.31 381 ILE A CA 1
ATOM 3062 C C . ILE A 1 381 ? 41.159 14.254 -53.875 1.00 95.31 381 ILE A C 1
ATOM 3064 O O . ILE A 1 381 ? 40.107 14.049 -54.477 1.00 95.31 381 ILE A O 1
ATOM 3068 N N . ASP A 1 382 ? 41.567 15.468 -53.510 1.00 93.94 382 ASP A N 1
ATOM 3069 C CA . ASP A 1 382 ? 40.906 16.709 -53.911 1.00 93.94 382 ASP A CA 1
ATOM 3070 C C . ASP A 1 382 ? 41.792 17.476 -54.897 1.00 93.94 382 ASP A C 1
ATOM 3072 O O . ASP A 1 382 ? 42.852 17.993 -54.541 1.00 93.94 382 ASP A O 1
ATOM 3076 N N . SER A 1 383 ? 41.353 17.528 -56.153 1.00 90.81 383 SER A N 1
ATOM 3077 C CA . SER A 1 383 ? 41.996 18.272 -57.241 1.00 90.81 383 SER A CA 1
ATOM 3078 C C . SER A 1 383 ? 41.297 19.598 -57.557 1.00 90.81 383 SER A C 1
ATOM 3080 O O . SER A 1 383 ? 41.696 20.287 -58.488 1.00 90.81 383 SER A O 1
ATOM 3082 N N . ASN A 1 384 ? 40.228 19.940 -56.833 1.00 89.19 384 ASN A N 1
ATOM 3083 C CA . ASN A 1 384 ? 39.373 21.098 -57.114 1.00 89.19 384 ASN A CA 1
ATOM 3084 C C . ASN A 1 384 ? 39.567 22.217 -56.085 1.00 89.19 384 ASN A C 1
ATOM 3086 O O . ASN A 1 384 ? 38.696 23.071 -55.902 1.00 89.19 384 ASN A O 1
ATOM 3090 N N . MET A 1 385 ? 40.687 22.184 -55.372 1.00 89.62 385 MET A N 1
ATOM 3091 C CA . MET A 1 385 ? 41.069 23.214 -54.424 1.00 89.62 385 MET A CA 1
ATOM 3092 C C . MET A 1 385 ? 41.492 24.496 -55.143 1.00 89.62 385 MET A C 1
ATOM 3094 O O . MET A 1 385 ? 42.174 24.457 -56.164 1.00 89.62 385 MET A O 1
ATOM 3098 N N . LYS A 1 386 ? 41.115 25.647 -54.581 1.00 88.88 386 LYS A N 1
ATOM 3099 C CA . LYS A 1 386 ? 41.503 26.969 -55.088 1.00 88.88 386 LYS A CA 1
ATOM 3100 C C . LYS A 1 386 ? 42.672 27.549 -54.289 1.00 88.88 386 LYS A C 1
ATOM 3102 O O . LYS A 1 386 ? 42.695 27.448 -53.062 1.00 88.88 386 LYS A O 1
ATOM 3107 N N . ALA A 1 387 ? 43.612 28.183 -54.990 1.00 88.12 387 ALA A N 1
ATOM 3108 C CA . ALA A 1 387 ? 44.721 28.915 -54.382 1.00 88.12 387 ALA A CA 1
ATOM 3109 C C . ALA A 1 387 ? 44.208 30.062 -53.495 1.00 88.12 387 ALA A C 1
ATOM 3111 O O . ALA A 1 387 ? 43.254 30.752 -53.855 1.00 88.12 387 ALA A O 1
ATOM 3112 N N . GLY A 1 388 ? 44.819 30.239 -52.324 1.00 87.19 388 GLY A N 1
ATOM 3113 C CA . GLY A 1 388 ? 44.433 31.259 -51.346 1.00 87.19 388 GLY A CA 1
ATOM 3114 C C . GLY A 1 388 ? 43.165 30.961 -50.530 1.00 87.19 388 GLY A C 1
ATOM 3115 O O . GLY A 1 388 ? 42.746 31.815 -49.752 1.00 87.19 388 GLY A O 1
ATOM 3116 N N . VAL A 1 389 ? 42.539 29.782 -50.677 1.00 89.44 389 VAL A N 1
ATOM 3117 C CA . VAL A 1 389 ? 41.366 29.372 -49.879 1.00 89.44 389 VAL A CA 1
ATOM 3118 C C . VAL A 1 389 ? 41.761 28.334 -48.829 1.00 89.44 389 VAL A C 1
ATOM 3120 O O . VAL A 1 389 ? 42.319 27.284 -49.151 1.00 89.44 389 VAL A O 1
ATOM 3123 N N . THR A 1 390 ? 41.432 28.609 -47.566 1.00 91.50 390 THR A N 1
ATOM 3124 C CA . THR A 1 390 ? 41.640 27.668 -46.459 1.00 91.50 390 THR A CA 1
ATOM 3125 C C . THR A 1 390 ? 40.517 26.640 -46.409 1.00 91.50 390 THR A C 1
ATOM 3127 O O . THR A 1 390 ? 39.356 26.984 -46.189 1.00 91.50 390 THR A O 1
ATOM 3130 N N . TYR A 1 391 ? 40.877 25.367 -46.524 1.00 93.44 391 TYR A N 1
ATOM 3131 C CA . TYR A 1 391 ? 39.962 24.239 -46.414 1.00 93.44 391 TYR A CA 1
ATOM 3132 C C . TYR A 1 391 ? 40.215 23.449 -45.134 1.00 93.44 391 TYR A C 1
ATOM 3134 O O . TYR A 1 391 ? 41.356 23.291 -44.700 1.00 93.44 391 TYR A O 1
ATOM 3142 N N . THR A 1 392 ? 39.146 22.912 -44.545 1.00 95.38 392 THR A N 1
ATOM 3143 C CA . THR A 1 392 ? 39.228 21.976 -43.418 1.00 95.38 392 THR A CA 1
ATOM 3144 C C . THR A 1 392 ? 38.565 20.654 -43.770 1.00 95.38 392 THR A C 1
ATOM 3146 O O . THR A 1 392 ? 37.382 20.618 -44.100 1.00 95.38 392 THR A O 1
ATOM 3149 N N . TYR A 1 393 ? 39.325 19.566 -43.670 1.00 96.62 393 TYR A N 1
ATOM 3150 C CA . TYR A 1 393 ? 38.891 18.214 -43.999 1.00 96.62 393 TYR A CA 1
ATOM 3151 C C . TYR A 1 393 ? 38.763 17.347 -42.756 1.00 96.62 393 TYR A C 1
ATOM 3153 O O . TYR A 1 393 ? 39.596 17.403 -41.849 1.00 96.62 393 TYR A O 1
ATOM 3161 N N . TYR A 1 394 ? 37.757 16.483 -42.747 1.00 97.56 394 TYR A N 1
ATOM 3162 C CA . TYR A 1 394 ? 37.682 15.348 -41.834 1.00 97.56 394 TYR A CA 1
ATOM 3163 C C . TYR A 1 394 ? 36.984 14.174 -42.511 1.00 97.56 394 TYR A C 1
ATOM 3165 O O . TYR A 1 394 ? 36.218 14.347 -43.460 1.00 97.56 394 TYR A O 1
ATOM 3173 N N . VAL A 1 395 ? 37.264 12.974 -42.016 1.00 98.12 395 VAL A N 1
ATOM 3174 C CA . VAL A 1 395 ? 36.692 11.726 -42.516 1.00 98.12 395 VAL A CA 1
ATOM 3175 C C . VAL A 1 395 ? 35.843 11.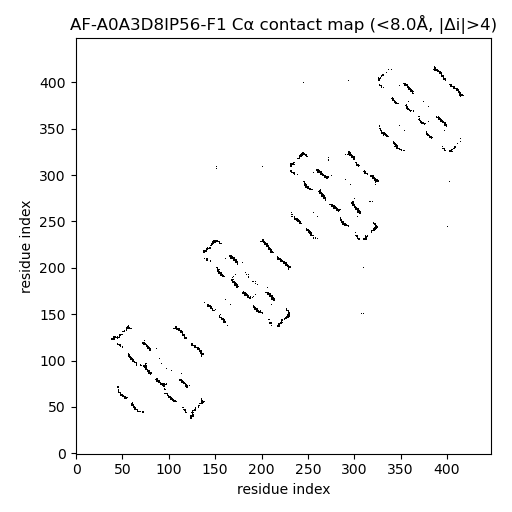067 -41.429 1.00 98.12 395 VAL A C 1
ATOM 3177 O O . VAL A 1 395 ? 36.209 11.061 -40.251 1.00 98.12 395 VAL A O 1
ATOM 3180 N N . VAL A 1 396 ? 34.699 10.517 -41.824 1.00 98.06 396 VAL A N 1
ATOM 3181 C CA . VAL A 1 396 ? 33.863 9.631 -41.000 1.00 98.06 396 VAL A CA 1
ATOM 3182 C C . VAL A 1 396 ? 33.763 8.265 -41.670 1.00 98.06 396 VAL A C 1
ATOM 3184 O O . VAL A 1 396 ? 33.831 8.169 -42.896 1.00 98.06 396 VAL A O 1
ATOM 3187 N N . SER A 1 397 ? 33.606 7.208 -40.877 1.00 97.81 397 SER A N 1
ATOM 3188 C CA . SER A 1 397 ? 33.186 5.899 -41.385 1.00 97.81 397 SER A CA 1
ATOM 3189 C C . SER A 1 397 ? 31.666 5.791 -41.336 1.00 97.81 397 SER A C 1
ATOM 3191 O O . SER A 1 397 ? 31.021 6.408 -40.486 1.00 97.81 397 SER A O 1
ATOM 3193 N N . VAL A 1 398 ? 31.098 5.008 -42.247 1.00 97.19 398 VAL A N 1
ATOM 3194 C CA . VAL A 1 398 ? 29.662 4.737 -42.330 1.00 97.19 398 VAL A CA 1
ATOM 3195 C C . VAL A 1 398 ? 29.451 3.238 -42.308 1.00 97.19 398 VAL A C 1
ATOM 3197 O O . VAL A 1 398 ? 30.099 2.502 -43.055 1.00 97.19 398 VAL A O 1
ATOM 3200 N N . ASP A 1 399 ? 28.563 2.780 -41.433 1.00 95.94 399 ASP A N 1
ATOM 3201 C CA . ASP A 1 399 ? 28.218 1.368 -41.356 1.00 95.94 399 ASP A CA 1
ATOM 3202 C C . ASP A 1 399 ? 27.087 0.962 -42.315 1.00 95.94 399 ASP A C 1
ATOM 3204 O O . ASP A 1 399 ? 26.412 1.804 -42.905 1.00 95.94 399 ASP A O 1
ATOM 3208 N N . LYS A 1 400 ? 26.846 -0.348 -42.427 1.00 94.81 400 LYS A N 1
ATOM 3209 C CA . LYS A 1 400 ? 25.764 -0.942 -43.232 1.00 94.81 400 LYS A CA 1
ATOM 3210 C C . LYS A 1 400 ? 24.341 -0.492 -42.876 1.00 94.81 400 LYS A C 1
ATOM 3212 O O . LYS A 1 400 ? 23.391 -0.825 -43.578 1.00 94.81 400 LYS A O 1
ATOM 3217 N N . PHE A 1 401 ? 24.164 0.199 -41.751 1.00 93.62 401 PHE A N 1
ATOM 3218 C CA . PHE A 1 401 ? 22.890 0.778 -41.323 1.00 93.62 401 PHE A CA 1
ATOM 3219 C C . PHE A 1 401 ? 22.830 2.292 -41.588 1.00 93.62 401 PHE A C 1
ATOM 3221 O O . PHE A 1 401 ? 21.869 2.948 -41.185 1.00 93.62 401 PHE A O 1
ATOM 3228 N N . GLY A 1 402 ? 23.844 2.854 -42.255 1.00 93.56 402 GLY A N 1
ATOM 3229 C CA . GLY A 1 402 ? 23.958 4.278 -42.550 1.00 93.56 402 GLY A CA 1
ATOM 3230 C C . GLY A 1 402 ? 24.371 5.130 -41.348 1.00 93.56 402 GLY A C 1
ATOM 3231 O O . GLY A 1 402 ? 24.181 6.346 -41.379 1.00 93.56 402 GLY A O 1
ATOM 3232 N N . ILE A 1 403 ? 24.898 4.532 -40.273 1.00 95.31 403 ILE A N 1
ATOM 3233 C CA . ILE A 1 403 ? 25.334 5.273 -39.087 1.00 95.31 403 ILE A CA 1
ATOM 3234 C C . ILE A 1 403 ? 26.743 5.821 -39.319 1.00 95.31 403 ILE A C 1
ATOM 3236 O O . ILE A 1 403 ? 27.683 5.055 -39.522 1.00 95.31 403 ILE A O 1
ATOM 3240 N N . GLU A 1 404 ? 26.897 7.144 -39.230 1.00 96.06 404 GLU A N 1
ATOM 3241 C CA . GLU A 1 404 ? 28.200 7.816 -39.285 1.00 96.06 404 GLU A CA 1
ATOM 3242 C C . GLU A 1 404 ? 28.934 7.719 -37.935 1.00 96.06 404 GLU A C 1
ATOM 3244 O O . GLU A 1 404 ? 28.324 7.845 -36.867 1.00 96.06 404 GLU A O 1
ATOM 3249 N N . SER A 1 405 ? 30.252 7.511 -37.968 1.00 96.94 405 SER A N 1
ATOM 3250 C CA . SER A 1 405 ? 31.121 7.639 -36.793 1.00 96.94 405 SER A CA 1
ATOM 3251 C C . SER A 1 405 ? 31.210 9.086 -36.303 1.00 96.94 405 SER A C 1
ATOM 3253 O O . SER A 1 405 ? 30.826 10.029 -36.993 1.00 96.94 405 SER A O 1
ATOM 3255 N N . LEU A 1 406 ? 31.853 9.297 -35.149 1.00 95.81 406 LEU A N 1
ATOM 3256 C CA . LEU A 1 406 ? 32.378 10.629 -34.827 1.00 95.81 406 LEU A CA 1
ATOM 3257 C C . LEU A 1 406 ? 33.409 11.060 -35.893 1.00 95.81 406 LEU A C 1
ATOM 3259 O O . LEU A 1 406 ? 34.084 10.182 -36.450 1.00 95.81 406 LEU A O 1
ATOM 3263 N N . PRO A 1 407 ? 33.560 12.371 -36.168 1.00 96.62 407 PRO A N 1
ATOM 3264 C CA . PRO A 1 407 ? 34.546 12.876 -37.119 1.00 96.62 407 PRO A CA 1
ATOM 3265 C C . PRO A 1 407 ? 35.972 12.562 -36.670 1.00 96.62 407 PRO A C 1
ATOM 3267 O O . PRO A 1 407 ? 36.288 12.601 -35.478 1.00 96.62 407 PRO A O 1
ATOM 3270 N N . SER A 1 408 ? 36.850 12.275 -37.633 1.00 97.94 408 SER A N 1
ATOM 3271 C CA . SER A 1 408 ? 38.291 12.220 -37.388 1.00 97.94 408 SER A CA 1
ATOM 3272 C C . SER A 1 408 ? 38.819 13.559 -36.863 1.00 97.94 408 SER A C 1
ATOM 3274 O O . SER A 1 408 ? 38.136 14.586 -36.879 1.00 97.94 408 SER A O 1
ATOM 3276 N N . LYS A 1 409 ? 40.101 13.584 -36.478 1.00 96.25 409 LYS A N 1
ATOM 3277 C CA . LYS A 1 409 ? 40.813 14.860 -36.325 1.00 96.25 409 LYS A CA 1
ATOM 3278 C C . LYS A 1 409 ? 40.668 15.685 -37.613 1.00 96.25 409 LYS A C 1
ATOM 3280 O O . LYS A 1 409 ? 40.719 15.118 -38.705 1.00 96.25 409 LYS A O 1
ATOM 3285 N N . LYS A 1 410 ? 40.460 16.994 -37.472 1.00 97.00 410 LYS A N 1
ATOM 3286 C CA . LYS A 1 410 ? 40.355 17.933 -38.595 1.00 97.00 410 LYS A CA 1
ATOM 3287 C C . LYS A 1 410 ? 41.749 18.266 -39.134 1.00 97.00 410 LYS A C 1
ATOM 3289 O O . LYS A 1 410 ? 42.679 18.439 -38.349 1.00 97.00 410 LYS A O 1
ATOM 3294 N N . ILE A 1 411 ? 41.877 18.362 -40.454 1.00 96.62 411 ILE A N 1
ATOM 3295 C CA . ILE A 1 411 ? 43.087 18.802 -41.156 1.00 96.62 411 ILE A CA 1
ATOM 3296 C C . ILE A 1 411 ? 42.766 20.105 -41.876 1.00 96.62 411 ILE A C 1
ATOM 3298 O O . ILE A 1 411 ? 41.901 20.117 -42.747 1.00 96.62 411 ILE A O 1
ATOM 3302 N N . THR A 1 412 ? 43.463 21.181 -41.522 1.00 94.75 412 THR A N 1
ATOM 3303 C CA . THR A 1 412 ? 43.279 22.509 -42.118 1.00 94.75 412 THR A CA 1
ATOM 3304 C C . THR A 1 412 ? 44.503 22.882 -42.941 1.00 94.75 412 THR A C 1
ATOM 3306 O O . THR A 1 412 ? 45.628 22.722 -42.474 1.00 94.75 412 THR A O 1
ATOM 3309 N N . LEU A 1 413 ? 44.282 23.351 -44.166 1.00 93.56 413 LEU A N 1
ATOM 3310 C CA . LEU A 1 413 ? 45.337 23.659 -45.131 1.00 93.56 413 LEU A CA 1
ATOM 3311 C C . LEU A 1 413 ? 44.842 24.639 -46.200 1.00 93.56 413 LEU A C 1
ATOM 3313 O O . LEU A 1 413 ? 43.640 24.845 -46.352 1.00 93.56 413 LEU A O 1
ATOM 3317 N N . MET A 1 414 ? 45.770 25.214 -46.957 1.00 91.38 414 MET A N 1
ATOM 3318 C CA . MET A 1 414 ? 45.508 26.142 -48.057 1.00 91.38 414 MET A CA 1
ATOM 3319 C C . MET A 1 414 ? 46.498 25.851 -49.190 1.00 91.38 414 MET A C 1
ATOM 3321 O O . MET A 1 414 ? 47.621 25.430 -48.920 1.00 91.38 414 MET A O 1
ATOM 3325 N N . LEU A 1 415 ? 46.078 26.047 -50.441 1.00 87.62 415 LEU A N 1
ATOM 3326 C CA . LEU A 1 415 ? 47.000 26.076 -51.578 1.00 87.62 415 LEU A CA 1
ATOM 3327 C C . LEU A 1 415 ? 47.661 27.453 -51.661 1.00 87.62 415 LEU A C 1
ATOM 3329 O O . LEU A 1 415 ? 46.955 28.466 -51.649 1.00 87.62 415 LEU A O 1
ATOM 3333 N N . ASP A 1 416 ? 48.984 27.484 -51.785 1.00 82.75 416 ASP A N 1
ATOM 3334 C CA . ASP A 1 416 ? 49.719 28.732 -51.971 1.00 82.75 416 ASP A CA 1
ATOM 3335 C C . ASP A 1 416 ? 49.328 29.404 -53.295 1.00 82.75 416 ASP A C 1
ATOM 3337 O O . ASP A 1 416 ? 48.957 28.752 -54.277 1.00 82.75 416 ASP A O 1
ATOM 3341 N N . LEU A 1 417 ? 49.364 30.737 -53.308 1.00 78.81 417 LEU A N 1
ATOM 3342 C CA . LEU A 1 417 ? 49.197 31.499 -54.542 1.00 78.81 417 LEU A CA 1
ATOM 3343 C C . LEU A 1 417 ? 50.403 31.223 -55.455 1.00 78.81 417 LEU A C 1
ATOM 3345 O O . LEU A 1 417 ? 51.514 31.094 -54.943 1.00 78.81 417 LEU A O 1
ATOM 3349 N N . PRO A 1 418 ? 50.219 31.128 -56.785 1.00 73.62 418 PRO A N 1
ATOM 3350 C CA . PRO A 1 418 ? 51.350 30.976 -57.690 1.00 73.62 418 PRO A CA 1
ATOM 3351 C C . PRO A 1 418 ? 52.314 32.152 -57.507 1.00 73.62 418 PRO A C 1
ATOM 3353 O O . PRO A 1 418 ? 51.876 33.305 -57.505 1.00 73.62 418 PRO A O 1
ATOM 3356 N N . ASP A 1 419 ? 53.609 31.856 -57.363 1.00 66.00 419 ASP A N 1
ATOM 3357 C CA . ASP A 1 419 ? 54.652 32.879 -57.311 1.00 66.00 419 ASP A CA 1
ATOM 3358 C C . ASP A 1 419 ? 54.525 33.783 -58.546 1.00 66.00 419 ASP A C 1
ATOM 3360 O O . ASP A 1 419 ? 54.623 33.332 -59.691 1.00 66.00 419 ASP A O 1
ATOM 3364 N N . THR A 1 420 ? 54.280 35.076 -58.330 1.00 50.47 420 THR A N 1
ATOM 3365 C CA . THR A 1 420 ? 54.365 36.079 -59.397 1.00 50.47 420 THR A CA 1
ATOM 3366 C C . THR A 1 420 ? 55.797 36.100 -59.941 1.00 50.47 420 THR A C 1
ATOM 3368 O O . THR A 1 420 ? 56.719 36.251 -59.133 1.00 50.47 420 THR A O 1
ATOM 3371 N N . PRO A 1 421 ? 56.027 35.992 -61.266 1.00 49.53 421 PRO A N 1
ATOM 3372 C CA . PRO A 1 421 ? 57.365 36.142 -61.825 1.00 49.53 421 PRO A CA 1
ATOM 3373 C C . PRO A 1 421 ? 57.960 37.496 -61.418 1.00 49.53 421 PRO A C 1
ATOM 3375 O O . PRO A 1 421 ? 57.347 38.537 -61.648 1.00 49.53 421 PRO A O 1
ATOM 3378 N N . GLN A 1 422 ? 59.147 37.482 -60.805 1.00 46.00 422 GLN A N 1
ATOM 3379 C CA . GLN A 1 422 ? 59.984 38.677 -60.682 1.00 46.00 422 GLN A CA 1
ATOM 3380 C C . GLN A 1 422 ? 60.296 39.173 -62.097 1.00 46.00 422 GLN A C 1
ATOM 3382 O O . GLN A 1 422 ? 60.823 38.420 -62.916 1.00 46.00 422 GLN A O 1
ATOM 3387 N N . ASP A 1 423 ? 59.924 40.416 -62.379 1.00 43.47 423 ASP A N 1
ATOM 3388 C CA . ASP A 1 423 ? 60.056 41.043 -63.690 1.00 43.47 423 ASP A CA 1
ATOM 3389 C C . ASP A 1 423 ? 61.543 41.160 -64.078 1.00 43.47 423 ASP A C 1
ATOM 3391 O O . ASP A 1 423 ? 62.324 41.874 -63.443 1.00 43.47 423 ASP A O 1
ATOM 3395 N N . ILE A 1 424 ? 61.952 40.416 -65.108 1.00 46.19 424 ILE A N 1
ATOM 3396 C CA . ILE A 1 424 ? 63.277 40.495 -65.726 1.00 46.19 424 ILE A CA 1
ATOM 3397 C C . ILE A 1 424 ? 63.137 41.404 -66.949 1.00 46.19 424 ILE A C 1
ATOM 3399 O O . ILE A 1 424 ? 62.654 40.947 -67.981 1.00 46.19 424 ILE A O 1
ATOM 3403 N N . ASN A 1 425 ? 63.562 42.667 -66.822 1.00 38.88 425 ASN A N 1
ATOM 3404 C CA . ASN A 1 425 ? 64.307 43.466 -67.815 1.00 38.88 425 ASN A CA 1
ATOM 3405 C C . ASN A 1 425 ? 64.036 44.971 -67.664 1.00 38.88 425 ASN A C 1
ATOM 3407 O O . ASN A 1 425 ? 63.029 45.489 -68.136 1.00 38.88 425 ASN A O 1
ATOM 3411 N N . ASN A 1 426 ? 65.033 45.703 -67.165 1.00 35.97 426 ASN A N 1
ATOM 3412 C CA . ASN A 1 426 ? 65.442 46.922 -67.855 1.00 35.97 426 ASN A CA 1
ATOM 3413 C C . ASN A 1 426 ? 66.969 47.062 -67.766 1.00 35.97 426 ASN A C 1
ATOM 3415 O O . ASN A 1 426 ? 67.527 47.465 -66.746 1.00 35.97 426 ASN A O 1
ATOM 3419 N N . LEU A 1 427 ? 67.636 46.628 -68.834 1.00 39.69 427 LEU A N 1
ATOM 3420 C CA . LEU A 1 427 ? 69.046 46.862 -69.118 1.00 39.69 427 LEU A CA 1
ATOM 3421 C C . LEU A 1 427 ? 69.113 48.131 -69.968 1.00 39.69 427 LEU A C 1
ATOM 3423 O O . LEU A 1 427 ? 68.608 48.109 -71.081 1.00 39.69 427 LEU A O 1
ATOM 3427 N N . ASP A 1 428 ? 69.756 49.187 -69.465 1.00 39.69 428 ASP A N 1
ATOM 3428 C CA . ASP A 1 428 ? 70.569 50.078 -70.301 1.00 39.69 428 ASP A CA 1
ATOM 3429 C C . ASP A 1 428 ? 71.486 50.976 -69.453 1.00 39.69 428 ASP A C 1
ATOM 3431 O O . ASP A 1 428 ? 71.076 51.980 -68.874 1.00 39.69 428 ASP A O 1
ATOM 3435 N N . SER A 1 429 ? 72.762 50.589 -69.362 1.00 35.62 429 SER A N 1
ATOM 3436 C CA . SER A 1 429 ? 73.936 51.473 -69.524 1.00 35.62 429 SER A CA 1
ATOM 3437 C C . SER A 1 429 ? 75.242 50.683 -69.327 1.00 35.62 429 SER A C 1
ATOM 3439 O O . SER A 1 429 ? 75.803 50.555 -68.247 1.00 35.62 429 SER A O 1
ATOM 3441 N N . VAL A 1 430 ? 75.698 50.086 -70.428 1.00 35.56 430 VAL A N 1
ATOM 3442 C CA . VAL A 1 430 ? 77.054 50.214 -70.994 1.00 35.56 430 VAL A CA 1
ATOM 3443 C C . VAL A 1 430 ? 78.232 50.508 -70.028 1.00 35.56 430 VAL A C 1
ATOM 3445 O O . VAL A 1 430 ? 78.458 51.637 -69.611 1.00 35.56 430 VAL A O 1
ATOM 3448 N N . LYS A 1 431 ? 79.083 49.472 -69.910 1.00 35.09 431 LYS A N 1
ATOM 3449 C CA . LYS A 1 431 ? 80.570 49.437 -69.865 1.00 35.09 431 LYS A CA 1
ATOM 3450 C C . LYS A 1 431 ? 81.336 49.943 -68.627 1.00 35.09 431 LYS A C 1
ATOM 3452 O O . LYS A 1 431 ? 81.727 51.095 -68.515 1.00 35.09 431 LYS A O 1
ATOM 3457 N N . ALA A 1 432 ? 81.727 48.954 -67.820 1.00 34.09 432 ALA A N 1
ATOM 3458 C CA . ALA A 1 432 ? 83.105 48.555 -67.491 1.00 34.09 432 ALA A CA 1
ATOM 3459 C C . ALA A 1 432 ? 84.263 49.559 -67.702 1.00 34.09 432 ALA A C 1
ATOM 3461 O O . ALA A 1 432 ? 84.645 49.819 -68.842 1.00 34.09 432 ALA A O 1
ATOM 3462 N N . HIS A 1 433 ? 85.000 49.860 -66.624 1.00 30.86 433 HIS A N 1
ATOM 3463 C CA . HIS A 1 433 ? 86.428 49.521 -66.582 1.00 30.86 433 HIS A CA 1
ATOM 3464 C C . HIS A 1 433 ? 86.988 49.394 -65.160 1.00 30.86 433 HIS A C 1
ATOM 3466 O O . HIS A 1 433 ? 86.519 50.011 -64.210 1.00 30.86 433 HIS A O 1
ATOM 3472 N N . ASN A 1 434 ? 87.979 48.515 -65.077 1.00 31.08 434 ASN A N 1
ATOM 3473 C CA . ASN A 1 434 ? 88.641 47.959 -63.912 1.00 31.08 434 ASN A CA 1
ATOM 3474 C C . ASN A 1 434 ? 89.683 48.888 -63.259 1.00 31.08 434 ASN A C 1
ATOM 3476 O O . ASN A 1 434 ? 90.263 49.752 -63.904 1.00 31.08 434 ASN A O 1
ATOM 3480 N N . GLU A 1 435 ? 90.012 48.494 -62.024 1.00 32.12 435 GLU A N 1
ATOM 3481 C CA . GLU A 1 435 ? 91.328 48.529 -61.364 1.00 32.12 435 GLU A CA 1
ATOM 3482 C C . GLU A 1 435 ? 91.817 49.757 -60.557 1.00 32.12 435 GLU A C 1
ATOM 3484 O O . GLU A 1 435 ? 92.338 50.736 -61.069 1.00 32.12 435 GLU A O 1
ATOM 3489 N N . LYS A 1 436 ? 91.843 49.494 -59.237 1.00 32.41 436 LYS A N 1
ATOM 3490 C CA . LYS A 1 436 ? 92.987 49.533 -58.298 1.00 32.41 436 LYS A CA 1
ATOM 3491 C C . LYS A 1 436 ? 93.524 50.858 -57.730 1.00 32.41 436 LYS A C 1
ATOM 3493 O O . LYS A 1 436 ? 94.034 51.722 -58.424 1.00 32.41 436 LYS A O 1
ATOM 3498 N N . LYS A 1 437 ? 93.703 50.731 -56.403 1.00 31.80 437 LYS A N 1
ATOM 3499 C CA . LYS A 1 437 ? 94.731 51.276 -55.495 1.00 31.80 437 LYS A CA 1
ATOM 3500 C C . LYS A 1 437 ? 94.541 52.697 -54.961 1.00 31.80 437 LYS A C 1
ATOM 3502 O O . LYS A 1 437 ? 94.559 53.665 -55.700 1.00 31.80 437 LYS A O 1
ATOM 3507 N N . GLY A 1 438 ? 94.645 52.771 -53.632 1.00 29.80 438 GLY A N 1
ATOM 3508 C CA . GLY A 1 438 ? 95.632 53.659 -53.020 1.00 29.80 438 GLY A CA 1
ATOM 3509 C C . GLY A 1 438 ? 95.085 54.847 -52.242 1.00 29.80 438 GLY A C 1
ATOM 3510 O O . GLY A 1 438 ? 95.068 55.950 -52.754 1.00 29.80 438 GLY A O 1
ATOM 3511 N N . ASP A 1 439 ? 94.775 54.575 -50.977 1.00 32.97 439 ASP A N 1
ATOM 3512 C CA . ASP A 1 439 ? 95.294 55.285 -49.802 1.00 32.97 439 ASP A CA 1
ATOM 3513 C C . ASP A 1 439 ? 94.894 56.746 -49.479 1.00 32.97 439 ASP A C 1
ATOM 3515 O O . ASP A 1 439 ? 94.964 57.668 -50.281 1.00 32.97 439 ASP A O 1
ATOM 3519 N N . SER A 1 440 ? 94.667 56.920 -48.171 1.00 32.47 440 SER A N 1
ATOM 3520 C CA . SER A 1 440 ? 94.965 58.102 -47.356 1.00 32.47 440 SER A CA 1
ATOM 3521 C C . SER A 1 440 ? 94.106 59.385 -47.452 1.00 32.47 440 SER A C 1
ATOM 3523 O O . SER A 1 440 ? 94.347 60.278 -48.260 1.00 32.47 440 SER A O 1
ATOM 3525 N N . LYS A 1 441 ? 93.356 59.560 -46.350 1.00 34.84 441 LYS A N 1
ATOM 3526 C CA . LYS A 1 441 ? 93.325 60.716 -45.420 1.00 34.84 441 LYS A CA 1
ATOM 3527 C C . LYS A 1 441 ? 92.157 61.709 -45.451 1.00 34.84 441 LYS A C 1
ATOM 3529 O O . LYS A 1 441 ? 91.859 62.361 -46.439 1.00 34.84 441 LYS A O 1
ATOM 3534 N N . ASN A 1 442 ? 91.737 61.939 -44.202 1.00 32.81 442 ASN A N 1
ATOM 3535 C CA . ASN A 1 442 ? 91.258 63.172 -43.584 1.00 32.81 442 ASN A CA 1
ATOM 3536 C C . ASN A 1 442 ? 89.765 63.518 -43.701 1.00 32.81 442 ASN A C 1
ATOM 3538 O O . ASN A 1 442 ? 89.306 64.188 -44.617 1.00 32.81 442 ASN A O 1
ATOM 3542 N N . GLU A 1 443 ? 89.063 63.160 -42.618 1.00 36.34 443 GLU A N 1
ATOM 3543 C CA . GLU A 1 443 ? 88.221 64.068 -41.819 1.00 36.34 443 GLU A CA 1
ATOM 3544 C C . GLU A 1 443 ? 88.628 65.557 -41.943 1.00 36.34 443 GLU A C 1
ATOM 3546 O O . GLU A 1 443 ? 89.828 65.852 -41.999 1.00 36.34 443 GLU A O 1
ATOM 3551 N N . PRO A 1 444 ? 87.684 66.519 -41.843 1.00 51.25 444 PRO A N 1
ATOM 3552 C CA . PRO A 1 444 ? 86.991 66.696 -40.562 1.00 51.25 444 PRO A CA 1
ATOM 3553 C C . PRO A 1 444 ? 85.535 67.215 -40.619 1.00 51.25 444 PRO A C 1
ATOM 3555 O O . PRO A 1 444 ? 85.099 67.786 -41.608 1.00 51.25 444 PRO A O 1
ATOM 3558 N N . LYS A 1 445 ? 84.838 67.034 -39.477 1.00 41.03 445 LYS A N 1
ATOM 3559 C CA . LYS A 1 445 ? 84.018 68.012 -38.705 1.00 41.03 445 LYS A CA 1
ATOM 3560 C C . LYS A 1 445 ? 83.139 68.996 -39.511 1.00 41.03 445 LYS A C 1
ATOM 3562 O O . LYS A 1 445 ? 83.624 69.705 -40.370 1.00 41.03 445 LYS A O 1
ATOM 3567 N N . LYS A 1 446 ? 81.897 69.319 -39.148 1.00 41.66 446 LYS A N 1
ATOM 3568 C CA . LYS A 1 446 ? 81.229 69.382 -37.839 1.00 41.66 446 LYS A CA 1
ATOM 3569 C C . LYS A 1 446 ? 79.808 69.913 -38.103 1.00 41.66 446 LYS A C 1
ATOM 3571 O O . LYS A 1 446 ? 79.669 70.887 -38.828 1.00 41.66 446 LYS A O 1
ATOM 3576 N N . SER A 1 447 ? 78.821 69.333 -37.427 1.00 44.91 447 SER A N 1
ATOM 3577 C CA . SER A 1 447 ? 77.837 70.015 -36.567 1.00 44.91 447 SER A CA 1
ATOM 3578 C C . SER A 1 447 ? 77.200 71.335 -37.045 1.00 44.91 447 SER A C 1
ATOM 3580 O O . SER A 1 447 ? 77.870 72.368 -37.097 1.00 44.91 447 SER A O 1
ATOM 3582 N N . LYS A 1 448 ? 75.870 71.385 -37.018 1.00 48.16 448 LYS A N 1
ATOM 3583 C CA . LYS A 1 448 ? 75.136 71.631 -35.768 1.00 48.16 448 LYS A CA 1
ATOM 3584 C C . LYS A 1 448 ? 73.742 71.037 -35.837 1.00 48.16 448 LYS A C 1
ATOM 3586 O O . LYS A 1 448 ? 73.201 71.000 -36.960 1.00 48.16 448 LYS A O 1
#

InterPro domains:
  IPR003961 Fibronectin type III [PS50853] (45-139)
  IPR003961 Fibronectin type III [PS50853] (326-419)
  IPR003961 Fibronectin type III [SM00060] (45-126)
  IPR003961 Fibronectin type III [SM00060] (139-218)
  IPR003961 Fibronectin type III [SM00060] (324-404)
  IPR003961 Fibronectin type III [cd00063] (58-136)
  IPR013783 Immunoglobulin-like fold [G3DSA:2.60.40.10] (56-137)
  IPR013783 Immunoglobulin-like fold [G3DSA:2.60.40.10] (140-232)
  IPR013783 Immunoglobulin-like fold [G3DSA:2.60.40.10] (233-323)
  IPR013783 Immunoglobulin-like fold [G3DSA:2.60.40.10] (326-419)
  IPR036116 Fibronectin type III superfamily [SSF49265] (58-229)
  IPR036116 Fibronectin type III superfamily [SSF49265] (326-412)

pLDDT: mean 86.55, std 21.52, range [27.86, 98.81]

Sequence (448 aa):
MKYKANNFFIKFIFLCYAVFLSYFLSSCSSTFGSIGGKDEIDTNLPVVKTFRALPDVTSIGFEWKTPDNPHLIDGYIIYRKNKSGNFIRVAFIKNAFSTHYYDGKLQPQTEYEYAIASVGKDSKVSAKSSILNVKTSFIDPVSFAYASQNLASQIKIFWSPSPNPVVKNYIIEKKIKDKFVAIGTTSNRMLVEFFDNNLESDATHTYRIVSQSYDGAKSVPSQEVIGKTRAAPKTIEGVITTKDKPKEIWLEWKASDDKEVIGYNIWYADSENGTYNKLAFIQGVSYIDKIDTNGAIRYYRVTAVDRYKLESKPQEQGVKGKTLPPPQTPKIVRSLIENNIFTLSWEKVSDKRVENYIIYREGAGYGEANRFKDITDTKFIDSNMKAGVTYTYYVVSVDKFGIESLPSKKITLMLDLPDTPQDINNLDSVKAHNEKKGDSKNEPKKSK

Nearest PDB structures (foldseek):
  4pbx-assembly1_A  TM=3.227E-01  e=2.110E-14  Homo sapiens
  5mya-assembly1_A  TM=3.332E-01  e=2.844E-12  Homo sapiens
  8vse-assembly1_B  TM=3.803E-01  e=2.488E-11  Homo sapiens
  5myb-assembly1_A  TM=4.329E-01  e=1.152E-07  Homo sapiens
  5myb-assembly1_B  TM=4.220E-01  e=3.744E-07  Homo sapiens

Foldseek 3Di:
DDDDDDDDDDDDDDDDDDDDDPDDPDDDDDDDDDQDDDAAADAPFFWFADWDWDAAFFKIKIFGDQGPPLVFFQWKWKWKQDPVRDTGTQDTGGDSRDGIDMDGRHHGQDKIKMWMWTAGPVRHTHPIYPIDIDHHHFQAAFPDKEWAAEAAQKIKIFGDFRPDPQFFWKFKWKQDPNDTDTPDIDRGRPPGMDMGGRHDAQDKIKMWMWTAGPVGGIHDIDPIYMYTYHHFFAFWADWAWAAAAAQKIKIFTDDGPDPQWQWKWKWKDQDFPGDTDTDDTDRDRMDMGGHNDAFRKMFMWMWTAGPSRGIHDTDPTTHIYTYRHFADEWEWDDWDADPQKIKTFTDDGPPPQFQAKKKAKPQDDPPDDGIDDDHRHRMDMDNPADAPTKIKMWMWTAGPVRGTHDTYDIDIDHHHDPDDDDDDDDDDDDDDDDDDDDDDDDDDDDDD

Secondary structure (DSSP, 8-state):
----------------------------------TTSPPPB-TTSPP---EEEEE-SS-EEEEEPPPS-GGGEEEEEEEEE-TTS-EEEEEEE--TT--EEEE-SPPTT-EEEEEEEEEETTS-BPPPPPPEEEE---PPPPS-EEE-SSBTTEEEEEEPPPS-TTEEEEEEEEEETTEEEEEEE-SSTT--EEEEESPPTT-EEEEEEEEEETT--BPPPPPPEEEEBPPPPPPP---EE-SSBTTEEEEE-PPPS-TTEEEEEEEEESSTTS--EEEEEESSSEEEEE-SSTT-EEEEEEEEEETT--BPPPPSS-EEEEBPPPPPPP-EEEEEEETTEEEEEEPPP--TTEEEEEEEEESPPTTS--EEEEE-SSEEEE--PPBT-EEEEEEEEEETT-PBPPPPPPEEEEBPPPPPPP--------------------------

=== Feature glossary ===
Feature key, reading from the visual/contextual features back to the raw sequence:

Rendered structure images. Six rendered views show the 3D structure from the faces of a cube — i.e. along ±x, ±y, ±z. Rendering representation is drawn randomly per protein from cartoon (secondary-structure ribbons), sticks (backbone bonds), or molecular surface; coloring is either N→C rainbow (blue at the N-terminus through red at the C-terminus) or one color per chain.

Contact-map, Ramachandran, and PAE plots. The contact map is a binary N×N matrix image: pixel (i, j) is dark where Cα_i and Cα_j are within 8 Å and |i−j|>4. Because the |i−j|>4 filter removes local helical contacts, off-diagonal stripes parallel to the main diagonal indicate parallel β-sheets; stripes perpendicular to it indicate antiparallel β-sheets. The Ramachandran plot scatters every residue's (φ, ψ) pair against the sterically allowed regions. The PAE heatmap renders the predicted-aligned-error matrix.

InterPro / GO / CATH / organism. Database cross-references. InterPro integrates a dozen domain/family signature databases into unified entries with residue-range hits. GO terms attach function/process/location labels with evidence codes. CATH codes position the fold in a four-level structural taxonomy. Organism is the NCBI-taxonomy species name.

Nearest PDB structures. The Foldseek neighbor list gives the closest experimentally determined structures in the PDB, ranked by structural alignment. TM-score near 1 means near-identical fold; near 0.3 means only rough topology match. This is how one finds what a novel AlphaFold prediction most resembles in the solved-structure universe.

Predicted aligned error. PAE(i, j) answers: if I align the predicted and true structures on residue i, how far off (in Å) do I expect residue j to be? A block-diagonal PAE matrix with low values on the blocks and high values off-diagonal is the signature of a multi-domain protein with confidently predicted domains but uncertain inter-domain orientation.

Solvent-accessible surface area. Accessible surface area quantifies burial. A residue with SASA near zero is packed into the hydrophobic core; one with SASA >100 Å² sits on the surface. Computed here via the Shrake–Rupley numerical algorithm with a 1.4 Å probe.

B-factor. B-factor (Debye–Waller factor) reflects atomic displacement in the crystal lattice. It is an experimental observable (units Å²), not a prediction; low values mean the atom is pinned down, high values mean it moves or is heterogeneous across the crystal.

pLDDT. For AlphaFold models, the B-factor field carries pLDDT — the model's own estimate of local accuracy on a 0–100 scale. Regions with pLDDT<50 should be treated as essentially unmodeled; they often correspond to intrinsically disordered segments.

Backbone torsions (φ/ψ). φ (phi) and ψ (psi) are the two rotatable backbone dihedrals per residue: φ is the C(i-1)–N–Cα–C torsion, ψ is the N–Cα–C–N(i+1) torsion, both in degrees on (−180°, 180°]. α-helical residues cluster near (−60°, −45°); β-strand residues near (−120°, +130°). A Ramachandran plot is simply a scatter of (φ, ψ) for every residue.

Radius of gyration, Cα contacts, bounding box. Radius of gyration (Rg) is the root-mean-square distance of Cα atoms from their centroid — a single number for overall size and compactness. A globular domain of N residues has Rg ≈ 2.2·N^0.38 Å; an extended or disordered chain has a much larger Rg. The Cα contact count is the number of residue pairs whose Cα atoms are within 8 Å and are more than four positions apart in sequence — a standard proxy for tertiary packing density. The bounding box is the smallest axis-aligned box enclosing all Cα atoms.

Secondary structure (3-state, P-SEA). Three-state secondary structure (P-SEA) collapses the eight DSSP classes into helix (a), strand (b), and coil (c). P-SEA assigns these from Cα geometry alone — distances and angles — without requiring backbone oxygens, so it works on any Cα trace.

Secondary structure (8-state, DSSP). DSSP 8-state secondary structure assigns each residue one of H (α-helix), G (3₁₀-helix), I (π-helix), E (extended β-strand), B (isolated β-bridge), T (hydrogen-bonded turn), S (bend), or '-' (coil). The assignment is computed from backbone hydrogen-bond geometry via the Kabsch–Sander algorithm.

Foldseek 3Di. A 3Di character summarizes, for each residue, the relative orientation of the Cα frame of its nearest spatial neighbor. Because it encodes fold topology rather than chemistry, 3Di alignments detect remote structural similarity that sequence alignment misses.

mmCIF coordinates. The mmCIF block holds the 3D Cartesian coordinates of each backbone atom (N, Cα, C, O) in ångströms. mmCIF is the PDB's canonical archive format — a tagged-loop text representation of the atomic model.

Sequence. Sequence gives the chain of amino acids in standard one-letter code (A=alanine, C=cysteine, …, Y=tyrosine), read N→C. It is the only feature that is directly encoded by the gene; all structural features are derived from the folded form of this sequence.